Protein AF-0000000082938444 (afdb_homodimer)

Solvent-accessible surface area (backbone atoms only — not comparable to full-atom values): 24622 Å² total; per-residue (Å²): 134,83,79,78,76,77,77,76,76,79,71,76,79,73,73,72,62,58,59,56,51,54,49,46,49,49,45,46,48,47,46,48,50,47,48,46,50,49,50,48,47,54,47,48,39,51,45,26,29,50,48,66,69,72,59,74,76,60,42,53,52,40,51,51,46,29,44,51,50,33,33,39,66,51,30,68,32,62,43,72,35,31,8,36,41,35,36,38,30,54,64,65,81,63,79,48,90,90,54,75,77,53,67,71,51,32,65,60,50,54,49,49,54,33,51,38,19,65,51,51,37,66,44,44,20,51,72,72,38,40,60,42,65,44,51,21,61,37,70,55,95,90,36,28,23,50,70,84,39,70,62,75,69,62,66,38,49,31,43,34,29,23,92,49,27,61,58,30,46,56,53,55,76,63,37,57,68,62,52,48,58,36,43,76,52,41,27,38,78,44,72,47,68,64,35,72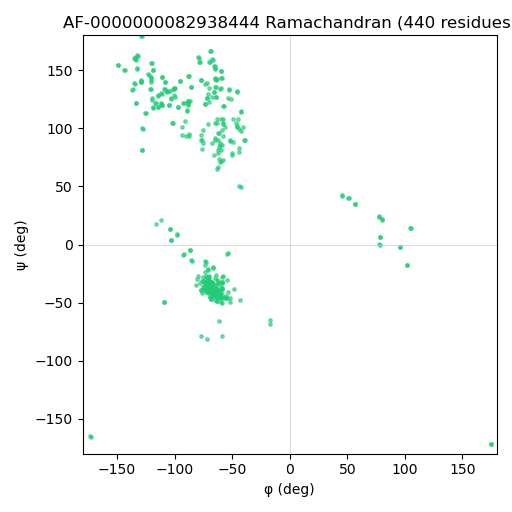,79,41,78,38,54,27,39,86,62,86,75,83,64,90,65,71,48,24,63,65,78,82,78,79,84,125,135,84,78,78,76,79,76,78,76,78,72,78,78,74,73,70,57,58,58,54,49,50,48,46,49,49,44,48,48,48,47,48,49,47,48,46,50,48,49,48,47,53,47,38,26,45,46,13,7,49,43,60,69,67,49,76,76,56,34,52,50,42,49,49,50,39,43,52,49,33,34,39,67,51,31,68,31,60,43,72,36,31,10,34,42,35,35,37,30,56,65,66,79,64,80,49,90,92,55,75,77,54,67,72,51,33,65,61,50,54,49,50,52,34,53,39,18,65,51,51,35,65,45,44,21,54,71,72,39,38,60,44,64,45,51,18,62,37,71,54,96,90,37,27,22,51,70,84,39,71,60,74,70,63,66,37,48,31,43,34,29,24,92,50,28,61,58,33,47,54,52,56,76,64,37,56,68,62,53,49,58,36,43,75,51,41,26,40,78,45,72,47,70,65,35,72,79,40,76,39,55,28,38,83,61,84,73,82,64,89,54,76,56,48,80,75,78,82,77,78,86,123

Sequence (444 aa):
MLAIQFQTTNEPVVRDTRDAWELREAIDKELEEQSKLIQEIRKYEETIEKYESEIEQSKELALKNTLQELREEAGLTDISGQGITITIESIFTEPVIGQSTPQVSAEVLRRLINELNINGAKHISIAEQRYINTTAIRDVNGFTTINNFRLPRVPIEVKVLADDPQRLYNRMIASESIEFEFEIEGLMLVFSSPINHLTIPAYDQPIRLKHTQPVETEKGGSMLAIQFQTTNEPVVRDTRDAWELREAIDKELEEQSKLIQEIRKYEETIEKYESEIEQSKELALKNTLQELREEAGLTDISGQGITITIESIFTEPVIGQSTPQVSAEVLRRLINELNINGAKHISIAEQRYINTTAIRDVNGFTTINNFRLPRVPIEVKVLADDPQRLYNRMIASESIEFEFEIEGLMLVFSSPINHLTIPAYDQPIRLKHTQPVETEKGGS

Radius of gyration: 29.32 Å; Cα contacts (8 Å, |Δi|>4): 677; chains: 2; bounding box: 68×108×128 Å

Nearest PDB structures (foldseek):
  3gmg-assembly1_B  TM=8.330E-01  e=2.002E-09  Mycobacterium tuberculosis
  2xzw-assembly3_G  TM=4.950E-01  e=2.370E-01  Synechococcus elongatus PCC 7942 = FACHB-805
  1ysj-assembly1_B  TM=3.891E-01  e=1.642E-01  Bacillus subtilis
  1ysj-assembly1_A  TM=4.075E-01  e=3.420E-01  Bacillus subtilis
  3tx8-assembly1_A-2  TM=2.824E-01  e=1.209E-01  Corynebacterium glutamicum

Organism: NCBI:txid1808955

pLDDT: mean 73.2, std 26.04, range [24.98, 98.81]

InterPro domains:
  IPR010273 Protein of unknown function DUF881 [PF05949] (67-212)
  IPR010273 Protein of unknown function DUF881 [PTHR37313] (1-216)

Foldseek 3Di:
DDPPPPPVPPPPPPDPCVVVVVVVVVVVVVVVVVVVVVVVVVVVVVVVVVVVPDDPVVVVVVVVVVVVVVCVQQLNFKDKFKAKKKWKAFLDPDPPPPDDQFADALVLVVVVVVLLVVQFWRWKDKQLATDGPPWDWHDDPNFIDIVNHTHDGDGIMMITHGPCRQSSVVSVVVCVPSQVVSVVRRIGMDMDDMDGIDMRGGHPDDPPDPDDDDPDDDPPPD/DDPPPPPPPPPPPPPPCVVVVVVVVVVVVVVVVVVVVVVVVVVVVVVLVVQVPPDPVSVVVVVVVVVVVVCVQQLQFKDKFKAKKKWKAFLDPDPPPPDDQFADALVLVVVVVVLLVVQFWRWKDKQLATDGPPWDWHDDPNFIDIVNHTHDGDGIMMITHGPCRQSSQVSVVVCVPSQVVSVVRRIGMDMDDMDGIDMRGGHPDPPPDPDDDDPDDDPPPD

Secondary structure (DSSP, 8-state):
----------------THHHHHHHHHHHHHHHHHHHHHHHHHHHHHHHHHHHHS-HHHHHHHHHHHHHHHHHHTT-S-EEEEEEEEEEEES-SS--TT-------HHHHHHHHHHHHHTTEEEEEETTEEP-TT--EEEETTEEEETTEEPPSSPEEEEEEES-HHHHHHHHHH-HHHHHHHHHTTEEEEEPPPEEEEEEPPPSS----TT-----------/----------------THHHHHHHHHHHHHHHHHHHHHHHHHHHHHHHHHHHHH-HHHHHHHHHHHHHHHHHHTT-S-EEEEEEEEEEEES--S--TTPPPP---HHHHHHHHHHHHHTTEEEEEETTEEP-TT--EEEETTEEEETTEEPPSSPEEEEEEES-HHHHHHHHHH-HHHHHHHHHTTEEEEEPPPEEEEEEPPPSS----SS-----------

Structure (mmCIF, N/CA/C/O backbone):
data_AF-0000000082938444-model_v1
#
loop_
_entity.id
_entity.type
_entity.pdbx_description
1 polymer 'DUF881 domain-containing protein'
#
loop_
_atom_site.group_PDB
_atom_site.id
_atom_site.type_symbol
_atom_site.label_atom_id
_atom_site.label_alt_id
_atom_site.label_comp_id
_atom_site.label_asym_id
_atom_site.label_entity_id
_atom_site.label_seq_id
_atom_site.pdbx_PDB_ins_code
_atom_site.Cartn_x
_atom_site.Cartn_y
_atom_site.Cartn_z
_atom_site.occupancy
_atom_site.B_iso_or_equiv
_atom_site.auth_seq_id
_atom_site.auth_comp_id
_atom_site.auth_asym_id
_atom_site.auth_atom_id
_atom_site.pdbx_PDB_model_num
ATOM 1 N N . MET A 1 1 ? 27.531 -61 47.781 1 24.98 1 MET A N 1
ATOM 2 C CA . MET A 1 1 ? 26.906 -60.719 46.5 1 24.98 1 MET A CA 1
ATOM 3 C C . MET A 1 1 ? 25.922 -59.562 46.625 1 24.98 1 MET A C 1
ATOM 5 O O . MET A 1 1 ? 24.859 -59.719 47.219 1 24.98 1 MET A O 1
ATOM 9 N N . LEU A 1 2 ? 26.375 -58.312 46.812 1 27.58 2 LEU A N 1
ATOM 10 C CA . LEU A 1 2 ? 25.75 -57.094 47.312 1 27.58 2 LEU A CA 1
ATOM 11 C C . LEU A 1 2 ? 24.812 -56.469 46.25 1 27.58 2 LEU A C 1
ATOM 13 O O . LEU A 1 2 ? 25.234 -56.219 45.125 1 27.58 2 LEU A O 1
ATOM 17 N N . ALA A 1 3 ? 23.547 -56.938 46.25 1 30.69 3 ALA A N 1
ATOM 18 C CA . ALA A 1 3 ? 22.5 -56.562 45.281 1 30.69 3 ALA A CA 1
ATOM 19 C C . ALA A 1 3 ? 22.172 -55.094 45.344 1 30.69 3 ALA A C 1
ATOM 21 O O . ALA A 1 3 ? 21.828 -54.562 46.406 1 30.69 3 ALA A O 1
ATOM 22 N N . ILE A 1 4 ? 22.984 -54.281 44.688 1 31.64 4 ILE A N 1
ATOM 23 C CA . ILE A 1 4 ? 22.859 -52.812 44.688 1 31.64 4 ILE A CA 1
ATOM 24 C C . ILE A 1 4 ? 21.516 -52.406 44.062 1 31.64 4 ILE A C 1
ATOM 26 O O . ILE A 1 4 ? 21.266 -52.719 42.906 1 31.64 4 ILE A O 1
ATOM 30 N N . GLN A 1 5 ? 20.453 -52.5 44.812 1 32.47 5 GLN A N 1
ATOM 31 C CA . GLN A 1 5 ? 19.094 -52.25 44.375 1 32.47 5 GLN A CA 1
ATOM 32 C C . GLN A 1 5 ? 18.938 -50.812 43.875 1 32.47 5 GLN A C 1
ATOM 34 O O . GLN A 1 5 ? 19.234 -49.875 44.625 1 32.47 5 GLN A O 1
ATOM 39 N N . PHE A 1 6 ? 19.25 -50.531 42.594 1 30.27 6 PHE A N 1
ATOM 40 C CA . PHE A 1 6 ? 19.172 -49.25 41.938 1 30.27 6 PHE A CA 1
ATOM 41 C C . PHE A 1 6 ? 17.75 -48.688 42 1 30.27 6 PHE A C 1
ATOM 43 O O . PHE A 1 6 ? 16.812 -49.281 41.5 1 30.27 6 PHE A O 1
ATOM 50 N N . GLN A 1 7 ? 17.281 -48.219 43.156 1 31.11 7 GLN A N 1
ATOM 51 C CA . GLN A 1 7 ? 15.938 -47.656 43.25 1 31.11 7 GLN A CA 1
ATOM 52 C C . GLN A 1 7 ? 15.789 -46.438 42.344 1 31.11 7 GLN A C 1
ATOM 54 O O . GLN A 1 7 ? 16.5 -45.438 42.5 1 31.11 7 GLN A O 1
ATOM 59 N N . THR A 1 8 ? 15.492 -46.688 41.062 1 3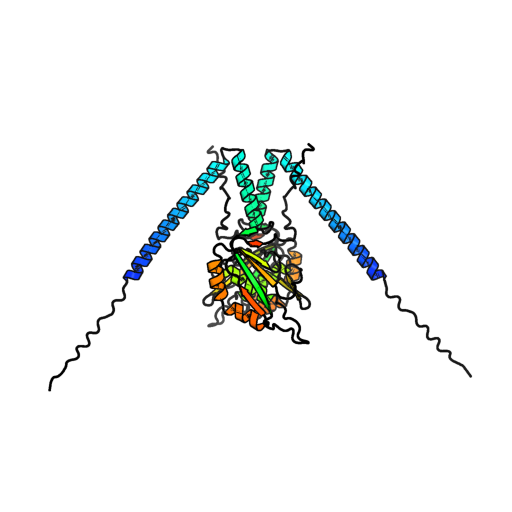1.56 8 THR A N 1
ATOM 60 C CA . THR A 1 8 ? 15.312 -45.656 40.031 1 31.56 8 THR A CA 1
ATOM 61 C C . THR A 1 8 ? 14.125 -44.75 40.406 1 31.56 8 THR A C 1
ATOM 63 O O . THR A 1 8 ? 12.984 -45.188 40.406 1 31.56 8 THR A O 1
ATOM 66 N N . THR A 1 9 ? 14.18 -43.969 41.438 1 31.97 9 THR A N 1
ATOM 67 C CA . THR A 1 9 ? 13.055 -43.125 41.812 1 31.97 9 THR A CA 1
ATOM 68 C C . THR A 1 9 ? 12.75 -42.125 40.719 1 31.97 9 THR A C 1
ATOM 70 O O . THR A 1 9 ? 13.625 -41.344 40.312 1 31.97 9 THR A O 1
ATOM 73 N N . ASN A 1 10 ? 11.883 -42.5 39.781 1 31.11 10 ASN A N 1
ATOM 74 C CA . ASN A 1 10 ? 11.391 -41.688 38.688 1 31.11 10 ASN A CA 1
ATOM 75 C C . ASN A 1 10 ? 10.648 -40.438 39.188 1 31.11 10 ASN A C 1
ATOM 77 O O . ASN A 1 10 ? 9.602 -40.562 39.844 1 31.11 10 ASN A O 1
ATOM 81 N N . GLU A 1 11 ? 11.312 -39.438 39.75 1 33 11 GLU A N 1
ATOM 82 C CA . GLU A 1 11 ? 10.578 -38.281 40.219 1 33 11 GLU A CA 1
ATOM 83 C C . GLU A 1 11 ? 9.883 -37.562 39.062 1 33 11 GLU A C 1
ATOM 85 O O . GLU A 1 11 ? 10.516 -37.281 38.031 1 33 11 GLU A O 1
ATOM 90 N N . PRO A 1 12 ? 8.586 -37.688 39.031 1 32.44 12 PRO A N 1
ATOM 91 C CA . PRO A 1 12 ? 7.855 -37 37.969 1 32.44 12 PRO A CA 1
ATOM 92 C C . PRO A 1 12 ? 8.086 -35.5 37.969 1 32.44 12 PRO A C 1
ATOM 94 O O . PRO A 1 12 ? 8.203 -34.875 39.031 1 32.44 12 PRO A O 1
ATOM 97 N N . VAL A 1 13 ? 8.875 -35.031 37.062 1 32.09 13 VAL A N 1
ATOM 98 C CA . VAL A 1 13 ? 9.148 -33.625 36.844 1 32.09 13 VAL A CA 1
ATOM 99 C C . VAL A 1 13 ? 7.832 -32.844 36.75 1 32.09 13 VAL A C 1
ATOM 101 O O . VAL A 1 13 ? 7.031 -33.094 35.844 1 32.09 13 VAL A O 1
ATOM 104 N N . VAL A 1 14 ? 7.223 -32.562 37.875 1 30.98 14 VAL A N 1
ATOM 105 C CA . VAL A 1 14 ? 6.062 -31.688 37.938 1 30.98 14 VAL A CA 1
ATOM 106 C C . VAL A 1 14 ? 6.387 -30.375 37.219 1 30.98 14 VAL A C 1
ATOM 108 O O . VAL A 1 14 ? 7.328 -29.672 37.594 1 30.98 14 VAL A O 1
ATOM 111 N N . ARG A 1 15 ? 6.125 -30.375 36 1 31.39 15 ARG A N 1
ATOM 112 C CA . ARG A 1 15 ? 6.203 -29.172 35.188 1 31.39 15 ARG A CA 1
ATOM 113 C C . ARG A 1 15 ? 5.477 -28.016 35.844 1 31.39 15 ARG A C 1
ATOM 115 O O . ARG A 1 15 ? 4.363 -28.172 36.344 1 31.39 15 ARG A O 1
ATOM 122 N N . ASP A 1 16 ? 6.258 -27.062 36.344 1 32.5 16 ASP A N 1
ATOM 123 C CA . ASP A 1 16 ? 5.938 -25.797 37 1 32.5 16 ASP A CA 1
ATOM 124 C C . ASP A 1 16 ? 4.832 -25.047 36.281 1 32.5 16 ASP A C 1
ATOM 126 O O . ASP A 1 16 ? 5.02 -24.641 35.125 1 32.5 16 ASP A O 1
ATOM 130 N N . THR A 1 17 ? 3.645 -25.422 36.594 1 35.5 17 THR A N 1
ATOM 131 C CA . THR A 1 17 ? 2.422 -24.734 36.219 1 35.5 17 THR A CA 1
ATOM 132 C C . THR A 1 17 ? 2.469 -23.266 36.656 1 35.5 17 THR A C 1
ATOM 134 O O . THR A 1 17 ? 1.538 -22.5 36.375 1 35.5 17 THR A O 1
ATOM 137 N N . ARG A 1 18 ? 3.525 -22.953 37.438 1 41.72 18 ARG A N 1
ATOM 138 C CA . ARG A 1 18 ? 3.557 -21.594 37.969 1 41.72 18 ARG A CA 1
ATOM 139 C C . ARG A 1 18 ? 3.672 -20.578 36.844 1 41.72 18 ARG A C 1
ATOM 141 O O . ARG A 1 18 ? 3.193 -19.453 36.969 1 41.72 18 ARG A O 1
ATOM 148 N N . ASP A 1 19 ? 4.277 -21.266 35.844 1 41.53 19 ASP A N 1
ATOM 149 C CA . ASP A 1 19 ? 4.605 -20.297 34.812 1 41.53 19 ASP A CA 1
ATOM 150 C C . ASP A 1 19 ? 3.35 -19.844 34.062 1 41.53 19 ASP A C 1
ATOM 152 O O . ASP A 1 19 ? 3.254 -18.688 33.625 1 41.53 19 ASP A O 1
ATOM 156 N N . ALA A 1 20 ? 2.332 -20.688 34.25 1 42.97 20 ALA A N 1
ATOM 157 C CA . ALA A 1 20 ? 1.138 -20.312 33.5 1 42.97 20 ALA A CA 1
ATOM 158 C C . ALA A 1 20 ? 0.348 -19.219 34.25 1 42.97 20 ALA A C 1
ATOM 160 O O . ALA A 1 20 ? -0.146 -18.281 33.625 1 42.97 20 ALA A O 1
ATOM 161 N N . TRP A 1 21 ? 0.382 -19.344 35.625 1 47.12 21 TRP A N 1
ATOM 162 C CA . TRP A 1 21 ? -0.401 -18.391 36.406 1 47.12 21 TRP A CA 1
ATOM 163 C C . TRP A 1 21 ? 0.271 -17.016 36.406 1 47.12 21 TRP A C 1
ATOM 165 O O . TRP A 1 21 ? -0.395 -15.992 36.281 1 47.12 21 TRP A O 1
ATOM 175 N N . GLU A 1 22 ? 1.58 -17.141 36.5 1 47.69 22 GLU A N 1
ATOM 176 C CA . GLU A 1 22 ? 2.299 -15.867 36.469 1 47.69 22 GLU A CA 1
ATOM 177 C C . GLU A 1 22 ? 2.098 -15.133 35.156 1 47.69 22 GLU A C 1
ATOM 179 O O . GLU A 1 22 ? 1.937 -13.914 35.125 1 47.69 22 GLU A O 1
ATOM 184 N N . LEU A 1 23 ? 1.982 -16.016 34.188 1 43.66 23 LEU A N 1
ATOM 185 C CA . LEU A 1 23 ? 1.804 -15.414 32.875 1 43.66 23 LEU A CA 1
ATOM 186 C C . LEU A 1 23 ? 0.386 -14.883 32.719 1 43.66 23 LEU A C 1
ATOM 188 O O . LEU A 1 23 ? 0.188 -13.797 32.156 1 43.66 23 LEU A O 1
ATOM 192 N N . ARG A 1 24 ? -0.49 -15.531 33.438 1 45.22 24 ARG A N 1
ATOM 193 C CA . ARG A 1 24 ? -1.868 -15.047 33.406 1 45.22 24 ARG A CA 1
ATOM 194 C C . ARG A 1 24 ? -2.025 -13.773 34.219 1 45.22 24 ARG A C 1
ATOM 196 O O . ARG A 1 24 ? -2.707 -12.836 33.812 1 45.22 24 ARG A O 1
ATOM 203 N N . GLU A 1 25 ? -1.273 -13.812 35.344 1 51.72 25 GLU A N 1
ATOM 204 C CA . GLU A 1 25 ? -1.337 -12.617 36.156 1 51.72 25 GLU A CA 1
ATOM 205 C C . GLU A 1 25 ? -0.662 -11.43 35.469 1 51.72 25 GLU A C 1
ATOM 207 O O . GLU A 1 25 ? -1.158 -10.305 35.531 1 51.72 25 GLU A O 1
ATOM 212 N N . ALA A 1 26 ? 0.357 -11.773 34.781 1 47.06 26 ALA A N 1
ATOM 213 C CA . ALA A 1 26 ? 1.022 -10.711 34.031 1 47.06 26 ALA A CA 1
ATOM 214 C C . ALA A 1 26 ? 0.144 -10.211 32.906 1 47.06 26 ALA A C 1
ATOM 216 O O . ALA A 1 26 ? 0.074 -9.008 32.625 1 47.06 26 ALA A O 1
ATOM 217 N N . ILE A 1 27 ? -0.601 -11.156 32.438 1 44.75 27 ILE A N 1
ATOM 218 C CA . ILE A 1 27 ? -1.527 -10.797 31.375 1 44.75 27 ILE A CA 1
ATOM 219 C C . ILE A 1 27 ? -2.676 -9.969 31.938 1 44.75 27 ILE A C 1
ATOM 221 O O . ILE A 1 27 ? -3.064 -8.953 31.359 1 44.75 27 ILE A O 1
ATOM 225 N N . ASP A 1 28 ? -3.018 -10.359 33.062 1 51.94 28 ASP A N 1
ATOM 226 C CA . ASP A 1 28 ? -4.121 -9.625 33.688 1 51.94 28 ASP A CA 1
ATOM 227 C C . ASP A 1 28 ? -3.68 -8.227 34.125 1 51.94 28 ASP A C 1
ATOM 229 O O . ASP A 1 28 ? -4.418 -7.254 33.938 1 51.94 28 ASP A O 1
ATOM 233 N N . LYS A 1 29 ? -2.477 -8.219 34.562 1 54.03 29 LYS A N 1
ATOM 234 C CA . LYS A 1 29 ? -1.938 -6.91 34.906 1 54.03 29 LYS A CA 1
ATOM 235 C C . LYS A 1 29 ? -1.762 -6.031 33.656 1 54.03 29 LYS A C 1
ATOM 237 O O . LYS A 1 29 ? -2.068 -4.84 33.688 1 54.03 29 LYS A O 1
ATOM 242 N N . GLU A 1 30 ? -1.358 -6.777 32.688 1 45.69 30 GLU A N 1
ATOM 243 C CA . GLU A 1 30 ? -1.164 -6.035 31.438 1 45.69 30 GLU A CA 1
ATOM 244 C C . GLU A 1 30 ? -2.5 -5.641 30.812 1 45.69 30 GLU A C 1
ATOM 246 O O . GLU A 1 30 ? -2.652 -4.523 30.312 1 45.69 30 GLU A O 1
ATOM 251 N N . LEU A 1 31 ? -3.467 -6.422 31.109 1 45.03 31 LEU A N 1
ATOM 252 C CA . LEU A 1 31 ? -4.832 -6.094 30.703 1 45.03 31 LEU A CA 1
ATOM 253 C C . LEU A 1 31 ? -5.379 -4.941 31.547 1 45.03 31 LEU A C 1
ATOM 255 O O . LEU A 1 31 ? -6.051 -4.051 31.016 1 45.03 31 LEU A O 1
ATOM 259 N N . GLU A 1 32 ? -4.992 -4.988 32.781 1 51.47 32 GLU A N 1
ATOM 260 C CA . GLU A 1 32 ? -5.418 -3.9 33.656 1 51.47 32 GLU A CA 1
ATOM 261 C C . GLU A 1 32 ? -4.699 -2.6 33.312 1 51.47 32 GLU A C 1
ATOM 263 O O . GLU A 1 32 ? -5.312 -1.531 33.281 1 51.47 32 GLU A O 1
ATOM 268 N N . GLU A 1 33 ? -3.465 -2.812 32.969 1 45.75 33 GLU A N 1
ATOM 269 C CA . GLU A 1 33 ? -2.736 -1.62 32.531 1 45.75 33 GLU A CA 1
ATOM 270 C C . GLU A 1 33 ? -3.252 -1.1 31.203 1 45.75 33 GLU A C 1
ATOM 272 O O . GLU A 1 33 ? -3.387 0.111 31.016 1 45.75 33 GLU A O 1
ATOM 277 N N . GLN A 1 34 ? -3.697 -2.076 30.422 1 40.75 34 GLN A N 1
ATOM 278 C CA . GLN A 1 34 ? -4.289 -1.727 29.125 1 40.75 34 GLN A CA 1
ATOM 279 C C . GLN A 1 34 ? -5.652 -1.068 29.312 1 40.75 34 GLN A C 1
ATOM 281 O O . GLN A 1 34 ? -5.965 -0.078 28.641 1 40.75 34 GLN A O 1
ATOM 286 N N . SER A 1 35 ? -6.316 -1.523 30.219 1 44.78 35 SER A N 1
ATOM 287 C CA . SER A 1 35 ? -7.605 -0.935 30.562 1 44.78 35 SER A CA 1
ATOM 288 C C . SER A 1 35 ? -7.43 0.446 31.188 1 44.78 35 SER A C 1
ATOM 290 O O . SER A 1 35 ? -8.18 1.373 30.875 1 44.78 35 SER A O 1
ATOM 292 N N . LYS A 1 36 ? -6.355 0.522 31.938 1 45.53 36 LYS A N 1
ATOM 293 C CA . LYS A 1 36 ? -6.043 1.813 32.531 1 45.53 36 LYS A CA 1
ATOM 294 C C . LYS A 1 36 ? -5.609 2.826 31.484 1 45.53 36 LYS A C 1
ATOM 296 O O . LYS A 1 36 ? -6.02 3.988 31.531 1 45.53 36 LYS A O 1
ATOM 301 N N . LEU A 1 37 ? -4.891 2.279 30.609 1 39.19 37 LEU A N 1
ATOM 302 C CA . LEU A 1 37 ? -4.426 3.145 29.531 1 39.19 37 LEU A CA 1
ATOM 303 C C . LEU A 1 37 ? -5.574 3.523 28.609 1 39.19 37 LEU A C 1
ATOM 305 O O . LEU A 1 37 ? -5.68 4.676 28.172 1 39.19 37 LEU A O 1
ATOM 309 N N . ILE A 1 38 ? -6.543 2.656 28.516 1 38.59 38 ILE A N 1
ATOM 310 C CA . ILE A 1 38 ? -7.785 2.91 27.797 1 38.59 38 ILE A CA 1
ATOM 311 C C . ILE A 1 38 ? -8.617 3.947 28.547 1 38.59 38 ILE A C 1
ATOM 313 O O . ILE A 1 38 ? -9.156 4.875 27.938 1 38.59 38 ILE A O 1
ATOM 317 N N . GLN A 1 39 ? -8.508 3.783 29.766 1 44.22 39 GLN A N 1
ATOM 318 C CA . GLN A 1 39 ? -9.242 4.723 30.609 1 44.22 39 GLN A CA 1
ATOM 319 C C . GLN A 1 39 ? -8.562 6.086 30.625 1 44.22 39 GLN A C 1
ATOM 321 O O . GLN A 1 39 ? -9.234 7.121 30.609 1 44.22 39 GLN A O 1
ATOM 326 N N . GLU A 1 40 ? -7.336 6.016 30.516 1 40.56 40 GLU A N 1
ATOM 327 C CA . GLU A 1 40 ? -6.582 7.266 30.469 1 40.56 40 GLU A CA 1
ATOM 328 C C . GLU A 1 40 ? -6.762 7.977 29.141 1 40.56 40 GLU A C 1
ATOM 330 O O . GLU A 1 40 ? -6.934 9.195 29.094 1 40.56 40 GLU A O 1
ATOM 335 N N . ILE A 1 41 ? -6.84 7.273 28.125 1 37.94 41 ILE A N 1
ATOM 336 C CA . ILE A 1 41 ? -7.07 7.816 26.797 1 37.94 41 ILE A CA 1
ATOM 337 C C . ILE A 1 41 ? -8.492 8.359 26.703 1 37.94 41 ILE A C 1
ATOM 339 O O . ILE A 1 41 ? -8.719 9.453 26.188 1 37.94 41 ILE A O 1
ATOM 343 N N . ARG A 1 42 ? -9.469 7.688 27.156 1 39.25 42 ARG A N 1
ATOM 344 C CA . ARG A 1 42 ? -10.836 8.188 27.266 1 39.25 42 ARG A CA 1
ATOM 345 C C . ARG A 1 42 ? -10.875 9.484 28.062 1 39.25 42 ARG A C 1
ATOM 347 O O . ARG A 1 42 ? -11.609 10.414 27.719 1 39.25 42 ARG A O 1
ATOM 354 N N . LYS A 1 43 ? -9.938 9.523 28.938 1 42.19 43 LYS A N 1
ATOM 355 C CA . LYS A 1 43 ? -9.805 10.734 29.75 1 42.19 43 LYS A CA 1
ATOM 356 C C . LYS A 1 43 ? -9.219 11.883 28.938 1 42.19 43 LYS A C 1
ATOM 358 O O . LYS A 1 43 ? -9.68 13.016 29.031 1 42.19 43 LYS A O 1
ATOM 363 N N . TYR A 1 44 ? -8.344 11.57 28.109 1 36.06 44 TYR A N 1
ATOM 364 C CA . TYR A 1 44 ? -7.758 12.594 27.266 1 36.06 44 TYR A CA 1
ATOM 365 C C . TYR A 1 44 ? -8.742 13.031 26.188 1 36.06 44 TYR A C 1
ATOM 367 O O . TYR A 1 44 ? -8.852 14.219 25.875 1 36.06 44 TYR A O 1
ATOM 375 N N . GLU A 1 45 ? -9.539 12.203 25.625 1 38.44 45 GLU A N 1
ATOM 376 C CA . GLU A 1 45 ? -10.633 12.5 24.703 1 38.44 45 GLU A CA 1
ATOM 377 C C . GLU A 1 45 ? -11.68 13.391 25.359 1 38.44 45 GLU A C 1
ATOM 379 O O . GLU A 1 45 ? -12.156 14.344 24.75 1 38.44 45 GLU A O 1
ATOM 384 N N . GLU A 1 46 ? -11.867 13.062 26.5 1 39.5 46 GLU A N 1
ATOM 385 C CA . GLU A 1 46 ? -12.773 13.883 27.281 1 39.5 46 GLU A CA 1
ATOM 386 C C . GLU A 1 46 ? -12.18 15.266 27.531 1 39.5 46 GLU A C 1
ATOM 388 O O . GLU A 1 46 ? -12.891 16.281 27.469 1 39.5 46 GLU A O 1
ATOM 393 N N . THR A 1 47 ? -10.867 15.203 27.625 1 37.5 47 THR A N 1
ATOM 394 C CA . THR A 1 47 ? -10.188 16.484 27.844 1 37.5 47 THR A CA 1
ATOM 395 C C . THR A 1 47 ? -10.133 17.281 26.547 1 37.5 47 THR A C 1
ATOM 397 O O . THR A 1 47 ? -10.336 18.5 26.547 1 37.5 47 THR A O 1
ATOM 400 N N . ILE A 1 48 ? -9.859 16.703 25.438 1 36.88 48 ILE A N 1
ATOM 401 C CA . ILE A 1 48 ? -9.852 17.391 24.141 1 36.88 48 ILE A CA 1
ATOM 402 C C . ILE A 1 48 ? -11.258 17.891 23.812 1 36.88 48 ILE A C 1
ATOM 404 O O . ILE A 1 48 ? -11.43 19.016 23.344 1 36.88 48 ILE A O 1
ATOM 408 N N . GLU A 1 49 ? -12.328 17.141 23.969 1 37.72 49 GLU A N 1
ATOM 409 C CA . GLU A 1 49 ? -13.719 17.578 23.922 1 37.72 49 GLU A CA 1
ATOM 410 C C . GLU A 1 49 ? -13.945 18.812 24.781 1 37.72 49 GLU A C 1
ATOM 412 O O . GLU A 1 49 ? -14.633 19.75 24.359 1 37.72 49 GLU A O 1
ATOM 417 N N . LYS A 1 50 ? -13.258 18.766 25.875 1 37.78 50 LYS A N 1
ATOM 418 C CA . LYS A 1 50 ? -13.312 19.891 26.797 1 37.78 50 LYS A CA 1
ATOM 419 C C . LYS A 1 50 ? -12.578 21.094 26.219 1 37.78 50 LYS A C 1
ATOM 421 O O . LYS A 1 50 ? -13.047 22.234 26.344 1 37.78 50 LYS A O 1
ATOM 426 N N . TYR A 1 51 ? -11.43 20.844 25.609 1 33.03 51 TYR A N 1
ATOM 427 C CA . TYR A 1 51 ? -10.672 21.953 25.062 1 33.03 51 TYR A CA 1
ATOM 428 C C . TYR A 1 51 ? -11.328 22.484 23.797 1 33.03 51 TYR A C 1
ATOM 430 O O . TYR A 1 51 ? -11.102 23.641 23.422 1 33.03 51 TYR A O 1
ATOM 438 N N . GLU A 1 52 ? -12.125 21.906 22.781 1 37.97 52 GLU A N 1
ATOM 439 C CA . GLU A 1 52 ? -13.047 22.5 21.828 1 37.97 52 GLU A CA 1
ATOM 440 C C . GLU A 1 52 ? -13.922 23.547 22.484 1 37.97 52 GLU A C 1
ATOM 442 O O . GLU A 1 52 ? -14.359 24.5 21.828 1 37.97 52 GLU A O 1
ATOM 447 N N . SER A 1 53 ? -14.484 23.453 23.438 1 37.41 53 SER A N 1
ATOM 448 C CA . SER A 1 53 ? -15.359 24.469 24.016 1 37.41 53 SER A CA 1
ATOM 449 C C . SER A 1 53 ? -14.617 25.766 24.266 1 37.41 53 SER A C 1
ATOM 451 O O . SER A 1 53 ? -15.148 26.859 24.016 1 37.41 53 SER A O 1
ATOM 453 N N . GLU A 1 54 ? -13.773 26.031 25.312 1 35.31 54 GLU A N 1
ATOM 454 C CA . GLU A 1 54 ? -13.414 27.312 25.906 1 35.31 54 GLU A CA 1
ATOM 455 C C . GLU A 1 54 ? -12.398 28.062 25.031 1 35.31 54 GLU A C 1
ATOM 457 O O . GLU A 1 54 ? -12.492 29.281 24.859 1 35.31 54 GLU A O 1
ATOM 462 N N . ILE A 1 55 ? -10.906 27.859 24.891 1 39.22 55 ILE A N 1
ATOM 463 C CA . ILE A 1 55 ? -9.914 28.906 24.672 1 39.22 55 ILE A CA 1
ATOM 464 C C . ILE A 1 55 ? -9.648 29.062 23.188 1 39.22 55 ILE A C 1
ATOM 466 O O . ILE A 1 55 ? -9.188 28.125 22.531 1 39.22 55 ILE A O 1
ATOM 470 N N . GLU A 1 56 ? -10.195 29.922 22.266 1 45.34 56 GLU A N 1
ATOM 471 C CA . GLU A 1 56 ? -10.195 30.469 20.906 1 45.34 56 GLU A CA 1
ATOM 472 C C . GLU A 1 56 ? -8.875 30.172 20.188 1 45.34 56 GLU A C 1
ATOM 474 O O . GLU A 1 56 ? -8.875 29.734 19.047 1 45.34 56 GLU A O 1
ATOM 479 N N . GLN A 1 57 ? -7.691 30.734 20.656 1 49.06 57 GLN A N 1
ATOM 480 C CA . GLN A 1 57 ? -6.352 30.672 20.078 1 49.06 57 GLN A CA 1
ATOM 481 C C . GLN A 1 57 ? -5.82 29.234 20.094 1 49.06 57 GLN A C 1
ATOM 483 O O . GLN A 1 57 ? -5.184 28.797 19.141 1 49.06 57 GLN A O 1
ATOM 488 N N . SER A 1 58 ? -6.148 28.375 21.141 1 54.19 58 SER A N 1
ATOM 489 C CA . SER A 1 58 ? -5.59 27.031 21.344 1 54.19 58 SER A CA 1
ATOM 490 C C . SER A 1 58 ? -6.266 26 20.453 1 54.19 58 SER A C 1
ATOM 492 O O . SER A 1 58 ? -5.605 25.109 19.922 1 54.19 58 SER A O 1
ATOM 494 N N . LYS A 1 59 ? -7.5 26.266 20.094 1 56.69 59 LYS A N 1
ATOM 495 C CA . LYS A 1 59 ? -8.234 25.312 19.25 1 56.69 59 LYS A CA 1
ATOM 496 C C . LYS A 1 59 ? -7.75 25.375 17.797 1 56.69 59 LYS A C 1
ATOM 498 O O . LYS A 1 59 ? -7.633 24.344 17.141 1 56.69 59 LYS A O 1
ATOM 503 N N . GLU A 1 60 ? -7.473 26.578 17.469 1 62.16 60 GLU A N 1
ATOM 504 C CA . GLU A 1 60 ? -6.977 26.734 16.094 1 62.16 60 GLU A CA 1
ATOM 505 C C . GLU A 1 60 ? -5.637 26.031 15.906 1 62.16 60 GLU A C 1
ATOM 507 O O . GLU A 1 60 ? -5.41 25.391 14.875 1 62.16 60 GLU A O 1
ATOM 512 N N . LEU A 1 61 ? -4.805 26.172 16.953 1 65.75 61 LEU A N 1
ATOM 513 C CA . LEU A 1 61 ? -3.494 25.547 16.859 1 65.75 61 LEU A CA 1
ATOM 514 C C . LEU A 1 61 ? -3.625 24.016 16.859 1 65.75 61 LEU A C 1
ATOM 516 O O . LEU A 1 61 ? -2.922 23.344 16.109 1 65.75 61 LEU A O 1
ATOM 520 N N . ALA A 1 62 ? -4.559 23.484 17.594 1 67.38 62 ALA A N 1
ATOM 521 C CA . ALA A 1 62 ? -4.781 22.047 17.625 1 67.38 62 ALA A CA 1
ATOM 522 C C . ALA A 1 62 ? -5.289 21.547 16.281 1 67.38 62 ALA A C 1
ATOM 524 O O . ALA A 1 62 ? -4.871 20.484 15.805 1 67.38 62 ALA A O 1
ATOM 525 N N . LEU A 1 63 ? -6.195 22.344 15.727 1 70.5 63 LEU A N 1
ATOM 526 C CA . LEU A 1 63 ? -6.742 21.953 14.422 1 70.5 63 LEU A CA 1
ATOM 527 C C . LEU A 1 63 ? -5.66 21.984 13.352 1 70.5 63 LEU A C 1
ATOM 529 O O . LEU A 1 63 ? -5.602 21.078 12.5 1 70.5 63 LEU A O 1
ATOM 533 N N . LYS A 1 64 ? -4.824 22.969 13.477 1 72.31 64 LYS A N 1
ATOM 534 C CA . LYS A 1 64 ? -3.732 23.078 12.516 1 72.31 64 LYS A CA 1
ATOM 535 C C . LYS A 1 64 ? -2.748 21.922 12.664 1 72.31 64 LYS A C 1
ATOM 537 O O . LYS A 1 64 ? -2.258 21.391 11.664 1 72.31 64 LYS A O 1
ATOM 542 N N . ASN A 1 65 ? -2.531 21.547 13.875 1 76 65 ASN A N 1
ATOM 543 C CA . ASN A 1 65 ? -1.634 20.438 14.133 1 76 65 ASN A CA 1
ATOM 544 C C . ASN A 1 65 ? -2.217 19.109 13.625 1 76 65 ASN A C 1
ATOM 546 O O . ASN A 1 65 ? -1.499 18.297 13.047 1 76 65 ASN A O 1
ATOM 550 N N . THR A 1 66 ? -3.504 18.984 13.828 1 74.56 66 THR A N 1
ATOM 551 C CA . THR A 1 66 ? -4.176 17.781 13.344 1 74.56 66 THR A CA 1
ATOM 552 C C . THR A 1 66 ? -4.145 17.719 11.812 1 74.56 66 THR A C 1
ATOM 554 O O . THR A 1 66 ? -3.92 16.656 11.234 1 74.56 66 THR A O 1
ATOM 557 N N . LEU A 1 67 ? -4.363 18.859 11.281 1 76.12 67 LEU A N 1
ATOM 558 C CA . LEU A 1 67 ? -4.328 18.953 9.82 1 76.12 67 LEU A CA 1
ATOM 559 C C . LEU A 1 67 ? -2.949 18.562 9.289 1 76.12 67 LEU A C 1
ATOM 561 O O . LEU A 1 67 ? -2.842 17.828 8.312 1 76.12 67 LEU A O 1
ATOM 565 N N . GLN A 1 68 ? -1.976 19.062 9.93 1 77.06 68 GLN A N 1
ATOM 566 C CA . GLN A 1 68 ? -0.611 18.766 9.508 1 77.06 68 GLN A CA 1
ATOM 567 C C . GLN A 1 68 ? -0.298 17.281 9.656 1 77.06 68 GLN A C 1
ATOM 569 O O . GLN A 1 68 ? 0.319 16.672 8.773 1 77.06 68 GLN A O 1
ATOM 574 N N . GLU A 1 69 ? -0.785 16.719 10.672 1 79.88 69 GLU A N 1
ATOM 575 C CA . GLU A 1 69 ? -0.562 15.297 10.906 1 79.88 69 GLU A CA 1
ATOM 576 C C . GLU A 1 69 ? -1.252 14.445 9.844 1 79.88 69 GLU A C 1
ATOM 578 O O . GLU A 1 69 ? -0.68 13.469 9.359 1 79.88 69 GLU A O 1
ATOM 583 N N . LEU A 1 70 ? -2.424 14.867 9.547 1 78.69 70 LEU A N 1
ATOM 584 C CA . LEU A 1 70 ? -3.18 14.117 8.547 1 78.69 70 LEU A CA 1
ATOM 585 C C . LEU A 1 70 ? -2.545 14.25 7.168 1 78.69 70 LEU A C 1
ATOM 587 O O . LEU A 1 70 ? -2.539 13.297 6.387 1 78.69 70 LEU A O 1
ATOM 591 N N . ARG A 1 71 ? -1.994 15.398 6.883 1 80.19 71 ARG A N 1
ATOM 592 C CA . ARG A 1 71 ? -1.288 15.602 5.621 1 80.19 71 ARG A CA 1
ATOM 593 C C . ARG A 1 71 ? -0.043 14.719 5.547 1 80.19 71 ARG A C 1
ATOM 595 O O . ARG A 1 71 ? 0.267 14.164 4.488 1 80.19 71 ARG A O 1
ATOM 602 N N . GLU A 1 72 ? 0.586 14.617 6.641 1 81.12 72 GLU A N 1
ATOM 603 C CA . GLU A 1 72 ? 1.762 13.75 6.723 1 81.12 72 GLU A CA 1
ATOM 604 C C . GLU A 1 72 ? 1.387 12.289 6.52 1 81.12 72 GLU A C 1
ATOM 606 O O . GLU A 1 72 ? 2.037 11.578 5.75 1 81.12 72 GLU A O 1
ATOM 611 N N . GLU A 1 73 ? 0.279 11.938 7.078 1 79.56 73 GLU A N 1
ATOM 612 C CA . GLU A 1 73 ? -0.165 10.547 6.988 1 79.56 73 GLU A CA 1
ATOM 613 C C . GLU A 1 73 ? -0.608 10.203 5.57 1 79.56 73 GLU A C 1
ATOM 615 O O . GLU A 1 73 ? -0.421 9.07 5.117 1 79.56 73 GLU A O 1
ATOM 620 N N . ALA A 1 74 ? -1.069 11.188 4.918 1 78.19 74 ALA A N 1
ATOM 621 C CA . ALA A 1 74 ? -1.557 10.992 3.555 1 78.19 74 ALA A CA 1
ATOM 622 C C . ALA A 1 74 ? -0.419 11.102 2.543 1 78.19 74 ALA A C 1
ATOM 624 O O . ALA A 1 7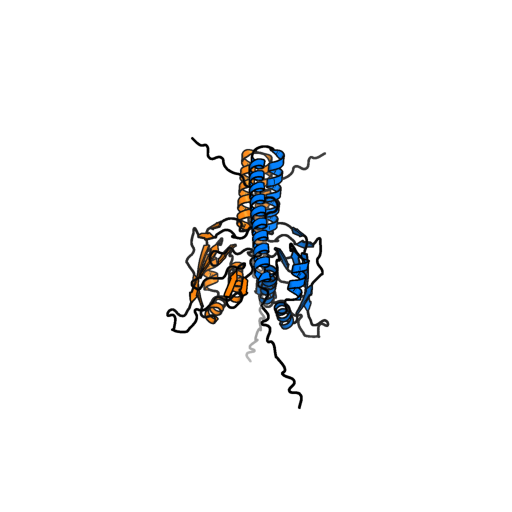4 ? -0.622 10.883 1.347 1 78.19 74 ALA A O 1
ATOM 625 N N . GLY A 1 75 ? 0.752 11.445 3.027 1 83.19 75 GLY A N 1
ATOM 626 C CA . GLY A 1 75 ? 1.912 11.562 2.158 1 83.19 75 GLY A CA 1
ATOM 627 C C . GLY A 1 75 ? 1.955 12.875 1.398 1 83.19 75 GLY A C 1
ATOM 628 O O . GLY A 1 75 ? 2.648 12.992 0.385 1 83.19 75 GLY A O 1
ATOM 629 N N . LEU A 1 76 ? 1.239 13.875 1.932 1 79.88 76 LEU A N 1
ATOM 630 C CA . LEU A 1 76 ? 1.098 15.133 1.205 1 79.88 76 LEU A CA 1
ATOM 631 C C . LEU A 1 76 ? 2.189 16.125 1.607 1 79.88 76 LEU A C 1
ATOM 633 O O . LEU A 1 76 ? 2.312 17.188 1.013 1 79.88 76 LEU A O 1
ATOM 637 N N . THR A 1 77 ? 2.928 15.789 2.602 1 83.69 77 THR A N 1
ATOM 638 C CA . THR A 1 77 ? 4.055 16.594 3.057 1 83.69 77 THR A CA 1
ATOM 639 C C . THR A 1 77 ? 5.293 15.727 3.266 1 83.69 77 THR A C 1
ATOM 641 O O . THR A 1 77 ? 5.195 14.5 3.312 1 83.69 77 THR A O 1
ATOM 644 N N . ASP A 1 78 ? 6.406 16.484 3.316 1 91 78 ASP A N 1
ATOM 645 C CA . ASP A 1 78 ? 7.566 15.766 3.836 1 91 78 ASP A CA 1
ATOM 646 C C . ASP A 1 78 ? 7.316 15.266 5.254 1 91 78 ASP A C 1
ATOM 648 O O . ASP A 1 78 ? 6.473 15.805 5.973 1 91 78 ASP A O 1
ATOM 652 N N . ILE A 1 79 ? 7.934 14.195 5.516 1 90.62 79 ILE A N 1
ATOM 653 C CA . ILE A 1 79 ? 7.812 13.68 6.875 1 90.62 79 ILE A CA 1
ATOM 654 C C . ILE A 1 79 ? 9.18 13.227 7.379 1 90.62 79 ILE A C 1
ATOM 656 O O . ILE A 1 79 ? 9.961 12.633 6.629 1 90.62 79 ILE A O 1
ATOM 660 N N . SER A 1 80 ? 9.438 13.656 8.609 1 95.25 80 SER A N 1
ATOM 661 C CA . SER A 1 80 ? 10.703 13.297 9.227 1 95.25 80 SER A CA 1
ATOM 662 C C . SER A 1 80 ? 10.492 12.484 10.5 1 95.25 80 SER A C 1
ATOM 664 O O . SER A 1 80 ? 9.445 12.602 11.148 1 95.25 80 SER A O 1
ATOM 666 N N . GLY A 1 81 ? 11.461 11.633 10.758 1 96.31 81 GLY A N 1
ATOM 667 C CA . GLY A 1 81 ? 11.43 10.789 11.945 1 96.31 81 GLY A CA 1
ATOM 668 C C . GLY A 1 81 ? 12.57 9.789 12 1 96.31 81 GLY A C 1
ATOM 669 O O . GLY A 1 81 ? 13.539 9.906 11.25 1 96.31 81 GLY A O 1
ATOM 670 N N . GLN A 1 82 ? 12.414 8.945 12.969 1 98.12 82 GLN A N 1
ATOM 671 C CA . GLN A 1 82 ? 13.406 7.883 13.094 1 98.12 82 GLN A CA 1
ATOM 672 C C . GLN A 1 82 ? 13.172 6.789 12.055 1 98.12 82 GLN A C 1
ATOM 674 O O . GLN A 1 82 ? 12.023 6.496 11.703 1 98.12 82 GLN A O 1
ATOM 679 N N . GLY A 1 83 ? 14.195 6.316 11.578 1 98.62 83 GLY A N 1
ATOM 680 C CA . GLY A 1 83 ? 14.031 5.266 10.586 1 98.62 83 GLY A CA 1
ATOM 681 C C . GLY A 1 83 ? 15.344 4.629 10.164 1 98.62 83 GLY A C 1
ATOM 682 O O . GLY A 1 83 ? 16.312 4.641 10.922 1 98.62 83 GLY A O 1
ATOM 683 N N . ILE A 1 84 ? 15.312 3.922 9.102 1 98.81 84 ILE A N 1
ATOM 684 C CA . ILE A 1 84 ? 16.5 3.311 8.5 1 98.81 84 ILE A CA 1
ATOM 685 C C . ILE A 1 84 ? 16.484 3.559 6.988 1 98.81 84 ILE A C 1
ATOM 687 O O . ILE A 1 84 ? 15.461 3.924 6.414 1 98.81 84 ILE A O 1
ATOM 691 N N . THR A 1 85 ? 17.609 3.451 6.453 1 98.81 85 THR A N 1
ATOM 692 C CA . THR A 1 85 ? 17.734 3.43 5 1 98.81 85 THR A CA 1
ATOM 693 C C . THR A 1 85 ? 18.172 2.051 4.512 1 98.81 85 THR A C 1
ATOM 695 O O . THR A 1 85 ? 18.891 1.338 5.215 1 98.81 85 THR A O 1
ATOM 698 N N . ILE A 1 86 ? 17.656 1.686 3.406 1 98.81 86 ILE A N 1
ATOM 699 C CA . ILE A 1 86 ? 18.016 0.451 2.721 1 98.81 86 ILE A CA 1
ATOM 700 C C . ILE A 1 86 ? 18.578 0.774 1.337 1 98.81 86 ILE A C 1
ATOM 702 O O . ILE A 1 86 ? 17.938 1.484 0.554 1 98.81 86 ILE A O 1
ATOM 706 N N . THR A 1 87 ? 19.75 0.294 1.091 1 98.56 87 THR A N 1
ATOM 707 C CA . THR A 1 87 ? 20.328 0.469 -0.235 1 98.56 87 THR A CA 1
ATOM 708 C C . THR A 1 87 ? 20.266 -0.833 -1.028 1 98.56 87 THR A C 1
ATOM 710 O O . THR A 1 87 ? 20.719 -1.879 -0.552 1 98.56 87 THR A O 1
ATOM 713 N N . ILE A 1 88 ? 19.578 -0.739 -2.145 1 97.94 88 ILE A N 1
ATOM 714 C CA . ILE A 1 88 ? 19.562 -1.857 -3.08 1 97.94 88 ILE A CA 1
ATOM 715 C C . ILE A 1 88 ? 20.734 -1.735 -4.051 1 97.94 88 ILE A C 1
ATOM 717 O O . ILE A 1 88 ? 20.859 -0.732 -4.758 1 97.94 88 ILE A O 1
ATOM 721 N N . GLU A 1 89 ? 21.578 -2.699 -4.059 1 95.88 89 GLU A N 1
ATOM 722 C CA . GLU A 1 89 ? 22.766 -2.639 -4.91 1 95.88 89 GLU A CA 1
ATOM 723 C C . GLU A 1 89 ? 22.969 -3.951 -5.66 1 95.88 89 GLU A C 1
ATOM 725 O O . GLU A 1 89 ? 22.406 -4.98 -5.293 1 95.88 89 GLU A O 1
ATOM 730 N N . SER A 1 90 ? 23.75 -3.854 -6.699 1 94.25 90 SER A N 1
ATOM 731 C CA . SER A 1 90 ? 24.109 -5.051 -7.453 1 94.25 90 SER A CA 1
ATOM 732 C C . SER A 1 90 ? 25.109 -5.902 -6.684 1 94.25 90 SER A C 1
ATOM 734 O O . SER A 1 90 ? 26.016 -5.375 -6.035 1 94.25 90 SER A O 1
ATOM 736 N N . ILE A 1 91 ? 24.859 -7.16 -6.754 1 90.81 91 ILE A N 1
ATOM 737 C CA . ILE A 1 91 ? 25.812 -8.07 -6.117 1 90.81 91 ILE A CA 1
ATOM 738 C C . ILE A 1 91 ? 27.125 -8.086 -6.898 1 90.81 91 ILE A C 1
ATOM 740 O O . ILE A 1 91 ? 28.188 -8.344 -6.332 1 90.81 91 ILE A O 1
ATOM 744 N N . PHE A 1 92 ? 26.984 -7.793 -8.227 1 83.06 92 PHE A N 1
ATOM 745 C CA . PHE A 1 92 ? 28.156 -7.867 -9.086 1 83.06 92 PHE A CA 1
ATOM 746 C C . PHE A 1 92 ? 28.906 -6.539 -9.094 1 83.06 92 PHE A C 1
ATOM 748 O O . PHE A 1 92 ? 28.297 -5.477 -9.211 1 83.06 92 PHE A O 1
ATOM 755 N N . THR A 1 93 ? 29.953 -6.285 -8.289 1 67.19 93 THR A N 1
ATOM 756 C CA . THR A 1 93 ? 30.734 -5.062 -8.125 1 67.19 93 THR A CA 1
ATOM 757 C C . THR A 1 93 ? 31.297 -4.594 -9.469 1 67.19 93 THR A C 1
ATOM 759 O O . THR A 1 93 ? 31.453 -3.393 -9.695 1 67.19 93 THR A O 1
ATOM 762 N N . GLU A 1 94 ? 31.859 -5.418 -10.266 1 63.28 94 GLU A N 1
ATOM 763 C CA . GLU A 1 94 ? 32.5 -4.988 -11.5 1 63.28 94 GLU A CA 1
ATOM 764 C C . GLU A 1 94 ? 31.625 -5.266 -12.719 1 63.28 94 GLU A C 1
ATOM 766 O O . GLU A 1 94 ? 31.109 -6.371 -12.867 1 63.28 94 GLU A O 1
ATOM 771 N N . PRO A 1 95 ? 31.031 -4.031 -13.195 1 57.62 95 PRO A N 1
ATOM 772 C CA . PRO A 1 95 ? 30.297 -4.289 -14.438 1 57.62 95 PRO A CA 1
ATOM 773 C C . PRO A 1 95 ? 31.031 -5.266 -15.359 1 57.62 95 PRO A C 1
ATOM 775 O O . PRO A 1 95 ? 32.25 -5.141 -15.562 1 57.62 95 PRO A O 1
ATOM 778 N N . VAL A 1 96 ? 30.719 -6.477 -15.156 1 55.28 96 VAL A N 1
ATOM 779 C CA . VAL A 1 96 ? 31.312 -7.359 -16.156 1 55.28 96 VAL A CA 1
ATOM 780 C C . VAL A 1 96 ? 31 -6.848 -17.562 1 55.28 96 VAL A C 1
ATOM 782 O O . VAL A 1 96 ? 29.859 -6.453 -17.844 1 55.28 96 VAL A O 1
ATOM 785 N N . ILE A 1 97 ? 31.906 -6.645 -18.328 1 57.81 97 ILE A N 1
ATOM 786 C CA . ILE A 1 97 ? 31.766 -6.23 -19.719 1 57.81 97 ILE A CA 1
ATOM 787 C C . ILE A 1 97 ? 30.641 -7.027 -20.375 1 57.81 97 ILE A C 1
ATOM 789 O O . ILE A 1 97 ? 30.641 -8.258 -20.344 1 57.81 97 ILE A O 1
ATOM 793 N N . GLY A 1 98 ? 29.484 -6.426 -20.812 1 61.53 98 GLY A N 1
ATOM 794 C CA . GLY A 1 98 ? 28.391 -7.012 -21.562 1 61.53 98 GLY A CA 1
ATOM 795 C C . GLY A 1 98 ? 27.172 -7.34 -20.703 1 61.53 98 GLY A C 1
ATOM 796 O O . GLY A 1 98 ? 26.125 -7.715 -21.203 1 61.53 98 GLY A O 1
ATOM 797 N N . GLN A 1 99 ? 27.516 -7.375 -19.344 1 63.47 99 GLN A N 1
ATOM 798 C CA . GLN A 1 99 ? 26.359 -7.777 -18.562 1 63.47 99 GLN A CA 1
ATOM 799 C C . GLN A 1 99 ? 25.578 -6.559 -18.078 1 63.47 99 GLN A C 1
ATOM 801 O O . GLN A 1 99 ? 26.156 -5.582 -17.609 1 63.47 99 GLN A O 1
ATOM 806 N N . SER A 1 100 ? 24.375 -6.492 -18.422 1 72.19 100 SER A N 1
ATOM 807 C CA . SER A 1 100 ? 23.484 -5.406 -18.031 1 72.19 100 SER A CA 1
ATOM 808 C C . SER A 1 100 ? 23.266 -5.375 -16.531 1 72.19 100 SER A C 1
ATOM 810 O O . SER A 1 100 ? 23.312 -6.418 -15.867 1 72.19 100 SER A O 1
ATOM 812 N N . THR A 1 101 ? 23.5 -4.234 -15.961 1 81.69 101 THR A N 1
ATOM 813 C CA . THR A 1 101 ? 23.219 -4.02 -14.547 1 81.69 101 THR A CA 1
ATOM 814 C C . THR A 1 101 ? 21.844 -4.566 -14.18 1 81.69 101 THR A C 1
ATOM 816 O O . THR A 1 101 ? 20.875 -4.363 -14.914 1 81.69 101 THR A O 1
ATOM 819 N N . PRO A 1 102 ? 21.859 -5.332 -13.094 1 88.25 102 PRO A N 1
ATOM 820 C CA . PRO A 1 102 ? 20.562 -5.879 -12.688 1 88.25 102 PRO A CA 1
ATOM 821 C C . PRO A 1 102 ? 19.531 -4.793 -12.391 1 88.25 102 PRO A C 1
ATOM 823 O O . PRO A 1 102 ? 19.891 -3.689 -11.969 1 88.25 102 PRO A O 1
ATOM 826 N N . GLN A 1 103 ? 18.359 -5.098 -12.758 1 91.69 103 GLN A N 1
ATOM 827 C CA . GLN A 1 103 ? 17.25 -4.195 -12.508 1 91.69 103 GLN A CA 1
ATOM 828 C C . GLN A 1 103 ? 16.328 -4.738 -11.414 1 91.69 103 GLN A C 1
ATOM 830 O O . GLN A 1 103 ? 16.094 -5.945 -11.328 1 91.69 103 GLN A O 1
ATOM 835 N N . VAL A 1 104 ? 15.883 -3.826 -10.578 1 96.19 104 VAL A N 1
ATOM 836 C CA . VAL A 1 104 ? 14.938 -4.207 -9.531 1 96.19 104 VAL A CA 1
ATOM 837 C C . VAL A 1 104 ? 13.562 -4.457 -10.141 1 96.19 104 VAL A C 1
ATOM 839 O O . VAL A 1 104 ? 12.992 -3.576 -10.789 1 96.19 104 VAL A O 1
ATOM 842 N N . SER A 1 105 ? 13.062 -5.637 -9.961 1 96.5 105 SER A N 1
ATOM 843 C CA . SER A 1 105 ? 11.75 -5.934 -10.523 1 96.5 105 SER A CA 1
ATOM 844 C C . SER A 1 105 ? 10.641 -5.348 -9.656 1 96.5 105 SER A C 1
ATOM 846 O O . SER A 1 105 ? 10.836 -5.094 -8.469 1 96.5 105 SER A O 1
ATOM 848 N N . ALA A 1 106 ? 9.469 -5.129 -10.297 1 96.81 106 ALA A N 1
ATOM 849 C CA . ALA A 1 106 ? 8.297 -4.66 -9.562 1 96.81 106 ALA A CA 1
ATOM 850 C C . ALA A 1 106 ? 7.91 -5.641 -8.453 1 96.81 106 ALA A C 1
ATOM 852 O O . ALA A 1 106 ? 7.539 -5.23 -7.355 1 96.81 106 ALA A O 1
ATOM 853 N N . GLU A 1 107 ? 8.047 -6.852 -8.719 1 95 107 GLU A N 1
ATOM 854 C CA . GLU A 1 107 ? 7.648 -7.906 -7.793 1 95 107 GLU A CA 1
ATOM 855 C C . GLU A 1 107 ? 8.461 -7.84 -6.5 1 95 107 GLU A C 1
ATOM 857 O O . GLU A 1 107 ? 7.895 -7.863 -5.406 1 95 107 GLU A O 1
ATOM 862 N N . VAL A 1 108 ? 9.742 -7.742 -6.613 1 96.5 108 VAL A N 1
ATOM 863 C CA . VAL A 1 108 ? 10.57 -7.773 -5.418 1 96.5 108 VAL A CA 1
ATOM 864 C C . VAL A 1 108 ? 10.383 -6.484 -4.621 1 96.5 108 VAL A C 1
ATOM 866 O O . VAL A 1 108 ? 10.469 -6.492 -3.391 1 96.5 108 VAL A O 1
ATOM 869 N N . LEU A 1 109 ? 10.055 -5.398 -5.277 1 97.44 109 LEU A N 1
ATOM 870 C CA . LEU A 1 109 ? 9.781 -4.148 -4.574 1 97.44 109 LEU A CA 1
ATOM 871 C C . LEU A 1 109 ? 8.484 -4.254 -3.771 1 97.44 109 LEU A C 1
ATOM 873 O O . LEU A 1 109 ? 8.43 -3.82 -2.619 1 97.44 109 LEU A O 1
ATOM 877 N N . ARG A 1 110 ? 7.516 -4.758 -4.41 1 96.62 110 ARG A N 1
ATOM 878 C CA . ARG A 1 110 ? 6.254 -4.949 -3.703 1 96.62 110 ARG A CA 1
ATOM 879 C C . ARG A 1 110 ? 6.438 -5.855 -2.49 1 96.62 110 ARG A C 1
ATOM 881 O O . ARG A 1 110 ? 5.855 -5.613 -1.432 1 96.62 110 ARG A O 1
ATOM 888 N N . ARG A 1 111 ? 7.23 -6.84 -2.625 1 96.31 111 ARG A N 1
ATOM 889 C CA . ARG A 1 111 ? 7.516 -7.742 -1.516 1 96.31 111 ARG A CA 1
ATOM 890 C C . ARG A 1 111 ? 8.266 -7.023 -0.4 1 96.31 111 ARG A C 1
ATOM 892 O O . ARG A 1 111 ? 7.973 -7.223 0.781 1 96.31 111 ARG A O 1
ATOM 899 N N . LEU A 1 112 ? 9.203 -6.25 -0.825 1 97.94 112 LEU A N 1
ATOM 900 C CA . LEU A 1 112 ? 9.969 -5.488 0.157 1 97.94 112 LEU A CA 1
ATOM 901 C C . LEU A 1 112 ? 9.055 -4.566 0.961 1 97.94 112 LEU A C 1
ATOM 903 O O . LEU A 1 112 ? 9.141 -4.52 2.191 1 97.94 112 LEU A O 1
ATOM 907 N N . ILE A 1 113 ? 8.156 -3.855 0.255 1 97.75 113 ILE A N 1
ATOM 908 C CA . ILE A 1 113 ? 7.246 -2.922 0.914 1 97.75 113 ILE A CA 1
ATOM 909 C C . ILE A 1 113 ? 6.359 -3.674 1.904 1 97.75 113 ILE A C 1
ATOM 911 O O . ILE A 1 113 ? 6.172 -3.23 3.039 1 97.75 113 ILE A O 1
ATOM 915 N N . ASN A 1 114 ? 5.863 -4.77 1.469 1 97 114 ASN A N 1
ATOM 916 C CA . ASN A 1 114 ? 5.02 -5.57 2.348 1 97 114 ASN A CA 1
ATOM 917 C C . ASN A 1 114 ? 5.789 -6.062 3.57 1 97 114 ASN A C 1
ATOM 919 O O . ASN A 1 114 ? 5.27 -6.043 4.688 1 97 114 ASN A O 1
ATOM 923 N N . GLU A 1 115 ? 7.039 -6.539 3.357 1 97.06 115 GLU A N 1
ATOM 924 C CA . GLU A 1 115 ? 7.867 -6.988 4.469 1 97.06 115 GLU A CA 1
ATOM 925 C C . GLU A 1 115 ? 8.117 -5.859 5.465 1 97.06 115 GLU A C 1
ATOM 927 O O . GLU A 1 115 ? 8.078 -6.074 6.676 1 97.06 115 GLU A O 1
ATOM 932 N N . LEU A 1 116 ? 8.375 -4.754 4.941 1 98.19 116 LEU A N 1
ATOM 933 C CA . LEU A 1 116 ? 8.578 -3.578 5.781 1 98.19 116 LEU A CA 1
ATOM 934 C C . LEU A 1 116 ? 7.316 -3.268 6.59 1 98.19 116 LEU A C 1
ATOM 936 O O . LEU A 1 116 ? 7.398 -2.975 7.785 1 98.19 116 LEU A O 1
ATOM 940 N N . ASN A 1 117 ? 6.188 -3.35 5.918 1 96.25 117 ASN A N 1
ATOM 941 C CA . ASN A 1 117 ? 4.918 -3.127 6.605 1 96.25 117 ASN A CA 1
ATOM 942 C C . ASN A 1 117 ? 4.695 -4.152 7.711 1 96.25 117 ASN A C 1
ATOM 944 O O . ASN A 1 117 ? 4.273 -3.799 8.812 1 96.25 117 ASN A O 1
ATOM 948 N N . ILE A 1 118 ? 5.035 -5.363 7.406 1 95.5 118 ILE A N 1
ATOM 949 C CA . ILE A 1 118 ? 4.906 -6.438 8.383 1 95.5 118 ILE A CA 1
ATOM 950 C C . ILE A 1 118 ? 5.746 -6.113 9.617 1 95.5 118 ILE A C 1
ATOM 952 O O . ILE A 1 118 ? 5.344 -6.41 10.742 1 95.5 118 ILE A O 1
ATOM 956 N N . ASN A 1 119 ? 6.844 -5.445 9.398 1 96.5 119 ASN A N 1
ATOM 957 C CA . ASN A 1 119 ? 7.809 -5.262 10.477 1 96.5 119 ASN A CA 1
ATOM 958 C C . ASN A 1 119 ? 7.75 -3.85 11.047 1 96.5 119 ASN A C 1
ATOM 960 O O . ASN A 1 119 ? 8.688 -3.404 11.711 1 96.5 119 ASN A O 1
ATOM 964 N N . GLY A 1 120 ? 6.715 -3.129 10.711 1 95 120 GLY A N 1
ATOM 965 C CA . GLY A 1 120 ? 6.422 -1.934 11.484 1 95 120 GLY A CA 1
ATOM 966 C C . GLY A 1 120 ? 6.797 -0.651 10.766 1 95 120 GLY A C 1
ATOM 967 O O . GLY A 1 120 ? 6.867 0.414 11.383 1 95 120 GLY A O 1
ATOM 968 N N . ALA A 1 121 ? 7.062 -0.732 9.43 1 97.31 121 ALA A N 1
ATOM 969 C CA . ALA A 1 121 ? 7.309 0.49 8.672 1 97.31 121 ALA A CA 1
ATOM 970 C C . ALA A 1 121 ? 6.07 1.386 8.664 1 97.31 121 ALA A C 1
ATOM 972 O O . ALA A 1 121 ? 4.945 0.9 8.531 1 97.31 121 ALA A O 1
ATOM 973 N N . LYS A 1 122 ? 6.316 2.697 8.75 1 95.12 122 LYS A N 1
ATOM 974 C CA . LYS A 1 122 ? 5.207 3.646 8.75 1 95.12 122 LYS A CA 1
ATOM 975 C C . LYS A 1 122 ? 5.16 4.434 7.445 1 95.12 122 LYS A C 1
ATOM 977 O O . LYS A 1 122 ? 4.082 4.648 6.883 1 95.12 122 LYS A O 1
ATOM 982 N N . HIS A 1 123 ? 6.281 4.957 7.098 1 96.19 123 HIS A N 1
ATOM 983 C CA . HIS A 1 123 ? 6.418 5.699 5.852 1 96.19 123 HIS A CA 1
ATOM 984 C C . HIS A 1 123 ? 7.605 5.195 5.035 1 96.19 123 HIS A C 1
ATOM 986 O O . HIS A 1 123 ? 8.656 4.867 5.598 1 96.19 123 HIS A O 1
ATOM 992 N N . ILE A 1 124 ? 7.387 5.117 3.742 1 97.94 124 ILE A N 1
ATOM 993 C CA . ILE A 1 124 ? 8.406 4.551 2.869 1 97.94 124 ILE A CA 1
ATOM 994 C C . ILE A 1 124 ? 8.578 5.43 1.631 1 97.94 124 ILE A C 1
ATOM 996 O O . ILE A 1 124 ? 7.598 5.969 1.106 1 97.94 124 ILE A O 1
ATOM 1000 N N . SER A 1 125 ? 9.758 5.625 1.246 1 97.62 125 SER A N 1
ATOM 1001 C CA . SER A 1 125 ? 10.039 6.16 -0.083 1 97.62 125 SER A CA 1
ATOM 1002 C C . SER A 1 125 ? 11.062 5.301 -0.817 1 97.62 125 SER A C 1
ATOM 1004 O O . SER A 1 125 ? 11.977 4.75 -0.198 1 97.62 125 SER A O 1
ATOM 1006 N N . ILE A 1 126 ? 10.844 5.137 -2.055 1 97.75 126 ILE A N 1
ATOM 1007 C CA . ILE A 1 126 ? 11.75 4.395 -2.928 1 97.75 126 ILE A CA 1
ATOM 1008 C C . ILE A 1 126 ? 12.289 5.316 -4.02 1 97.75 126 ILE A C 1
ATOM 1010 O O . ILE A 1 126 ? 11.523 5.828 -4.84 1 97.75 126 ILE A O 1
ATOM 1014 N N . ALA A 1 127 ? 13.625 5.508 -4.02 1 95.88 127 ALA A N 1
ATOM 1015 C CA . ALA A 1 127 ? 14.234 6.418 -4.992 1 95.88 127 ALA A CA 1
ATOM 1016 C C . ALA A 1 127 ? 13.539 7.781 -4.969 1 95.88 127 ALA A C 1
ATOM 1018 O O . ALA A 1 127 ? 13.172 8.312 -6.02 1 95.88 127 ALA A O 1
ATOM 1019 N N . GLU A 1 128 ? 13.195 8.242 -3.766 1 93.69 128 GLU A N 1
ATOM 1020 C CA . GLU A 1 128 ? 12.656 9.578 -3.51 1 93.69 128 GLU A CA 1
ATOM 1021 C C . GLU A 1 128 ? 11.18 9.664 -3.883 1 93.69 128 GLU A C 1
ATOM 1023 O O . GLU A 1 128 ? 10.602 10.75 -3.889 1 93.69 128 GLU A O 1
ATOM 1028 N N . GLN A 1 129 ? 10.641 8.453 -4.234 1 93.75 129 GLN A N 1
ATOM 1029 C CA . GLN A 1 129 ? 9.211 8.398 -4.48 1 93.75 129 GLN A CA 1
ATOM 1030 C C . GLN A 1 129 ? 8.453 7.91 -3.246 1 93.75 129 GLN A C 1
ATOM 1032 O O . GLN A 1 129 ? 8.672 6.789 -2.781 1 93.75 129 GLN A O 1
ATOM 1037 N N . ARG A 1 130 ? 7.594 8.82 -2.777 1 94.81 130 ARG A N 1
ATOM 1038 C CA . ARG A 1 130 ? 6.801 8.469 -1.604 1 94.81 130 ARG A CA 1
ATOM 1039 C C . ARG A 1 130 ? 5.832 7.332 -1.918 1 94.81 130 ARG A C 1
ATOM 1041 O O . ARG A 1 130 ? 5.176 7.344 -2.963 1 94.81 130 ARG A O 1
ATOM 1048 N N . TYR A 1 131 ? 5.82 6.309 -1.054 1 95.31 131 TYR A N 1
ATOM 1049 C CA . TYR A 1 131 ? 4.863 5.215 -1.185 1 95.31 131 TYR A CA 1
ATOM 1050 C C . TYR A 1 131 ? 3.568 5.535 -0.444 1 95.31 131 TYR A C 1
ATOM 1052 O O . TYR A 1 131 ? 3.59 5.836 0.752 1 95.31 131 TYR A O 1
ATOM 1060 N N . ILE A 1 132 ? 2.426 5.535 -1.125 1 91.25 132 ILE A N 1
ATOM 1061 C CA . ILE A 1 132 ? 1.11 5.742 -0.529 1 91.25 132 ILE A CA 1
ATOM 1062 C C . ILE A 1 132 ? 0.167 4.621 -0.956 1 91.25 132 ILE A C 1
ATOM 1064 O O . ILE A 1 132 ? 0.557 3.727 -1.709 1 91.25 132 ILE A O 1
ATOM 1068 N N . ASN A 1 133 ? -1.015 4.613 -0.538 1 89 133 ASN A N 1
ATOM 1069 C CA . ASN A 1 133 ? -1.945 3.504 -0.729 1 89 133 ASN A CA 1
ATOM 1070 C C . ASN A 1 133 ? -2.305 3.322 -2.201 1 89 133 ASN A C 1
ATOM 1072 O O . ASN A 1 133 ? -2.748 2.246 -2.607 1 89 133 ASN A O 1
ATOM 1076 N N . THR A 1 134 ? -2.096 4.391 -3.061 1 91.19 134 THR A N 1
ATOM 1077 C CA . THR A 1 134 ? -2.471 4.305 -4.469 1 91.19 134 THR A CA 1
ATOM 1078 C C . THR A 1 134 ? -1.242 4.082 -5.344 1 91.19 134 THR A C 1
ATOM 1080 O O . THR A 1 134 ? -1.342 4.078 -6.57 1 91.19 134 THR A O 1
ATOM 1083 N N . THR A 1 135 ? -0.119 3.939 -4.656 1 93.81 135 THR A N 1
ATOM 1084 C CA . THR A 1 135 ? 1.108 3.746 -5.418 1 93.81 135 THR A CA 1
ATOM 1085 C C . THR A 1 135 ? 1.021 2.486 -6.273 1 93.81 135 THR A C 1
ATOM 1087 O O . THR A 1 135 ? 0.54 1.449 -5.816 1 93.81 135 THR A O 1
ATOM 1090 N N . ALA A 1 136 ? 1.432 2.623 -7.535 1 95.12 136 ALA A N 1
ATOM 1091 C CA . ALA A 1 136 ? 1.484 1.52 -8.492 1 95.12 136 ALA A CA 1
ATOM 1092 C C . ALA A 1 136 ? 2.924 1.205 -8.891 1 95.12 136 ALA A C 1
ATOM 1094 O O . ALA A 1 136 ? 3.684 2.104 -9.25 1 95.12 136 ALA A O 1
ATOM 1095 N N . ILE A 1 137 ? 3.291 -0.018 -8.773 1 96.81 137 ILE A N 1
ATOM 1096 C CA . ILE A 1 137 ? 4.613 -0.488 -9.172 1 96.81 137 ILE A CA 1
ATOM 1097 C C .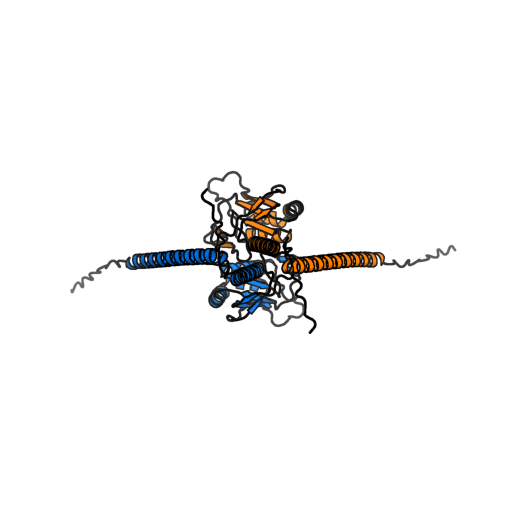 ILE A 1 137 ? 4.484 -1.491 -10.312 1 96.81 137 ILE A C 1
ATOM 1099 O O . ILE A 1 137 ? 3.809 -2.514 -10.18 1 96.81 137 ILE A O 1
ATOM 1103 N N . ARG A 1 138 ? 5.152 -1.16 -11.445 1 94.94 138 ARG A N 1
ATOM 1104 C CA . ARG A 1 138 ? 4.945 -1.999 -12.617 1 94.94 138 ARG A CA 1
ATOM 1105 C C . ARG A 1 138 ? 6.234 -2.152 -13.414 1 94.94 138 ARG A C 1
ATOM 1107 O O . ARG A 1 138 ? 7.129 -1.31 -13.328 1 94.94 138 ARG A O 1
ATOM 1114 N N . ASP A 1 139 ? 6.258 -3.305 -14.031 1 94.25 139 ASP A N 1
ATOM 1115 C CA . ASP A 1 139 ? 7.289 -3.51 -15.047 1 94.25 139 ASP A CA 1
ATOM 1116 C C . ASP A 1 139 ? 6.801 -3.061 -16.422 1 94.25 139 ASP A C 1
ATOM 1118 O O . ASP A 1 139 ? 5.859 -3.635 -16.969 1 94.25 139 ASP A O 1
ATOM 1122 N N . VAL A 1 140 ? 7.445 -2.025 -16.984 1 91.56 140 VAL A N 1
ATOM 1123 C CA . VAL A 1 140 ? 7.055 -1.485 -18.281 1 91.56 140 VAL A CA 1
ATOM 1124 C C . VAL A 1 140 ? 8.266 -1.461 -19.219 1 91.56 140 VAL A C 1
ATOM 1126 O O . VAL A 1 140 ? 9.227 -0.726 -18.984 1 91.56 140 VAL A O 1
ATOM 1129 N N . ASN A 1 141 ? 8.258 -2.271 -20.281 1 91.38 141 ASN A N 1
ATOM 1130 C CA . ASN A 1 141 ? 9.281 -2.311 -21.312 1 91.38 141 ASN A CA 1
ATOM 1131 C C . ASN A 1 141 ? 10.664 -2.588 -20.719 1 91.38 141 ASN A C 1
ATOM 1133 O O . ASN A 1 141 ? 11.633 -1.906 -21.062 1 91.38 141 ASN A O 1
ATOM 1137 N N . GLY A 1 142 ? 10.641 -3.361 -19.734 1 88.44 142 GLY A N 1
ATOM 1138 C CA . GLY A 1 142 ? 11.914 -3.828 -19.203 1 88.44 142 GLY A CA 1
ATOM 1139 C C . GLY A 1 142 ? 12.406 -2.998 -18.031 1 88.44 142 GLY A C 1
ATOM 1140 O O . GLY A 1 142 ? 13.477 -3.271 -17.484 1 88.44 142 GLY A O 1
ATOM 1141 N N . PHE A 1 143 ? 11.641 -1.96 -17.703 1 93.12 143 PHE A N 1
ATOM 1142 C CA . PHE A 1 143 ? 12.008 -1.136 -16.562 1 93.12 143 PHE A CA 1
ATOM 1143 C C . PHE A 1 143 ? 10.883 -1.095 -15.531 1 93.12 143 PHE A C 1
ATOM 1145 O O . PHE A 1 143 ? 9.703 -1.104 -15.898 1 93.12 143 PHE A O 1
ATOM 1152 N N . THR A 1 144 ? 11.383 -1.021 -14.312 1 96.81 144 THR A N 1
ATOM 1153 C CA . THR A 1 144 ? 10.383 -0.887 -13.258 1 96.81 144 THR A CA 1
ATOM 1154 C C . THR A 1 144 ? 10 0.577 -13.055 1 96.81 144 THR A C 1
ATOM 1156 O O . THR A 1 144 ? 10.867 1.454 -13.055 1 96.81 144 THR A O 1
ATOM 1159 N N . THR A 1 145 ? 8.688 0.814 -12.93 1 96.56 145 THR A N 1
ATOM 1160 C CA . THR A 1 145 ? 8.203 2.166 -12.68 1 96.56 145 THR A CA 1
ATOM 1161 C C . THR A 1 145 ? 7.426 2.227 -11.367 1 96.56 145 THR A C 1
ATOM 1163 O O . THR A 1 145 ? 6.801 1.243 -10.969 1 96.56 145 THR A O 1
ATOM 1166 N N . ILE A 1 146 ? 7.566 3.289 -10.672 1 94.56 146 ILE A N 1
ATOM 1167 C CA . ILE A 1 146 ? 6.758 3.643 -9.516 1 94.56 146 ILE A CA 1
ATOM 1168 C C . ILE A 1 146 ? 5.934 4.891 -9.82 1 94.56 146 ILE A C 1
ATOM 1170 O O . ILE A 1 146 ? 6.488 5.969 -10.039 1 94.56 146 ILE A O 1
ATOM 1174 N N . ASN A 1 147 ? 4.672 4.738 -9.781 1 90.12 147 ASN A N 1
ATOM 1175 C CA . ASN A 1 147 ? 3.795 5.832 -10.188 1 90.12 147 ASN A CA 1
ATOM 1176 C C . ASN A 1 147 ? 4.266 6.477 -11.484 1 90.12 147 ASN A C 1
ATOM 1178 O O . ASN A 1 147 ? 4.414 7.695 -11.562 1 90.12 147 ASN A O 1
ATOM 1182 N N . ASN A 1 148 ? 4.668 5.66 -12.445 1 88.06 148 ASN A N 1
ATOM 1183 C CA . ASN A 1 148 ? 5.027 6.066 -13.797 1 88.06 148 ASN A CA 1
ATOM 1184 C C . ASN A 1 148 ? 6.418 6.691 -13.844 1 88.06 148 ASN A C 1
ATOM 1186 O O . ASN A 1 148 ? 6.852 7.168 -14.898 1 88.06 148 ASN A O 1
ATOM 1190 N N . PHE A 1 149 ? 7.07 6.758 -12.703 1 91.38 149 PHE A N 1
ATOM 1191 C CA . PHE A 1 149 ? 8.469 7.152 -12.648 1 91.38 149 PHE A CA 1
ATOM 1192 C C . PHE A 1 149 ? 9.383 5.945 -12.82 1 91.38 149 PHE A C 1
ATOM 1194 O O . PHE A 1 149 ? 9.281 4.969 -12.078 1 91.38 149 PHE A O 1
ATOM 1201 N N . ARG A 1 150 ? 10.227 6.066 -13.812 1 94.44 150 ARG A N 1
ATOM 1202 C CA . ARG A 1 150 ? 11.156 4.965 -14.047 1 94.44 150 ARG A CA 1
ATOM 1203 C C . ARG A 1 150 ? 12.227 4.91 -12.961 1 94.44 150 ARG A C 1
ATOM 1205 O O . ARG A 1 150 ? 12.883 5.91 -12.672 1 94.44 150 ARG A O 1
ATOM 1212 N N . LEU A 1 151 ? 12.312 3.738 -12.375 1 95.81 151 LEU A N 1
ATOM 1213 C CA . LEU A 1 151 ? 13.328 3.568 -11.344 1 95.81 151 LEU A CA 1
ATOM 1214 C C . LEU A 1 151 ? 14.727 3.707 -11.938 1 95.81 151 LEU A C 1
ATOM 1216 O O . LEU A 1 151 ? 15 3.195 -13.023 1 95.81 151 LEU A O 1
ATOM 1220 N N . PRO A 1 152 ? 15.617 4.465 -11.219 1 94.44 152 PRO A N 1
ATOM 1221 C CA . PRO A 1 152 ? 17 4.527 -11.68 1 94.44 152 PRO A CA 1
ATOM 1222 C C . PRO A 1 152 ? 17.75 3.199 -11.508 1 94.44 152 PRO A C 1
ATOM 1224 O O . PRO A 1 152 ? 17.234 2.279 -10.875 1 94.44 152 PRO A O 1
ATOM 1227 N N . ARG A 1 153 ? 18.906 3.162 -12.18 1 92.12 153 ARG A N 1
ATOM 1228 C CA . ARG A 1 153 ? 19.766 2.004 -11.984 1 92.12 153 ARG A CA 1
ATOM 1229 C C . ARG A 1 153 ? 20.281 1.942 -10.547 1 92.12 153 ARG A C 1
ATOM 1231 O O . ARG A 1 153 ? 20.375 2.971 -9.875 1 92.12 153 ARG A O 1
ATOM 1238 N N . VAL A 1 154 ? 20.531 0.737 -10.133 1 93.94 154 VAL A N 1
ATOM 1239 C CA . VAL A 1 154 ? 21.062 0.566 -8.789 1 93.94 154 VAL A CA 1
ATOM 1240 C C . VAL A 1 154 ? 22.453 1.209 -8.703 1 93.94 154 VAL A C 1
ATOM 1242 O O . VAL A 1 154 ? 23.188 1.257 -9.688 1 93.94 154 VAL A O 1
ATOM 1245 N N . PRO A 1 155 ? 22.719 1.792 -7.605 1 96 155 PRO A N 1
ATOM 1246 C CA . PRO A 1 155 ? 22.078 1.612 -6.305 1 96 155 PRO A CA 1
ATOM 1247 C C . PRO A 1 155 ? 20.875 2.523 -6.113 1 96 155 PRO A C 1
ATOM 1249 O O . PRO A 1 155 ? 20.844 3.641 -6.637 1 96 155 PRO A O 1
ATOM 1252 N N . ILE A 1 156 ? 19.875 1.991 -5.41 1 97.25 156 ILE A N 1
ATOM 1253 C CA . ILE A 1 156 ? 18.656 2.701 -5.074 1 97.25 156 ILE A CA 1
ATOM 1254 C C . ILE A 1 156 ? 18.484 2.771 -3.557 1 97.25 156 ILE A C 1
ATOM 1256 O O . ILE A 1 156 ? 18.75 1.79 -2.854 1 97.25 156 ILE A O 1
ATOM 1260 N N . GLU A 1 157 ? 18.031 3.922 -3.137 1 98.44 157 GLU A N 1
ATOM 1261 C CA . GLU A 1 157 ? 17.828 4.086 -1.701 1 98.44 157 GLU A CA 1
ATOM 1262 C C . GLU A 1 157 ? 16.344 4.008 -1.336 1 98.44 157 GLU A C 1
ATOM 1264 O O . GLU A 1 157 ? 15.508 4.637 -1.984 1 98.44 157 GLU A O 1
ATOM 1269 N N . VAL A 1 158 ? 16.078 3.246 -0.36 1 98.75 158 VAL A N 1
ATOM 1270 C CA . VAL A 1 158 ? 14.758 3.16 0.264 1 98.75 158 VAL A CA 1
ATOM 1271 C C . VAL A 1 158 ? 14.82 3.754 1.67 1 98.75 158 VAL A C 1
ATOM 1273 O O . VAL A 1 158 ? 15.617 3.318 2.504 1 98.75 158 VAL A O 1
ATOM 1276 N N . LYS A 1 159 ? 14.047 4.762 1.891 1 98.81 159 LYS A N 1
ATOM 1277 C CA . LYS A 1 159 ? 13.953 5.363 3.219 1 98.81 159 LYS A CA 1
ATOM 1278 C C . LYS A 1 159 ? 12.703 4.891 3.953 1 98.81 159 LYS A C 1
ATOM 1280 O O . LYS A 1 159 ? 11.617 4.852 3.375 1 98.81 159 LYS A O 1
ATOM 1285 N N . VAL A 1 160 ? 12.9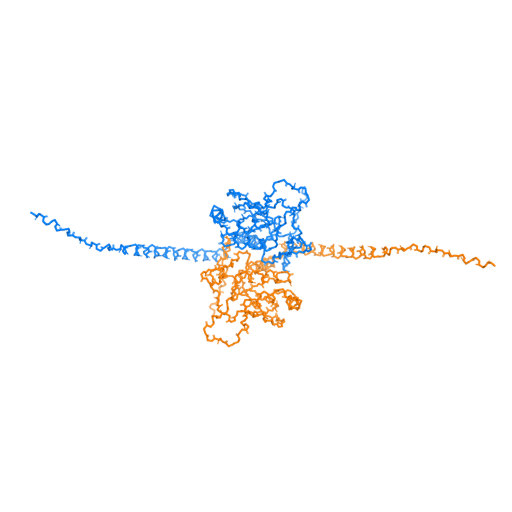3 4.527 5.184 1 98.81 160 VAL A N 1
ATOM 1286 C CA . VAL A 1 160 ? 11.828 3.945 5.949 1 98.81 160 VAL A CA 1
ATOM 1287 C C . VAL A 1 160 ? 11.766 4.59 7.332 1 98.81 160 VAL A C 1
ATOM 1289 O O . VAL A 1 160 ? 12.758 4.59 8.07 1 98.81 160 VAL A O 1
ATOM 1292 N N . LEU A 1 161 ? 10.625 5.156 7.582 1 98.38 161 LEU A N 1
ATOM 1293 C CA . LEU A 1 161 ? 10.391 5.637 8.938 1 98.38 161 LEU A CA 1
ATOM 1294 C C . LEU A 1 161 ? 9.641 4.594 9.766 1 98.38 161 LEU A C 1
ATOM 1296 O O . LEU A 1 161 ? 8.742 3.918 9.258 1 98.38 161 LEU A O 1
ATOM 1300 N N . ALA A 1 162 ? 10.016 4.465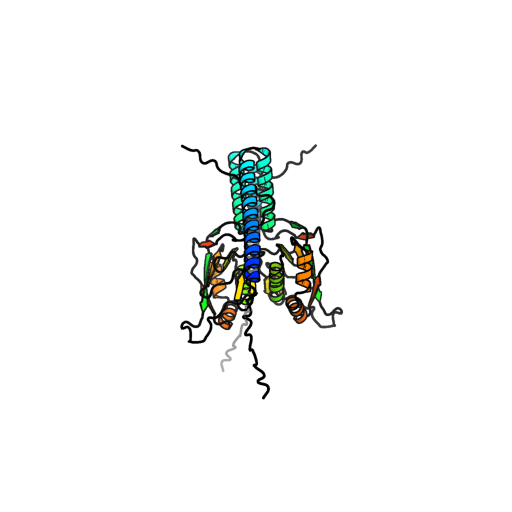 11.023 1 97.69 162 ALA A N 1
ATOM 1301 C CA . ALA A 1 162 ? 9.375 3.537 11.945 1 97.69 162 ALA A CA 1
ATOM 1302 C C . ALA A 1 162 ? 9.414 4.07 13.375 1 97.69 162 ALA A C 1
ATOM 1304 O O . ALA A 1 162 ? 10.32 4.82 13.734 1 97.69 162 ALA A O 1
ATOM 1305 N N . ASP A 1 163 ? 8.477 3.646 14.172 1 93.62 163 ASP A N 1
ATOM 1306 C CA . ASP A 1 163 ? 8.469 4.008 15.586 1 93.62 163 ASP A CA 1
ATOM 1307 C C . ASP A 1 163 ? 9.641 3.35 16.312 1 93.62 163 ASP A C 1
ATOM 1309 O O . ASP A 1 163 ? 10.172 3.912 17.281 1 93.62 163 ASP A O 1
ATOM 1313 N N . ASP A 1 164 ? 10 2.17 15.883 1 97 164 ASP A N 1
ATOM 1314 C CA . ASP A 1 164 ? 11.117 1.414 16.453 1 97 164 ASP A CA 1
ATOM 1315 C C . ASP A 1 164 ? 12.078 0.951 15.359 1 97 164 ASP A C 1
ATOM 1317 O O . ASP A 1 164 ? 12.055 -0.215 14.961 1 97 164 ASP A O 1
ATOM 1321 N N . PRO A 1 165 ? 12.922 1.912 14.992 1 98.12 165 PRO A N 1
ATOM 1322 C CA . PRO A 1 165 ? 13.828 1.584 13.891 1 98.12 165 PRO A CA 1
ATOM 1323 C C . PRO A 1 165 ? 14.773 0.429 14.219 1 98.12 165 PRO A C 1
ATOM 1325 O O . PRO A 1 165 ? 15.172 -0.32 13.328 1 98.12 165 PRO A O 1
ATOM 1328 N N . GLN A 1 166 ? 15.148 0.301 15.5 1 98.19 166 GLN A N 1
ATOM 1329 C CA . GLN A 1 166 ? 16.016 -0.808 15.883 1 98.19 166 GLN A CA 1
ATOM 1330 C C . GLN A 1 166 ? 15.32 -2.15 15.68 1 98.19 166 GLN A C 1
ATOM 1332 O O . GLN A 1 166 ? 15.914 -3.09 15.148 1 98.19 166 GLN A O 1
ATOM 1337 N N . ARG A 1 167 ? 14.102 -2.201 16.078 1 98.06 167 ARG A N 1
ATOM 1338 C CA . ARG A 1 167 ? 13.328 -3.424 15.867 1 98.06 167 ARG A CA 1
ATOM 1339 C C . ARG A 1 167 ? 13.172 -3.723 14.383 1 98.06 167 ARG A C 1
ATOM 1341 O O . ARG A 1 167 ? 13.328 -4.867 13.953 1 98.06 167 ARG A O 1
ATOM 1348 N N . LEU A 1 168 ? 12.844 -2.699 13.617 1 98.31 168 LEU A N 1
ATOM 1349 C CA . LEU A 1 168 ? 12.719 -2.85 12.172 1 98.31 168 LEU A CA 1
ATOM 1350 C C . LEU A 1 168 ? 14.016 -3.377 11.57 1 98.31 168 LEU A C 1
ATOM 1352 O O . LEU A 1 168 ? 14 -4.328 10.789 1 98.31 168 LEU A O 1
ATOM 1356 N N . TYR A 1 169 ? 15.078 -2.818 11.984 1 98.19 169 TYR A N 1
ATOM 1357 C CA . TYR A 1 169 ? 16.391 -3.232 11.508 1 98.19 169 TYR A CA 1
ATOM 1358 C C . TYR A 1 169 ? 16.656 -4.703 11.82 1 98.19 169 TYR A C 1
ATOM 1360 O O . TYR A 1 169 ? 16.984 -5.484 10.93 1 98.19 169 TYR A O 1
ATOM 1368 N N . ASN A 1 170 ? 16.406 -5.051 13.07 1 98.12 170 ASN A N 1
ATOM 1369 C CA . ASN A 1 170 ? 16.672 -6.414 13.516 1 98.12 170 ASN A CA 1
ATOM 1370 C C . ASN A 1 170 ? 15.805 -7.426 12.773 1 98.12 170 ASN A C 1
ATOM 1372 O O . ASN A 1 170 ? 16.281 -8.492 12.383 1 98.12 170 ASN A O 1
ATOM 1376 N N . ARG A 1 171 ? 14.562 -7.051 12.562 1 97.44 171 ARG A N 1
ATOM 1377 C CA . ARG A 1 171 ? 13.633 -7.957 11.891 1 97.44 171 ARG A CA 1
ATOM 1378 C C . ARG A 1 171 ? 13.961 -8.086 10.406 1 97.44 171 ARG A C 1
ATOM 1380 O O . ARG A 1 171 ? 13.875 -9.172 9.844 1 97.44 171 ARG A O 1
ATOM 1387 N N . MET A 1 172 ? 14.352 -6.992 9.82 1 97.38 172 MET A N 1
ATOM 1388 C CA . MET A 1 172 ? 14.641 -6.996 8.391 1 97.38 172 MET A CA 1
ATOM 1389 C C . MET A 1 172 ? 15.898 -7.797 8.094 1 97.38 172 MET A C 1
ATOM 1391 O O . MET A 1 172 ? 15.945 -8.555 7.117 1 97.38 172 MET A O 1
ATOM 1395 N N . ILE A 1 173 ? 16.922 -7.648 8.914 1 95.56 173 ILE A N 1
ATOM 1396 C CA . ILE A 1 173 ? 18.172 -8.359 8.648 1 95.56 173 ILE A CA 1
ATOM 1397 C C . ILE A 1 173 ? 17.984 -9.852 8.914 1 95.56 173 ILE A C 1
ATOM 1399 O O . ILE A 1 173 ? 18.719 -10.68 8.375 1 95.56 173 ILE A O 1
ATOM 1403 N N . ALA A 1 174 ? 16.969 -10.148 9.711 1 94.69 174 ALA A N 1
ATOM 1404 C CA . ALA A 1 174 ? 16.688 -11.539 10.031 1 94.69 174 ALA A CA 1
ATOM 1405 C C . ALA A 1 174 ? 15.805 -12.18 8.969 1 94.69 174 ALA A C 1
ATOM 1407 O O . ALA A 1 174 ? 15.625 -13.398 8.953 1 94.69 174 ALA A O 1
ATOM 1408 N N . SER A 1 175 ? 15.234 -11.352 8.133 1 92.12 175 SER A N 1
ATOM 1409 C CA . SER A 1 175 ? 14.328 -11.859 7.105 1 92.12 175 SER A CA 1
ATOM 1410 C C . SER A 1 175 ? 15.102 -12.484 5.949 1 92.12 175 SER A C 1
ATOM 1412 O O . SER A 1 175 ? 15.336 -11.836 4.93 1 92.12 175 SER A O 1
ATOM 1414 N N . GLU A 1 176 ? 15.391 -13.688 5.957 1 92.12 176 GLU A N 1
ATOM 1415 C CA . GLU A 1 176 ? 16.188 -14.398 4.957 1 92.12 176 GLU A CA 1
ATOM 1416 C C . GLU A 1 176 ? 15.438 -14.492 3.629 1 92.12 176 GLU A C 1
ATOM 1418 O O . GLU A 1 176 ? 16.047 -14.438 2.561 1 92.12 176 GLU A O 1
ATOM 1423 N N . SER A 1 177 ? 14.188 -14.578 3.775 1 92.19 177 SER A N 1
ATOM 1424 C CA . SER A 1 177 ? 13.383 -14.742 2.574 1 92.19 177 SER A CA 1
ATOM 1425 C C . SER A 1 177 ? 13.5 -13.531 1.654 1 92.19 177 SER A C 1
ATOM 1427 O O . SER A 1 177 ? 13.672 -13.68 0.444 1 92.19 177 SER A O 1
ATOM 1429 N N . ILE A 1 178 ? 13.477 -12.383 2.223 1 95.19 178 ILE A N 1
ATOM 1430 C CA . ILE A 1 178 ? 13.539 -11.172 1.407 1 95.19 178 ILE A CA 1
ATOM 1431 C C . ILE A 1 178 ? 14.938 -11.016 0.817 1 95.19 178 ILE A C 1
ATOM 1433 O O . ILE A 1 178 ? 15.086 -10.617 -0.34 1 95.19 178 ILE A O 1
ATOM 1437 N N . GLU A 1 179 ? 15.938 -11.32 1.578 1 95.19 179 GLU A N 1
ATOM 1438 C CA . GLU A 1 179 ? 17.312 -11.25 1.091 1 95.19 179 GLU A CA 1
ATOM 1439 C C . GLU A 1 179 ? 17.516 -12.195 -0.09 1 95.19 179 GLU A C 1
ATOM 1441 O O . GLU A 1 179 ? 18.141 -11.82 -1.09 1 95.19 179 GLU A O 1
ATOM 1446 N N . PHE A 1 180 ? 17.016 -13.344 0.052 1 96.12 180 PHE A N 1
ATOM 1447 C CA . PHE A 1 180 ? 17.156 -14.359 -0.98 1 96.12 180 PHE A CA 1
ATOM 1448 C C . PHE A 1 180 ? 16.484 -13.922 -2.273 1 96.12 180 PHE A C 1
ATOM 1450 O O . PHE A 1 180 ? 17.031 -14.117 -3.363 1 96.12 180 PHE A O 1
ATOM 1457 N N . GLU A 1 181 ? 15.336 -13.328 -2.143 1 96 181 GLU A N 1
ATOM 1458 C CA . GLU A 1 181 ? 14.594 -12.891 -3.318 1 96 181 GLU A CA 1
ATOM 1459 C C . GLU A 1 181 ? 15.375 -11.836 -4.102 1 96 181 GLU A C 1
ATOM 1461 O O . GLU A 1 181 ? 15.383 -11.852 -5.336 1 96 181 GLU A O 1
ATOM 1466 N N . PHE A 1 182 ? 16.016 -10.977 -3.426 1 97.19 182 PHE A N 1
ATOM 1467 C CA . PHE A 1 182 ? 16.828 -9.961 -4.094 1 97.19 182 PHE A CA 1
ATOM 1468 C C . PHE A 1 182 ? 18.094 -10.578 -4.688 1 97.19 182 PHE A C 1
ATOM 1470 O O . PHE A 1 182 ? 18.516 -10.195 -5.777 1 97.19 182 PHE A O 1
ATOM 1477 N N . GLU A 1 183 ? 18.656 -11.57 -4.043 1 95.69 183 GLU A N 1
ATOM 1478 C CA . GLU A 1 183 ? 19.859 -12.234 -4.535 1 95.69 183 GLU A CA 1
ATOM 1479 C C . GLU A 1 183 ? 19.594 -12.953 -5.852 1 95.69 183 GLU A C 1
ATOM 1481 O O . GLU A 1 183 ? 20.453 -12.984 -6.738 1 95.69 183 GLU A O 1
ATOM 1486 N N . ILE A 1 184 ? 18.438 -13.5 -5.898 1 95.44 184 ILE A N 1
ATOM 1487 C CA . ILE A 1 184 ? 18.031 -14.195 -7.117 1 95.44 184 ILE A CA 1
ATOM 1488 C C . ILE A 1 184 ? 18.078 -13.234 -8.305 1 95.44 184 ILE A C 1
ATOM 1490 O O . ILE A 1 184 ? 18.453 -13.633 -9.414 1 95.44 184 ILE A O 1
ATOM 1494 N N . GLU A 1 185 ? 17.906 -11.945 -8.055 1 94.25 185 GLU A N 1
ATOM 1495 C CA . GLU A 1 185 ? 17.875 -10.953 -9.125 1 94.25 185 GLU A CA 1
ATOM 1496 C C . GLU A 1 185 ? 19.234 -10.273 -9.273 1 94.25 185 GLU A C 1
ATOM 1498 O O . GLU A 1 185 ? 19.359 -9.289 -10.008 1 94.25 185 GLU A O 1
ATOM 1503 N N . GLY A 1 186 ? 20.172 -10.82 -8.555 1 94.44 186 GLY A N 1
ATOM 1504 C CA . GLY A 1 186 ? 21.516 -10.242 -8.617 1 94.44 186 GLY A CA 1
ATOM 1505 C C . GLY A 1 186 ? 21.641 -8.969 -7.801 1 94.44 186 GLY A C 1
ATOM 1506 O O . GLY A 1 186 ? 22.484 -8.117 -8.102 1 94.44 186 GLY A O 1
ATOM 1507 N N . LEU A 1 187 ? 20.781 -8.82 -6.805 1 96.75 187 LEU A N 1
ATOM 1508 C CA . LEU A 1 187 ? 20.75 -7.621 -5.977 1 96.75 187 LEU A CA 1
ATOM 1509 C C . LEU A 1 187 ? 21.016 -7.961 -4.516 1 96.75 187 LEU A C 1
ATOM 1511 O O . LEU A 1 187 ? 20.844 -9.109 -4.098 1 96.75 187 LEU A O 1
ATOM 1515 N N . MET A 1 188 ? 21.469 -6.988 -3.814 1 96.44 188 MET A N 1
ATOM 1516 C CA . MET A 1 188 ? 21.625 -7.129 -2.369 1 96.44 188 MET A CA 1
ATOM 1517 C C . MET A 1 188 ? 21.047 -5.922 -1.639 1 96.44 188 MET A C 1
ATOM 1519 O O . MET A 1 188 ? 20.984 -4.828 -2.199 1 96.44 188 MET A O 1
ATOM 1523 N N . LEU A 1 189 ? 20.594 -6.148 -0.441 1 98 189 LEU A N 1
ATOM 1524 C CA . LEU A 1 189 ? 20.078 -5.098 0.434 1 98 189 LEU A CA 1
ATOM 1525 C C . LEU A 1 189 ? 21.109 -4.73 1.503 1 98 189 LEU A C 1
ATOM 1527 O O . LEU A 1 189 ? 21.641 -5.609 2.18 1 98 189 LEU A O 1
ATOM 1531 N N . VAL A 1 190 ? 21.422 -3.492 1.585 1 97.62 190 VAL A N 1
ATOM 1532 C CA . VAL A 1 190 ? 22.297 -2.986 2.639 1 97.62 190 VAL A CA 1
ATOM 1533 C C . VAL A 1 190 ? 21.5 -2.09 3.584 1 97.62 190 VAL A C 1
ATOM 1535 O O . VAL A 1 190 ? 20.969 -1.064 3.168 1 97.62 190 VAL A O 1
ATOM 1538 N N . PHE A 1 191 ? 21.484 -2.463 4.836 1 98.19 191 PHE A N 1
ATOM 1539 C CA . PHE A 1 191 ? 20.688 -1.751 5.824 1 98.19 191 PHE A CA 1
ATOM 1540 C C . PHE A 1 191 ? 21.562 -0.792 6.629 1 98.19 191 PHE A C 1
ATOM 1542 O O . PHE A 1 191 ? 22.656 -1.144 7.043 1 98.19 191 PHE A O 1
ATOM 1549 N N . SER A 1 192 ? 21.078 0.359 6.797 1 98.25 192 SER A N 1
ATOM 1550 C CA . SER A 1 192 ? 21.75 1.267 7.719 1 98.25 192 SER A CA 1
ATOM 1551 C C . SER A 1 192 ? 21.406 0.947 9.172 1 98.25 192 SER A C 1
ATOM 1553 O O . SER A 1 192 ? 20.391 0.299 9.438 1 98.25 192 SER A O 1
ATOM 1555 N N . SER A 1 193 ? 22.25 1.432 10.039 1 97.19 193 SER A N 1
ATOM 1556 C CA . SER A 1 193 ? 21.828 1.514 11.43 1 97.19 193 SER A CA 1
ATOM 1557 C C . SER A 1 193 ? 20.688 2.521 11.602 1 97.19 193 SER A C 1
ATOM 1559 O O . SER A 1 193 ? 20.469 3.361 10.727 1 97.19 193 SER A O 1
ATOM 1561 N N . PRO A 1 194 ? 19.969 2.369 12.672 1 98.31 194 PRO A N 1
ATOM 1562 C CA . PRO A 1 194 ? 18.891 3.33 12.906 1 98.31 194 PRO A CA 1
ATOM 1563 C C . PRO A 1 194 ? 19.359 4.781 12.844 1 98.31 194 PRO A C 1
ATOM 1565 O O . PRO A 1 194 ? 20.453 5.098 13.312 1 98.31 194 PRO A O 1
ATOM 1568 N N . ILE A 1 195 ? 18.641 5.551 12.156 1 98.12 195 ILE A N 1
ATOM 1569 C CA . ILE A 1 195 ? 18.891 6.98 11.992 1 98.12 195 ILE A CA 1
ATOM 1570 C C . ILE A 1 195 ? 17.844 7.777 12.766 1 98.12 195 ILE A C 1
ATOM 1572 O O . ILE A 1 195 ? 16.641 7.52 12.656 1 98.12 195 ILE A O 1
ATOM 1576 N N . ASN A 1 196 ? 18.219 8.766 13.508 1 96.69 196 ASN A N 1
ATOM 1577 C CA . ASN A 1 196 ? 17.312 9.523 14.367 1 96.69 196 ASN A CA 1
ATOM 1578 C C . ASN A 1 196 ? 16.469 10.508 13.562 1 96.69 196 ASN A C 1
ATOM 1580 O O . ASN A 1 196 ? 15.305 10.742 13.883 1 96.69 196 ASN A O 1
ATOM 1584 N N . HIS A 1 197 ? 17.125 11.102 12.594 1 97.44 197 HIS A N 1
ATOM 1585 C CA . HIS A 1 197 ? 16.406 12.094 11.797 1 97.44 197 HIS A CA 1
ATOM 1586 C C . HIS A 1 197 ? 16.531 11.797 10.312 1 97.44 197 HIS A C 1
ATOM 1588 O O . HIS A 1 197 ? 17.562 12.102 9.695 1 97.44 197 HIS A O 1
ATOM 1594 N N . LEU A 1 198 ? 15.531 11.203 9.797 1 97.94 198 LEU A N 1
ATOM 1595 C CA . LEU A 1 198 ? 15.422 10.852 8.383 1 97.94 198 LEU A CA 1
ATOM 1596 C C . LEU A 1 198 ? 14.203 11.508 7.754 1 97.94 198 LEU A C 1
ATOM 1598 O O . LEU A 1 198 ? 13.117 11.508 8.344 1 97.94 198 LEU A O 1
ATOM 1602 N N . THR A 1 199 ? 14.375 12.094 6.598 1 97.56 199 THR A N 1
ATOM 1603 C CA . THR A 1 199 ? 13.266 12.781 5.941 1 97.56 199 THR A CA 1
ATOM 1604 C C . THR A 1 199 ? 12.836 12.039 4.68 1 97.56 199 THR A C 1
ATOM 1606 O O . THR A 1 199 ? 13.68 11.625 3.881 1 97.56 199 THR A O 1
ATOM 1609 N N . ILE A 1 200 ? 11.539 11.789 4.547 1 96.31 200 ILE A N 1
ATOM 1610 C CA . ILE A 1 200 ? 10.914 11.227 3.354 1 96.31 200 ILE A CA 1
ATOM 1611 C C . ILE A 1 200 ? 10.125 12.312 2.623 1 96.31 200 ILE A C 1
ATOM 1613 O O . ILE A 1 200 ? 9.375 13.07 3.246 1 96.31 200 ILE A O 1
ATOM 1617 N N . PRO A 1 201 ? 10.352 12.383 1.347 1 92.88 201 PRO A N 1
ATOM 1618 C CA . PRO A 1 201 ? 9.664 13.438 0.604 1 92.88 201 PRO A CA 1
ATOM 1619 C C . PRO A 1 201 ? 8.164 13.203 0.491 1 92.88 201 PRO A C 1
ATOM 1621 O O . PRO A 1 201 ? 7.699 12.07 0.653 1 92.88 201 PRO A O 1
ATOM 1624 N N . ALA A 1 202 ? 7.406 14.32 0.27 1 89.44 202 ALA A N 1
ATOM 1625 C CA . ALA A 1 202 ? 5.977 14.242 -0.019 1 89.44 202 ALA A CA 1
ATOM 1626 C C . ALA A 1 202 ? 5.723 13.547 -1.354 1 89.44 202 ALA A C 1
ATOM 1628 O O . ALA A 1 202 ? 6.637 13.414 -2.176 1 89.44 202 ALA A O 1
ATOM 1629 N N . TYR A 1 203 ? 4.562 12.953 -1.444 1 86.88 203 TYR A N 1
ATOM 1630 C CA . TYR A 1 203 ? 4.113 12.414 -2.723 1 86.88 203 TYR A CA 1
ATOM 1631 C C . TYR A 1 203 ? 4.086 13.5 -3.795 1 86.88 203 TYR A C 1
ATOM 1633 O O . TYR A 1 203 ? 3.594 14.602 -3.557 1 86.88 203 TYR A O 1
ATOM 1641 N N . ASP A 1 204 ? 4.801 13.32 -4.75 1 71.12 204 ASP A N 1
ATOM 1642 C CA . ASP A 1 204 ? 5.047 14.344 -5.754 1 71.12 204 ASP A CA 1
ATOM 1643 C C . ASP A 1 204 ? 3.828 14.539 -6.652 1 71.12 204 ASP A C 1
ATOM 1645 O O . ASP A 1 204 ? 3.746 15.523 -7.391 1 71.12 204 ASP A O 1
ATOM 1649 N N . GLN A 1 205 ? 2.863 13.586 -6.598 1 61.94 205 GLN A N 1
ATOM 1650 C CA . GLN A 1 205 ? 1.723 13.781 -7.488 1 61.94 205 GLN A CA 1
ATOM 1651 C C . GLN A 1 205 ? 0.531 14.367 -6.734 1 61.94 205 GLN A C 1
ATOM 1653 O O . GLN A 1 205 ? 0.381 14.148 -5.531 1 61.94 205 GLN A O 1
ATOM 1658 N N . PRO A 1 206 ? -0.107 15.5 -7.246 1 46.38 206 PRO A N 1
ATOM 1659 C CA . PRO A 1 206 ? -1.212 16.172 -6.551 1 46.38 206 PRO A CA 1
ATOM 1660 C C . PRO A 1 206 ? -2.262 15.188 -6.039 1 46.38 206 PRO A C 1
ATOM 1662 O O . PRO A 1 206 ? -2.682 14.289 -6.773 1 46.38 206 PRO A O 1
ATOM 1665 N N . ILE A 1 207 ? -2.238 14.898 -4.738 1 47.81 207 ILE A N 1
ATOM 1666 C CA . ILE A 1 207 ? -3.432 14.281 -4.172 1 47.81 207 ILE A CA 1
ATOM 1667 C C . ILE A 1 207 ? -4.617 15.234 -4.297 1 47.81 207 ILE A C 1
ATOM 1669 O O . ILE A 1 207 ? -4.547 16.375 -3.84 1 47.81 207 ILE A O 1
ATOM 1673 N N . ARG A 1 208 ? -5.461 15.188 -5.254 1 43.25 208 ARG A N 1
ATOM 1674 C CA . ARG A 1 208 ? -6.574 16.109 -5.465 1 43.25 208 ARG A CA 1
ATOM 1675 C C . ARG A 1 208 ? -7.523 16.109 -4.27 1 43.25 208 ARG A C 1
ATOM 1677 O O . ARG A 1 208 ? -8.25 15.133 -4.055 1 43.25 208 ARG A O 1
ATOM 1684 N N . LEU A 1 209 ? -7.133 17 -3.221 1 44.81 209 LEU A N 1
ATOM 1685 C CA . LEU A 1 209 ? -8.141 17.188 -2.186 1 44.81 209 LEU A CA 1
ATOM 1686 C C . LEU A 1 209 ? -9.32 17.984 -2.721 1 44.81 209 LEU A C 1
ATOM 1688 O O . LEU A 1 209 ? -9.141 18.953 -3.473 1 44.81 209 LEU A O 1
ATOM 1692 N N . LYS A 1 210 ? -10.438 17.531 -2.691 1 42.09 210 LYS A N 1
ATOM 1693 C CA . LYS A 1 210 ? -11.617 18.203 -3.246 1 42.09 210 LYS A CA 1
ATOM 1694 C C . LYS A 1 210 ? -11.734 19.625 -2.725 1 42.09 210 LYS A C 1
ATOM 1696 O O . LYS A 1 210 ? -12.078 20.547 -3.477 1 42.09 210 LYS A O 1
ATOM 1701 N N . HIS A 1 211 ? -11.57 19.953 -1.381 1 39.31 211 HIS A N 1
ATOM 1702 C CA . HIS A 1 211 ? -12.008 21.219 -0.813 1 39.31 211 HIS A CA 1
ATOM 1703 C C . HIS A 1 211 ? -10.82 22.078 -0.386 1 39.31 211 HIS A C 1
ATOM 1705 O O . HIS A 1 211 ? -10.953 22.969 0.46 1 39.31 211 HIS A O 1
ATOM 1711 N N . THR A 1 212 ? -9.586 22.031 -0.767 1 40.53 212 THR A N 1
ATOM 1712 C CA . THR A 1 212 ? -8.547 22.844 -0.145 1 40.53 212 THR A CA 1
ATOM 1713 C C . THR A 1 212 ? -8.352 24.156 -0.909 1 40.53 212 THR A C 1
ATOM 1715 O O . THR A 1 212 ? -8.008 24.141 -2.092 1 40.53 212 THR A O 1
ATOM 1718 N N . GLN A 1 213 ? -8.938 25.453 -0.435 1 33.91 213 GLN A N 1
ATOM 1719 C CA . GLN A 1 213 ? -8.68 26.828 -0.856 1 33.91 213 GLN A CA 1
ATOM 1720 C C . GLN A 1 213 ? -7.293 27.281 -0.422 1 33.91 213 GLN A C 1
ATOM 1722 O O . GLN A 1 213 ? -6.887 27.062 0.719 1 33.91 213 GLN A O 1
ATOM 1727 N N . PRO A 1 214 ? -6.324 27.922 -1.053 1 33.88 214 PRO A N 1
ATOM 1728 C CA . PRO A 1 214 ? -4.965 28.422 -0.82 1 33.88 214 PRO A CA 1
ATOM 1729 C C . PRO A 1 214 ? -4.922 29.625 0.114 1 33.88 214 PRO A C 1
ATOM 1731 O O . PRO A 1 214 ? -5.68 30.578 -0.073 1 33.88 214 PRO A O 1
ATOM 1734 N N . VAL A 1 215 ? -4.566 29.844 1.475 1 34.12 215 VAL A N 1
ATOM 1735 C CA . VAL A 1 215 ? -4.477 31.062 2.26 1 34.12 215 VAL A CA 1
ATOM 1736 C C . VAL A 1 215 ? -3.209 31.828 1.881 1 34.12 215 VAL A C 1
ATOM 1738 O O . VAL A 1 215 ? -2.098 31.312 2.031 1 34.12 215 VAL A O 1
ATOM 1741 N N . GLU A 1 216 ? -3.088 32.969 0.964 1 30.67 216 GLU A N 1
ATOM 1742 C CA . GLU A 1 216 ? -2.084 33.969 0.599 1 30.67 216 GLU A CA 1
ATOM 1743 C C . GLU A 1 216 ? -1.675 34.781 1.807 1 30.67 216 GLU A C 1
ATOM 1745 O O . GLU A 1 216 ? -2.521 35.406 2.459 1 30.67 216 GLU A O 1
ATOM 1750 N N . THR A 1 217 ? -0.739 34.688 2.535 1 32.09 217 THR A N 1
ATOM 1751 C CA . THR A 1 217 ? -0.138 35.594 3.49 1 32.09 217 THR A CA 1
ATOM 1752 C C . THR A 1 217 ? 0.324 36.875 2.791 1 32.09 217 THR A C 1
ATOM 1754 O O . THR A 1 217 ? 1.05 36.812 1.796 1 32.09 217 THR A O 1
ATOM 1757 N N . GLU A 1 218 ? -0.248 38.094 2.893 1 29.86 218 GLU A N 1
ATOM 1758 C CA . GLU A 1 218 ? 0.271 39.469 2.684 1 29.86 218 GLU A CA 1
ATOM 1759 C C . GLU A 1 218 ? 1.626 39.625 3.359 1 29.86 218 GLU A C 1
ATOM 1761 O O . GLU A 1 218 ? 1.764 39.406 4.562 1 29.86 218 GLU A O 1
ATOM 1766 N N . LYS A 1 219 ? 2.688 39.562 2.588 1 37.62 219 LYS A N 1
ATOM 1767 C CA . LYS A 1 219 ? 3.936 40.281 2.852 1 37.62 219 LYS A CA 1
ATOM 1768 C C . LYS A 1 219 ? 3.682 41.781 3.09 1 37.62 219 LYS A C 1
ATOM 1770 O O . LYS A 1 219 ? 3.08 42.438 2.25 1 37.62 219 LYS A O 1
ATOM 1775 N N . GLY A 1 220 ? 3.439 42.344 4.301 1 30.92 220 GLY A N 1
ATOM 1776 C CA . GLY A 1 220 ? 3.635 43.75 4.617 1 30.92 220 GLY A CA 1
ATOM 1777 C C . GLY A 1 220 ? 4.949 44.281 4.098 1 30.92 220 GLY A C 1
ATOM 1778 O O . GLY A 1 220 ? 5.98 43.625 4.156 1 30.92 220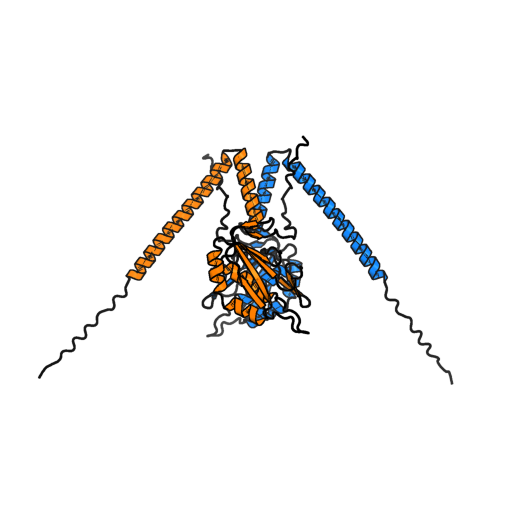 GLY A O 1
ATOM 1779 N N . GLY A 1 221 ? 4.938 45.125 3.035 1 29.33 221 GLY A N 1
ATOM 1780 C CA . GLY A 1 221 ? 5.836 46.156 2.561 1 29.33 221 GLY A CA 1
ATOM 1781 C C . GLY A 1 221 ? 6.367 47.031 3.672 1 29.33 221 GLY A C 1
ATOM 1782 O O . GLY A 1 221 ? 5.844 48.125 3.91 1 29.33 221 GLY A O 1
ATOM 1783 N N . SER A 1 222 ? 6.957 46.594 4.891 1 26.52 222 SER A N 1
ATOM 1784 C CA . SER A 1 222 ? 7.855 47.656 5.332 1 26.52 222 SER A CA 1
ATOM 1785 C C . SER A 1 222 ? 9.156 47.625 4.535 1 26.52 222 SER A C 1
ATOM 1787 O O . SER A 1 222 ? 9.594 46.594 4.062 1 26.52 222 SER A O 1
ATOM 1789 N N . MET B 1 1 ? 16.906 0.966 -82.188 1 25.73 1 MET B N 1
ATOM 1790 C CA . MET B 1 1 ? 17.734 0.758 -81.062 1 25.73 1 MET B CA 1
ATOM 1791 C C . MET B 1 1 ? 17.188 1.516 -79.812 1 25.73 1 MET B C 1
ATOM 1793 O O . MET B 1 1 ? 17.25 2.746 -79.812 1 25.73 1 MET B O 1
ATOM 1797 N N . LEU B 1 2 ? 16.047 1.137 -79.25 1 27.91 2 LEU B N 1
ATOM 1798 C CA . LEU B 1 2 ? 15.078 1.806 -78.375 1 27.91 2 LEU B CA 1
ATOM 1799 C C . LEU B 1 2 ? 15.594 1.905 -76.938 1 27.91 2 LEU B C 1
ATOM 1801 O O . LEU B 1 2 ? 15.891 0.887 -76.312 1 27.91 2 LEU B O 1
ATOM 1805 N N . ALA B 1 3 ? 16.438 2.9 -76.625 1 31.67 3 ALA B N 1
ATOM 1806 C CA . ALA B 1 3 ? 17.156 3.082 -75.375 1 31.67 3 ALA B CA 1
ATOM 1807 C C . ALA B 1 3 ? 16.203 3.393 -74.25 1 31.67 3 ALA B C 1
ATOM 1809 O O . ALA B 1 3 ? 15.422 4.336 -74.312 1 31.67 3 ALA B O 1
ATOM 1810 N N . ILE B 1 4 ? 15.641 2.41 -73.562 1 31.81 4 ILE B N 1
ATOM 1811 C CA . ILE B 1 4 ? 14.664 2.504 -72.5 1 31.81 4 ILE B CA 1
ATOM 1812 C C . ILE B 1 4 ? 15.297 3.188 -71.312 1 31.81 4 ILE B C 1
ATOM 1814 O O . ILE B 1 4 ? 16.25 2.664 -70.688 1 31.81 4 ILE B O 1
ATOM 1818 N N . GLN B 1 5 ? 15.461 4.473 -71.312 1 32.88 5 GLN B N 1
ATOM 1819 C CA . GLN B 1 5 ? 16.141 5.258 -70.312 1 32.88 5 GLN B CA 1
ATOM 1820 C C . GLN B 1 5 ? 15.406 5.176 -69 1 32.88 5 GLN B C 1
ATOM 1822 O O . GLN B 1 5 ? 14.203 5.457 -68.875 1 32.88 5 GLN B O 1
ATOM 1827 N N . PHE B 1 6 ? 15.75 4.223 -68.125 1 30.11 6 PHE B N 1
ATOM 1828 C CA . PHE B 1 6 ? 15.211 3.943 -66.812 1 30.11 6 PHE B CA 1
ATOM 1829 C C . PHE B 1 6 ? 15.375 5.148 -65.875 1 30.11 6 PHE B C 1
ATOM 1831 O O . PHE B 1 6 ? 16.5 5.586 -65.625 1 30.11 6 PHE B O 1
ATOM 1838 N N . GLN B 1 7 ? 14.633 6.195 -66.062 1 31.16 7 GLN B N 1
ATOM 1839 C CA . GLN B 1 7 ? 14.742 7.367 -65.188 1 31.16 7 GLN B CA 1
ATOM 1840 C C . GLN B 1 7 ? 14.406 7.02 -63.719 1 31.16 7 GLN B C 1
ATOM 1842 O O . GLN B 1 7 ? 13.312 6.535 -63.438 1 31.16 7 GLN B O 1
ATOM 1847 N N . THR B 1 8 ? 15.383 6.594 -62.969 1 31.73 8 THR B N 1
ATOM 1848 C CA . THR B 1 8 ? 15.312 6.203 -61.594 1 31.73 8 THR B CA 1
ATOM 1849 C C . THR B 1 8 ? 14.898 7.387 -60.719 1 31.73 8 THR B C 1
ATOM 1851 O O . THR B 1 8 ? 15.648 8.359 -60.562 1 31.73 8 THR B O 1
ATOM 1854 N N . THR B 1 9 ? 13.734 7.949 -60.812 1 33.44 9 THR B N 1
ATOM 1855 C CA . THR B 1 9 ? 13.367 9.109 -60 1 33.44 9 THR B CA 1
ATOM 1856 C C . THR B 1 9 ? 13.328 8.742 -58.531 1 33.44 9 THR B C 1
ATOM 1858 O O . THR B 1 9 ? 12.609 7.824 -58.125 1 33.44 9 THR B O 1
ATOM 1861 N N . ASN B 1 10 ? 14.445 8.875 -57.844 1 31.31 10 ASN B N 1
ATOM 1862 C CA . ASN B 1 10 ? 14.609 8.68 -56.438 1 31.31 10 ASN B CA 1
ATOM 1863 C C . ASN B 1 10 ? 13.75 9.656 -55.625 1 31.31 10 ASN B C 1
ATOM 1865 O O . ASN B 1 10 ? 13.953 10.867 -55.688 1 31.31 10 ASN B O 1
ATOM 1869 N N . GLU B 1 11 ? 12.422 9.523 -55.531 1 34.62 11 GLU B N 1
ATOM 1870 C CA . GLU B 1 11 ? 11.594 10.438 -54.75 1 34.62 11 GLU B CA 1
ATOM 1871 C C . GLU B 1 11 ? 11.953 10.375 -53.25 1 34.62 11 GLU B C 1
ATOM 1873 O O . GLU B 1 11 ? 12.023 9.297 -52.688 1 34.62 11 GLU B O 1
ATOM 1878 N N . PRO B 1 12 ? 12.641 11.391 -52.812 1 35.16 12 PRO B N 1
ATOM 1879 C CA . PRO B 1 12 ? 13.023 11.422 -51.406 1 35.16 12 PRO B CA 1
ATOM 1880 C C . PRO B 1 12 ? 11.812 11.352 -50.469 1 35.16 12 PRO B C 1
ATOM 1882 O O . PRO B 1 12 ? 10.75 11.891 -50.781 1 35.16 12 PRO B O 1
ATOM 1885 N N . VAL B 1 13 ? 11.617 10.266 -49.906 1 34.06 13 VAL B N 1
ATOM 1886 C CA . VAL B 1 13 ? 10.578 10.031 -48.906 1 34.06 13 VAL B CA 1
ATOM 1887 C C . VAL B 1 13 ? 10.641 11.109 -47.812 1 34.06 13 VAL B C 1
ATOM 1889 O O . VAL B 1 13 ? 11.633 11.211 -47.094 1 34.06 13 VAL B O 1
ATOM 1892 N N . VAL B 1 14 ? 10.141 12.266 -48.156 1 34.28 14 VAL B N 1
ATOM 1893 C CA . VAL B 1 14 ? 9.953 13.328 -47.156 1 34.28 14 VAL B CA 1
ATOM 1894 C C . VAL B 1 14 ? 9.242 12.766 -45.938 1 34.28 14 VAL B C 1
ATOM 1896 O O . VAL B 1 14 ? 8.125 12.258 -46.031 1 34.28 14 VAL B O 1
ATOM 1899 N N . ARG B 1 15 ? 10.039 12.281 -45.094 1 33.53 15 ARG B N 1
ATOM 1900 C CA . ARG B 1 15 ? 9.57 11.891 -43.781 1 33.53 15 ARG B CA 1
ATOM 1901 C C . ARG B 1 15 ? 8.695 12.977 -43.156 1 33.53 15 ARG B C 1
ATOM 1903 O O . ARG B 1 15 ? 9.047 14.156 -43.188 1 33.53 15 ARG B O 1
ATOM 1910 N N . ASP B 1 16 ? 7.426 12.742 -43.156 1 35.16 16 ASP B N 1
ATOM 1911 C CA . ASP B 1 16 ? 6.309 13.531 -42.656 1 35.16 16 ASP B CA 1
ATOM 1912 C C . ASP B 1 16 ? 6.621 14.109 -41.281 1 35.16 16 ASP B C 1
ATOM 1914 O O . ASP B 1 16 ? 6.711 13.375 -40.312 1 35.16 16 ASP B O 1
ATOM 1918 N N . THR B 1 17 ? 7.371 15.172 -41.281 1 41.31 17 THR B N 1
ATOM 1919 C CA . THR B 1 17 ? 7.648 16.062 -40.156 1 41.31 17 THR B CA 1
ATOM 1920 C C . THR B 1 17 ? 6.348 16.547 -39.531 1 41.31 17 THR B C 1
ATOM 1922 O O . THR B 1 17 ? 6.371 17.25 -38.5 1 41.31 17 THR B O 1
ATOM 1925 N N . ARG B 1 18 ? 5.266 16.203 -40.219 1 44.88 18 ARG B N 1
ATOM 1926 C CA . ARG B 1 18 ? 3.988 16.688 -39.719 1 44.88 18 ARG B CA 1
ATOM 1927 C C . ARG B 1 18 ? 3.682 16.062 -38.344 1 44.88 18 ARG B C 1
ATOM 1929 O O . ARG B 1 18 ? 3.066 16.688 -37.5 1 44.88 18 ARG B O 1
ATOM 1936 N N . ASP B 1 19 ? 4.324 14.875 -38.406 1 44.22 19 ASP B N 1
ATOM 1937 C CA . ASP B 1 19 ? 3.965 14.148 -37.188 1 44.22 19 ASP B CA 1
ATOM 1938 C C . ASP B 1 19 ? 4.668 14.734 -35.969 1 44.22 19 ASP B C 1
ATOM 1940 O O . ASP B 1 19 ? 4.086 14.797 -34.875 1 44.22 19 ASP B O 1
ATOM 1944 N N . ALA B 1 20 ? 5.809 15.406 -36.281 1 47.19 20 ALA B N 1
ATOM 1945 C CA . ALA B 1 20 ? 6.527 15.992 -35.156 1 47.19 20 ALA B CA 1
ATOM 1946 C C . ALA B 1 20 ? 5.863 17.281 -34.688 1 47.19 20 ALA B C 1
ATOM 1948 O O . ALA B 1 20 ? 5.746 17.531 -33.5 1 47.19 20 ALA B O 1
ATOM 1949 N N . TRP B 1 21 ? 5.266 18 -35.75 1 50.41 21 TRP B N 1
ATOM 1950 C CA . TRP B 1 21 ? 4.637 19.266 -35.406 1 50.41 21 TRP B CA 1
ATOM 1951 C C . TRP B 1 21 ? 3.309 19.047 -34.688 1 50.41 21 TRP B C 1
ATOM 1953 O O . TRP B 1 21 ? 3 19.719 -33.719 1 50.41 21 TRP B O 1
ATOM 1963 N N . GLU B 1 22 ? 2.684 17.984 -35.188 1 50.53 22 GLU B N 1
ATOM 1964 C CA . GLU B 1 22 ? 1.409 17.672 -34.531 1 50.53 22 GLU B CA 1
ATOM 1965 C C . GLU B 1 22 ? 1.617 17.234 -33.094 1 50.53 22 GLU B C 1
ATOM 1967 O O . GLU B 1 22 ? 0.853 17.609 -32.188 1 50.53 22 GLU B O 1
ATOM 1972 N N . LEU B 1 23 ? 2.721 16.594 -33 1 44.97 23 LEU B N 1
ATOM 1973 C CA . LEU B 1 23 ? 3.023 16.109 -31.656 1 44.97 23 LEU B CA 1
ATOM 1974 C C . LEU B 1 23 ? 3.502 17.266 -30.766 1 44.97 23 LEU B C 1
ATOM 1976 O O . LEU B 1 23 ? 3.117 17.344 -29.594 1 44.97 23 LEU B O 1
ATOM 1980 N N . ARG B 1 24 ? 4.145 18.188 -31.438 1 48.12 24 ARG B N 1
ATOM 1981 C CA . ARG B 1 24 ? 4.578 19.359 -30.672 1 48.12 24 ARG B CA 1
ATOM 1982 C C . ARG B 1 24 ? 3.4 20.266 -30.328 1 48.12 24 ARG B C 1
ATOM 1984 O O . ARG B 1 24 ? 3.312 20.781 -29.219 1 48.12 24 ARG B O 1
ATOM 1991 N N . GLU B 1 25 ? 2.516 20.266 -31.328 1 54.53 25 GLU B N 1
ATOM 1992 C CA . GLU B 1 25 ? 1.325 21.078 -31.062 1 54.53 25 GLU B CA 1
ATOM 1993 C C . GLU B 1 25 ? 0.452 20.438 -29.984 1 54.53 25 GLU B C 1
ATOM 1995 O O . GLU B 1 25 ? -0.093 21.141 -29.141 1 54.53 25 GLU B O 1
ATOM 2000 N N . ALA B 1 26 ? 0.469 19.172 -30.047 1 49.06 26 ALA B N 1
ATOM 2001 C CA . ALA B 1 26 ? -0.308 18.484 -29.016 1 49.06 26 ALA B CA 1
ATOM 2002 C C . ALA B 1 26 ? 0.356 18.609 -27.641 1 49.06 26 ALA B C 1
ATOM 2004 O O . ALA B 1 26 ? -0.323 18.797 -26.641 1 49.06 26 ALA B O 1
ATOM 2005 N N . ILE B 1 27 ? 1.629 18.688 -27.734 1 46.25 27 ILE B N 1
ATOM 2006 C CA . ILE B 1 27 ? 2.389 18.891 -26.5 1 46.25 27 ILE B CA 1
ATOM 2007 C C . ILE B 1 27 ? 2.186 20.312 -26 1 46.25 27 ILE B C 1
ATOM 2009 O O . ILE B 1 27 ? 1.967 20.531 -24.812 1 46.25 27 ILE B O 1
ATOM 2013 N N . ASP B 1 28 ? 2.133 21.141 -26.938 1 53.38 28 ASP B N 1
ATOM 2014 C CA . ASP B 1 28 ? 1.965 22.547 -26.547 1 53.38 28 ASP B CA 1
ATOM 2015 C C . ASP B 1 28 ? 0.557 22.797 -26 1 53.38 28 ASP B C 1
ATOM 2017 O O . ASP B 1 28 ? 0.381 23.5 -25.016 1 53.38 28 ASP B O 1
ATOM 2021 N N . LYS B 1 29 ? -0.323 22.047 -26.625 1 55.66 29 LYS B N 1
ATOM 2022 C CA . LYS B 1 29 ? -1.694 22.172 -26.125 1 55.66 29 LYS B CA 1
ATOM 2023 C C . LYS B 1 29 ? -1.836 21.547 -24.75 1 55.66 29 LYS B C 1
ATOM 2025 O O . LYS B 1 29 ? -2.504 22.109 -23.875 1 55.66 29 LYS B O 1
ATOM 2030 N N . GLU B 1 30 ? -1.113 20.516 -24.656 1 47.34 30 GLU B N 1
ATOM 2031 C CA . GLU B 1 30 ? -1.183 19.828 -23.375 1 47.34 30 GLU B CA 1
ATOM 2032 C C . GLU B 1 30 ? -0.397 20.594 -22.312 1 47.34 30 GLU B C 1
ATOM 2034 O O . GLU B 1 30 ? -0.843 20.703 -21.156 1 47.34 30 GLU B O 1
ATOM 2039 N N . LEU B 1 31 ? 0.613 21.25 -22.703 1 46.59 31 LEU B N 1
ATOM 2040 C CA . LEU B 1 31 ? 1.354 22.125 -21.812 1 46.59 31 LEU B CA 1
ATOM 2041 C C . LEU B 1 31 ? 0.528 23.359 -21.453 1 46.59 31 LEU B C 1
ATOM 2043 O O . LEU B 1 31 ? 0.532 23.812 -20.297 1 46.59 31 LEU B O 1
ATOM 2047 N N . GLU B 1 32 ? -0.196 23.797 -22.453 1 53.06 32 GLU B N 1
ATOM 2048 C CA . GLU B 1 32 ? -1.096 24.922 -22.203 1 53.06 32 GLU B CA 1
ATOM 2049 C C . GLU B 1 32 ? -2.24 24.516 -21.281 1 53.06 32 GLU B C 1
ATOM 2051 O O . GLU B 1 32 ? -2.607 25.25 -20.375 1 53.06 32 GLU B O 1
ATOM 2056 N N . GLU B 1 33 ? -2.656 23.281 -21.531 1 48.22 33 GLU B N 1
ATOM 2057 C CA . GLU B 1 33 ? -3.707 22.781 -20.641 1 48.22 33 GLU B CA 1
ATOM 2058 C C . GLU B 1 33 ? -3.168 22.531 -19.234 1 48.22 33 GLU B C 1
ATOM 2060 O O . GLU B 1 33 ? -3.836 22.828 -18.25 1 48.22 33 GLU B O 1
ATOM 2065 N N . GLN B 1 34 ? -1.909 22.141 -19.203 1 41.62 34 GLN B N 1
ATOM 2066 C CA . GLN B 1 34 ? -1.235 21.953 -17.922 1 41.62 34 GLN B CA 1
ATOM 2067 C C . GLN B 1 34 ? -0.974 23.281 -17.234 1 41.62 34 GLN B C 1
ATOM 2069 O O . GLN B 1 34 ? -1.172 23.406 -16.031 1 41.62 34 GLN B O 1
ATOM 2074 N N . SER B 1 35 ? -0.629 24.172 -18 1 45.94 35 SER B N 1
ATOM 2075 C CA . SER B 1 35 ? -0.412 25.516 -17.484 1 45.94 35 SER B CA 1
ATOM 2076 C C . SER B 1 35 ? -1.725 26.156 -17.031 1 45.94 35 SER B C 1
ATOM 2078 O O . SER B 1 35 ? -1.782 26.812 -15.992 1 45.94 35 SER B O 1
ATOM 2080 N N . LYS B 1 36 ? -2.715 25.797 -17.75 1 48.56 36 LYS B N 1
ATOM 2081 C CA . LYS B 1 36 ? -4.043 26.266 -17.375 1 48.56 36 LYS B CA 1
ATOM 2082 C C . LYS B 1 36 ? -4.52 25.609 -16.094 1 48.56 36 LYS B C 1
ATOM 2084 O O . LYS B 1 36 ? -5.086 26.266 -15.219 1 48.56 36 LYS B O 1
ATOM 2089 N N . LEU B 1 37 ? -4.188 24.391 -16.062 1 41.84 37 LEU B N 1
ATOM 2090 C CA . LEU B 1 37 ? -4.578 23.641 -14.867 1 41.84 37 LEU B CA 1
ATOM 2091 C C . LEU B 1 37 ? -3.744 24.062 -13.664 1 41.84 37 LEU B C 1
ATOM 2093 O O . LEU B 1 37 ? -4.273 24.219 -12.562 1 41.84 37 LEU B O 1
ATOM 2097 N N . ILE B 1 38 ? -2.537 24.453 -13.883 1 39.78 38 ILE B N 1
ATOM 2098 C CA . ILE B 1 38 ? -1.662 25.016 -12.859 1 39.78 38 ILE B CA 1
ATOM 2099 C C . ILE B 1 38 ? -2.154 26.406 -12.461 1 39.78 38 ILE B C 1
ATOM 2101 O O . ILE B 1 38 ? -2.205 26.734 -11.273 1 39.78 38 ILE B O 1
ATOM 2105 N N . GLN B 1 39 ? -2.592 27.031 -13.453 1 45.22 39 GLN B N 1
ATOM 2106 C CA . GLN B 1 39 ? -3.117 28.375 -13.195 1 45.22 39 GLN B CA 1
ATOM 2107 C C . GLN B 1 39 ? -4.461 28.297 -12.477 1 45.22 39 GLN B C 1
ATOM 2109 O O . GLN B 1 39 ? -4.734 29.109 -11.586 1 45.22 39 GLN B O 1
ATOM 2114 N N . GLU B 1 40 ? -5.141 27.312 -12.789 1 43.72 40 GLU B N 1
ATOM 2115 C CA . GLU B 1 40 ? -6.414 27.109 -12.102 1 43.72 40 GLU B CA 1
ATOM 2116 C C . GLU B 1 40 ? -6.195 26.656 -10.656 1 43.72 40 GLU B C 1
ATOM 2118 O O . GLU B 1 40 ? -6.887 27.125 -9.75 1 43.72 40 GLU B O 1
ATOM 2123 N N . ILE B 1 41 ? -5.238 25.906 -10.422 1 38.72 41 ILE B N 1
ATOM 2124 C CA . ILE B 1 41 ? -4.883 25.469 -9.078 1 38.72 41 ILE B CA 1
ATOM 2125 C C . ILE B 1 41 ? -4.336 26.641 -8.273 1 38.72 41 ILE B C 1
ATOM 2127 O O . ILE B 1 41 ? -4.723 26.844 -7.117 1 38.72 41 ILE B O 1
ATOM 2131 N N . ARG B 1 42 ? -3.473 27.406 -8.836 1 40.31 42 ARG B N 1
ATOM 2132 C CA . ARG B 1 42 ? -2.984 28.625 -8.188 1 40.31 42 ARG B CA 1
ATOM 2133 C C . ARG B 1 42 ? -4.133 29.578 -7.879 1 40.31 42 ARG B C 1
ATOM 2135 O O . ARG B 1 42 ? -4.16 30.203 -6.816 1 40.31 42 ARG B O 1
ATOM 2142 N N . LYS B 1 43 ? -5.062 29.484 -8.75 1 44.34 43 LYS B N 1
ATOM 2143 C CA . LYS B 1 43 ? -6.266 30.281 -8.539 1 44.34 43 LYS B CA 1
ATOM 2144 C C . LYS B 1 43 ? -7.09 29.734 -7.375 1 44.34 43 LYS B C 1
ATOM 2146 O O . LYS B 1 43 ? -7.602 30.5 -6.555 1 44.34 43 LYS B O 1
ATOM 2151 N N . TYR B 1 44 ? -7.172 28.484 -7.23 1 38.94 44 TYR B N 1
ATOM 2152 C CA . TYR B 1 44 ? -7.867 27.875 -6.102 1 38.94 44 TYR B CA 1
ATOM 2153 C C . TYR B 1 44 ? -7.09 28.078 -4.809 1 38.94 44 TYR B C 1
ATOM 2155 O O . TYR B 1 44 ? -7.672 28.375 -3.766 1 38.94 44 TYR B O 1
ATOM 2163 N N . GLU B 1 45 ? -5.82 28 -4.773 1 38.91 45 GLU B N 1
ATOM 2164 C CA . GLU B 1 45 ? -4.961 28.312 -3.635 1 38.91 45 GLU B CA 1
ATOM 2165 C C . GLU B 1 45 ? -5.098 29.766 -3.211 1 38.91 45 GLU B C 1
ATOM 2167 O O . GLU B 1 45 ? -5.184 30.062 -2.02 1 38.91 45 GLU B O 1
ATOM 2172 N N . GLU B 1 46 ? -5.148 30.531 -4.199 1 42.03 46 GLU B N 1
ATOM 2173 C CA . GLU B 1 46 ? -5.375 31.953 -3.949 1 42.03 46 GLU B CA 1
ATOM 2174 C C . GLU B 1 46 ? -6.777 32.188 -3.391 1 42.03 46 GLU B C 1
ATOM 2176 O O . GLU B 1 46 ? -6.957 33 -2.486 1 42.03 46 GLU B O 1
ATOM 2181 N N . THR B 1 47 ? -7.672 31.359 -3.893 1 40.06 47 THR B N 1
ATOM 2182 C CA . THR B 1 47 ? -9.031 31.469 -3.377 1 40.06 47 THR B CA 1
ATOM 2183 C C . THR B 1 47 ? -9.109 30.922 -1.953 1 40.06 47 THR B C 1
ATOM 2185 O O . THR B 1 47 ? -9.773 31.5 -1.094 1 40.06 47 THR B O 1
ATOM 2188 N N . ILE B 1 48 ? -8.484 29.859 -1.625 1 38.44 48 ILE B N 1
ATOM 2189 C CA . ILE B 1 48 ? -8.438 29.297 -0.276 1 38.44 48 ILE B CA 1
ATOM 2190 C C . ILE B 1 48 ? -7.703 30.266 0.652 1 38.44 48 ILE B C 1
ATOM 2192 O O . ILE B 1 48 ? -8.141 30.516 1.778 1 38.44 48 ILE B O 1
ATOM 2196 N N . GLU B 1 49 ? -6.559 30.781 0.295 1 38.97 49 GLU B N 1
ATOM 2197 C CA . GLU B 1 49 ? -5.859 31.828 1.044 1 38.97 49 GLU B CA 1
ATOM 2198 C C . GLU B 1 49 ? -6.766 33.031 1.291 1 38.97 49 GLU B C 1
ATOM 2200 O O . GLU B 1 49 ? -6.777 33.594 2.391 1 38.97 49 GLU B O 1
ATOM 2205 N N . LYS B 1 50 ? -7.539 33.375 0.248 1 39.06 50 LYS B N 1
ATOM 2206 C CA . LYS B 1 50 ? -8.508 34.469 0.363 1 39.06 50 LYS B CA 1
ATOM 2207 C C . LYS B 1 50 ? -9.633 34.094 1.323 1 39.06 50 LYS B C 1
ATOM 2209 O O . LYS B 1 50 ? -10.07 34.906 2.125 1 39.06 50 LYS B O 1
ATOM 2214 N N . TYR B 1 51 ? -10.125 32.906 1.197 1 34.62 51 TYR B N 1
ATOM 2215 C CA . TYR B 1 51 ? -11.172 32.5 2.129 1 34.62 51 TYR B CA 1
ATOM 2216 C C . TYR B 1 51 ? -10.617 32.375 3.545 1 34.62 51 TYR B C 1
ATOM 2218 O O . TYR B 1 51 ? -11.305 32.688 4.516 1 34.62 51 TYR B O 1
ATOM 2226 N N . GLU B 1 52 ? -9.375 31.906 3.9 1 38.25 52 GLU B N 1
ATOM 2227 C CA . GLU B 1 52 ? -8.742 31.969 5.215 1 38.25 52 GLU B CA 1
ATOM 2228 C C . GLU B 1 52 ? -8.758 33.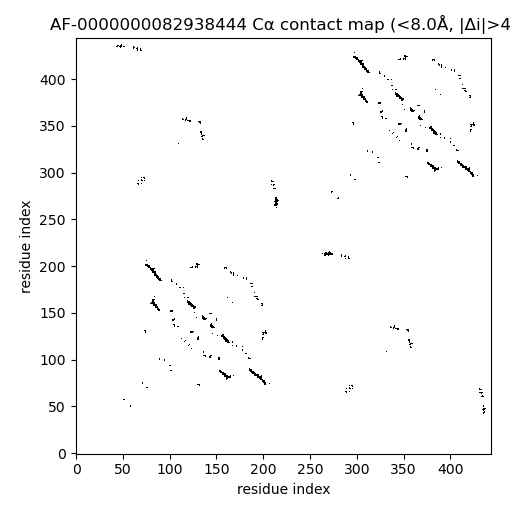375 5.773 1 38.25 52 GLU B C 1
ATOM 2230 O O . GLU B 1 52 ? -8.883 33.562 6.984 1 38.25 52 GLU B O 1
ATOM 2235 N N . SER B 1 53 ? -8.43 34.312 5.207 1 38.25 53 SER B N 1
ATOM 2236 C CA . SER B 1 53 ? -8.445 35.656 5.738 1 38.25 53 SER B CA 1
ATOM 2237 C C . SER B 1 53 ? -9.859 36.094 6.109 1 38.25 53 SER B C 1
ATOM 2239 O O . SER B 1 53 ? -10.055 36.781 7.109 1 38.25 53 SER B O 1
ATOM 2241 N N . GLU B 1 54 ? -10.844 36.281 5.219 1 35.97 54 GLU B N 1
ATOM 2242 C CA . GLU B 1 54 ? -12.07 37.031 5.477 1 35.97 54 GLU B CA 1
ATOM 2243 C C . GLU B 1 54 ? -13 36.281 6.414 1 35.97 54 GLU B C 1
ATOM 2245 O O . GLU B 1 54 ? -13.617 36.875 7.301 1 35.97 54 GLU B O 1
ATOM 2250 N N . ILE B 1 55 ? -13.961 35.188 6.109 1 39.72 55 ILE B N 1
ATOM 2251 C CA . ILE B 1 55 ? -15.219 34.906 6.797 1 39.72 55 ILE B CA 1
ATOM 2252 C C . ILE B 1 55 ? -14.969 33.938 7.961 1 39.72 55 ILE B C 1
ATOM 2254 O O . ILE B 1 55 ? -14.555 32.812 7.754 1 39.72 55 ILE B O 1
ATOM 2258 N N . GLU B 1 56 ? -14.734 34.219 9.211 1 45.25 56 GLU B N 1
ATOM 2259 C CA . GLU B 1 56 ? -14.648 33.594 10.531 1 45.25 56 GLU B CA 1
ATOM 2260 C C . GLU B 1 56 ? -15.32 32.219 10.539 1 45.25 56 GLU B C 1
ATOM 2262 O O . GLU B 1 56 ? -14.742 31.25 11.023 1 45.25 56 GLU B O 1
ATOM 2267 N N . GLN B 1 57 ? -16.672 32.188 10.398 1 48.84 57 GLN B N 1
ATOM 2268 C CA . GLN B 1 57 ? -17.531 31.016 10.375 1 48.84 57 GLN B CA 1
ATOM 2269 C C . GLN B 1 57 ? -17.188 30.109 9.195 1 48.84 57 GLN B C 1
ATOM 2271 O O . GLN B 1 57 ? -17.172 28.891 9.328 1 48.84 57 GLN B O 1
ATOM 2276 N N . SER B 1 58 ? -16.734 30.672 7.961 1 54.41 58 SER B N 1
ATOM 2277 C CA . SER B 1 58 ? -16.5 29.953 6.715 1 54.41 58 SER B CA 1
ATOM 2278 C C . SER B 1 58 ? -15.148 29.25 6.73 1 54.41 58 SER B C 1
ATOM 2280 O O . SER B 1 58 ? -15.023 28.125 6.246 1 54.41 58 SER B O 1
ATOM 2282 N N . LYS B 1 59 ? -14.227 29.812 7.445 1 57.06 59 LYS B N 1
ATOM 2283 C CA . LYS B 1 59 ? -12.898 29.219 7.523 1 57.06 59 LYS B CA 1
ATOM 2284 C C . LYS B 1 59 ? -12.906 27.953 8.359 1 57.06 59 LYS B C 1
ATOM 2286 O O . LYS B 1 59 ? -12.242 26.969 8.016 1 57.06 59 LYS B O 1
ATOM 2291 N N . GLU B 1 60 ? -13.68 28.109 9.336 1 62.06 60 GLU B N 1
ATOM 2292 C CA . GLU B 1 60 ? -13.789 26.938 10.195 1 62.06 60 GLU B CA 1
ATOM 2293 C C . GLU B 1 60 ? -14.391 25.75 9.445 1 62.06 60 GLU B C 1
ATOM 2295 O O . GLU B 1 60 ? -13.938 24.609 9.594 1 62.06 60 GLU B O 1
ATOM 2300 N N . LEU B 1 61 ? -15.43 26.109 8.656 1 65.62 61 LEU B N 1
ATOM 2301 C CA . LEU B 1 61 ? -16.078 25.047 7.895 1 65.62 61 LEU B CA 1
ATOM 2302 C C . LEU B 1 61 ? -15.133 24.469 6.848 1 65.62 61 LEU B C 1
ATOM 2304 O O . LEU B 1 61 ? -15.094 23.25 6.641 1 65.62 61 LEU B O 1
ATOM 2308 N N . ALA B 1 62 ? -14.344 25.297 6.242 1 67.19 62 ALA B N 1
ATOM 2309 C CA . ALA B 1 62 ? -13.383 24.828 5.25 1 67.19 62 ALA B CA 1
ATOM 2310 C C . ALA B 1 62 ? -12.32 23.953 5.891 1 67.19 62 ALA B C 1
ATOM 2312 O O . ALA B 1 62 ? -11.93 22.922 5.32 1 67.19 62 ALA B O 1
ATOM 2313 N N . LEU B 1 63 ? -11.891 24.406 7.066 1 70.25 63 LEU B N 1
ATOM 2314 C CA . LEU B 1 63 ? -10.883 23.625 7.781 1 70.25 63 LEU B CA 1
ATOM 2315 C C . LEU B 1 63 ? -11.438 22.266 8.188 1 70.25 63 LEU B C 1
ATOM 2317 O O . LEU B 1 63 ? -10.75 21.25 8.07 1 70.25 63 LEU B O 1
ATOM 2321 N N . LYS B 1 64 ? -12.68 22.312 8.594 1 71.94 64 LYS B N 1
ATOM 2322 C CA . LYS B 1 64 ? -13.328 21.062 8.992 1 71.94 64 LYS B CA 1
ATOM 2323 C C . LYS B 1 64 ? -13.492 20.125 7.797 1 71.94 64 LYS B C 1
ATOM 2325 O O . LYS B 1 64 ? -13.305 18.922 7.918 1 71.94 64 LYS B O 1
ATOM 2330 N N . ASN B 1 65 ? -13.805 20.719 6.691 1 76.06 65 ASN B N 1
ATOM 2331 C CA . ASN B 1 65 ? -13.953 19.922 5.48 1 76.06 65 ASN B CA 1
ATOM 2332 C C . ASN B 1 65 ? -12.625 19.328 5.031 1 76.06 65 ASN B C 1
ATOM 2334 O O . ASN B 1 65 ? -12.562 18.156 4.617 1 76.06 65 ASN B O 1
ATOM 2338 N N . THR B 1 66 ? -11.609 20.125 5.148 1 74.5 66 THR B N 1
ATOM 2339 C CA . THR B 1 66 ? -10.273 19.641 4.789 1 74.5 66 THR B CA 1
ATOM 2340 C C . THR B 1 66 ? -9.836 18.516 5.723 1 74.5 66 THR B C 1
ATOM 2342 O O . THR B 1 66 ? -9.258 17.531 5.277 1 74.5 66 THR B O 1
ATOM 2345 N N . LEU B 1 67 ? -10.141 18.75 6.918 1 75.88 67 LEU B N 1
ATOM 2346 C CA . LEU B 1 67 ? -9.805 17.734 7.914 1 75.88 67 LEU B CA 1
ATOM 2347 C C . LEU B 1 67 ? -10.523 16.422 7.609 1 75.88 67 LEU B C 1
ATOM 2349 O O . LEU B 1 67 ? -9.914 15.344 7.676 1 75.88 67 LEU B O 1
ATOM 2353 N N . GLN B 1 68 ? -11.742 16.531 7.297 1 76.62 68 GLN B N 1
ATOM 2354 C CA . GLN B 1 68 ? -12.523 15.344 6.98 1 76.62 68 GLN B CA 1
ATOM 2355 C C . GLN B 1 68 ? -11.977 14.641 5.738 1 76.62 68 GLN B C 1
ATOM 2357 O O . GLN B 1 68 ? -11.875 13.414 5.707 1 76.62 68 GLN B O 1
ATOM 2362 N N . GLU B 1 69 ? -11.578 15.398 4.82 1 79.69 69 GLU B N 1
ATOM 2363 C CA . GLU B 1 69 ? -11.023 14.836 3.592 1 79.69 69 GLU B CA 1
ATOM 2364 C C . GLU B 1 69 ? -9.711 14.102 3.863 1 79.69 69 GLU B C 1
ATOM 2366 O O . GLU B 1 69 ? -9.477 13.023 3.328 1 79.69 69 GLU B O 1
ATOM 2371 N N . LEU B 1 70 ? -8.945 14.734 4.688 1 78.31 70 LEU B N 1
ATOM 2372 C CA . LEU B 1 70 ? -7.66 14.125 5.004 1 78.31 70 LEU B CA 1
ATOM 2373 C C . LEU B 1 70 ? -7.844 12.852 5.816 1 78.31 70 LEU B C 1
ATOM 2375 O O . LEU B 1 70 ? -7.094 11.883 5.645 1 78.31 70 LEU B O 1
ATOM 2379 N N . ARG B 1 71 ? -8.812 12.828 6.66 1 79.75 71 ARG B N 1
ATOM 2380 C CA . ARG B 1 71 ? -9.125 11.625 7.422 1 79.75 71 ARG B CA 1
ATOM 2381 C C . ARG B 1 71 ? -9.578 10.492 6.504 1 79.75 71 ARG B C 1
ATOM 2383 O O . ARG B 1 71 ? -9.211 9.336 6.707 1 79.75 71 ARG B O 1
ATOM 2390 N N . GLU B 1 72 ? -10.336 10.875 5.555 1 80.69 72 GLU B N 1
ATOM 2391 C CA . GLU B 1 72 ? -10.789 9.906 4.562 1 80.69 72 GLU B CA 1
ATOM 2392 C C . GLU B 1 72 ? -9.617 9.344 3.758 1 80.69 72 GLU B C 1
ATOM 2394 O O . GLU B 1 72 ? -9.508 8.133 3.574 1 80.69 72 GLU B O 1
ATOM 2399 N N . GLU B 1 73 ? -8.719 10.219 3.453 1 79.38 73 GLU B N 1
ATOM 2400 C CA . GLU B 1 73 ? -7.574 9.812 2.646 1 79.38 73 GLU B CA 1
ATOM 2401 C C . GLU B 1 73 ? -6.633 8.906 3.439 1 79.38 73 GLU B C 1
ATOM 2403 O O . GLU B 1 73 ? -6.016 8 2.881 1 79.38 73 GLU B O 1
ATOM 2408 N N . ALA B 1 74 ? -6.633 9.117 4.699 1 78.06 74 ALA B N 1
ATOM 2409 C CA . ALA B 1 74 ? -5.758 8.344 5.57 1 78.06 74 ALA B CA 1
ATOM 2410 C C . ALA B 1 74 ? -6.418 7.035 5.988 1 78.06 74 ALA B C 1
ATOM 2412 O O . ALA B 1 74 ? -5.801 6.211 6.672 1 78.06 74 ALA B O 1
ATOM 2413 N N . GLY B 1 75 ? -7.664 6.848 5.598 1 83.19 75 GLY B N 1
ATOM 2414 C CA . GLY B 1 75 ? -8.391 5.629 5.922 1 83.19 75 GLY B CA 1
ATOM 2415 C C . GLY B 1 75 ? -8.945 5.625 7.332 1 83.19 75 GLY B C 1
ATOM 2416 O O . GLY B 1 75 ? -9.266 4.566 7.879 1 83.19 75 GLY B O 1
ATOM 2417 N N . LEU B 1 76 ? -9.109 6.824 7.898 1 80 76 LEU B N 1
ATOM 2418 C CA . LEU B 1 76 ? -9.5 6.926 9.305 1 80 76 LEU B CA 1
ATOM 2419 C C . LEU B 1 76 ? -11.023 7.016 9.438 1 80 76 LEU B C 1
ATOM 2421 O O . LEU B 1 76 ? -11.555 6.977 10.547 1 80 76 LEU B O 1
ATOM 2425 N N . THR B 1 77 ? -11.688 7.172 8.352 1 83.62 77 THR B N 1
ATOM 2426 C CA . THR B 1 77 ? -13.148 7.203 8.312 1 83.62 77 THR B CA 1
ATOM 2427 C C . THR B 1 77 ? -13.68 6.289 7.211 1 83.62 77 THR B C 1
ATOM 2429 O O . THR B 1 77 ? -12.922 5.859 6.336 1 83.62 77 THR B O 1
ATOM 2432 N N . ASP B 1 78 ? -14.984 6.004 7.402 1 91.19 78 ASP B N 1
ATOM 2433 C CA . ASP B 1 78 ? -15.633 5.414 6.234 1 91.19 78 ASP B CA 1
ATOM 2434 C C . ASP B 1 78 ? -15.555 6.352 5.031 1 91.19 78 ASP B C 1
ATOM 2436 O O . ASP B 1 78 ? -15.406 7.562 5.191 1 91.19 78 ASP B O 1
ATOM 2440 N N . ILE B 1 79 ? -15.516 5.742 3.928 1 90.62 79 ILE B N 1
ATOM 2441 C CA . ILE B 1 79 ? -15.508 6.555 2.717 1 90.62 79 ILE B CA 1
ATOM 2442 C C . ILE B 1 79 ? -16.453 5.953 1.683 1 90.62 79 ILE B C 1
ATOM 2444 O O . ILE B 1 79 ? -16.516 4.73 1.532 1 90.62 79 ILE B O 1
ATOM 2448 N N . SER B 1 80 ? -17.25 6.863 1.13 1 95.19 80 SER B N 1
ATOM 2449 C CA . SER B 1 80 ? -18.203 6.438 0.113 1 95.19 80 SER B CA 1
ATOM 2450 C C . SER B 1 80 ? -17.938 7.117 -1.225 1 95.19 80 SER B C 1
ATOM 2452 O O . SER B 1 80 ? -17.359 8.211 -1.267 1 95.19 80 SER B O 1
ATOM 2454 N N . GLY B 1 81 ? -18.281 6.391 -2.264 1 96.31 81 GLY B N 1
ATOM 2455 C CA . GLY B 1 81 ? -18.109 6.895 -3.617 1 96.31 81 GLY B CA 1
ATOM 2456 C C . GLY B 1 81 ? -18.453 5.871 -4.684 1 96.31 81 GLY B C 1
ATOM 2457 O O . GLY B 1 81 ? -19.047 4.836 -4.387 1 96.31 81 GLY B O 1
ATOM 2458 N N . GLN B 1 82 ? -18.125 6.285 -5.875 1 98.12 82 GLN B N 1
ATOM 2459 C CA . GLN B 1 82 ? -18.328 5.363 -6.984 1 98.12 82 GLN B CA 1
ATOM 2460 C C . GLN B 1 82 ? -17.25 4.293 -7.023 1 98.12 82 GLN B C 1
ATOM 2462 O O . GLN B 1 82 ? -16.094 4.559 -6.676 1 98.12 82 GLN B O 1
ATOM 2467 N N . GLY B 1 83 ? -17.641 3.168 -7.332 1 98.62 83 GLY B N 1
ATOM 2468 C CA . GLY B 1 83 ? -16.641 2.109 -7.387 1 98.62 83 GLY B CA 1
ATOM 2469 C C . GLY B 1 83 ? -17.188 0.805 -7.938 1 98.62 83 GLY B C 1
ATOM 2470 O O . GLY B 1 83 ? -18.172 0.804 -8.695 1 98.62 83 GLY B O 1
ATOM 2471 N N . ILE B 1 84 ? -16.469 -0.235 -7.75 1 98.81 84 ILE B N 1
ATOM 2472 C CA . ILE B 1 84 ? -16.875 -1.585 -8.125 1 98.81 84 ILE B CA 1
ATOM 2473 C C . ILE B 1 84 ? -16.594 -2.547 -6.973 1 98.81 84 ILE B C 1
ATOM 2475 O O . ILE B 1 84 ? -15.844 -2.219 -6.051 1 98.81 84 ILE B O 1
ATOM 2479 N N . THR B 1 85 ? -17.266 -3.617 -7.016 1 98.81 85 THR B N 1
ATOM 2480 C CA . THR B 1 85 ? -16.938 -4.723 -6.125 1 98.81 85 THR B CA 1
ATOM 2481 C C . THR B 1 85 ? -16.359 -5.898 -6.91 1 98.81 85 THR B C 1
ATOM 2483 O O . THR B 1 85 ? -16.719 -6.105 -8.07 1 98.81 85 THR B O 1
ATOM 2486 N N . ILE B 1 86 ? -15.445 -6.555 -6.309 1 98.81 86 ILE B N 1
ATOM 2487 C CA . ILE B 1 86 ? -14.852 -7.773 -6.844 1 98.81 86 ILE B CA 1
ATOM 2488 C C . ILE B 1 86 ? -15.086 -8.93 -5.875 1 98.81 86 ILE B C 1
ATOM 2490 O O . ILE B 1 86 ? -14.773 -8.82 -4.684 1 98.81 86 ILE B O 1
ATOM 2494 N N . THR B 1 87 ? -15.648 -9.969 -6.383 1 98.5 87 THR B N 1
ATOM 2495 C CA . THR B 1 87 ? -15.836 -11.164 -5.566 1 98.5 87 THR B CA 1
ATOM 2496 C C . THR B 1 87 ? -14.828 -12.25 -5.957 1 98.5 87 THR B C 1
ATOM 2498 O O . THR B 1 87 ? -14.719 -12.602 -7.133 1 98.5 87 THR B O 1
ATOM 2501 N N . ILE B 1 88 ? -14.039 -12.617 -4.969 1 97.94 88 ILE B N 1
ATOM 2502 C CA . ILE B 1 88 ? -13.133 -13.742 -5.152 1 97.94 88 ILE B CA 1
ATOM 2503 C C . ILE B 1 88 ? -13.844 -15.039 -4.766 1 97.94 88 ILE B C 1
ATOM 2505 O O . ILE B 1 88 ? -14.305 -15.188 -3.633 1 97.94 88 ILE B O 1
ATOM 2509 N N . GLU B 1 89 ? -13.945 -15.938 -5.676 1 95.81 89 GLU B N 1
ATOM 2510 C CA . GLU B 1 89 ? -14.664 -17.188 -5.41 1 95.81 89 GLU B CA 1
ATOM 2511 C C . GLU B 1 89 ? -13.891 -18.391 -5.926 1 95.81 89 GLU B C 1
ATOM 2513 O O . GLU B 1 89 ? -12.977 -18.25 -6.746 1 95.81 89 GLU B O 1
ATOM 2518 N N . SER B 1 90 ? -14.242 -19.531 -5.391 1 94.19 90 SER B N 1
ATOM 2519 C CA . SER B 1 90 ? -13.641 -20.781 -5.855 1 94.19 90 SER B CA 1
ATOM 2520 C C . SER B 1 90 ? -14.156 -21.156 -7.242 1 94.19 90 SER B C 1
ATOM 2522 O O . SER B 1 90 ? -15.344 -20.984 -7.539 1 94.19 90 SER B O 1
ATOM 2524 N N . ILE B 1 91 ? -13.227 -21.625 -8.023 1 90.69 91 ILE B N 1
ATOM 2525 C CA . ILE B 1 91 ? -13.633 -22.094 -9.344 1 90.69 91 ILE B CA 1
ATOM 2526 C C . ILE B 1 91 ? -14.422 -23.391 -9.211 1 90.69 91 ILE B C 1
ATOM 2528 O O . ILE B 1 91 ? -15.258 -23.703 -10.07 1 90.69 91 ILE B O 1
ATOM 2532 N N . PHE B 1 92 ? -14.102 -24.156 -8.117 1 82.94 92 PHE B N 1
ATOM 2533 C CA . PHE B 1 92 ? -14.727 -25.453 -7.938 1 82.94 92 PHE B CA 1
ATOM 2534 C C . PHE B 1 92 ? -16.047 -25.328 -7.199 1 82.94 92 PHE B C 1
ATOM 2536 O O . PHE B 1 92 ? -16.141 -24.625 -6.184 1 82.94 92 PHE B O 1
ATOM 2543 N N . THR B 1 93 ? -17.219 -25.219 -7.812 1 66.62 93 THR B N 1
ATOM 2544 C CA . THR B 1 93 ? -18.562 -25.031 -7.266 1 66.62 93 THR B CA 1
ATOM 2545 C C . THR B 1 93 ? -18.891 -26.109 -6.25 1 66.62 93 THR B C 1
ATOM 2547 O O . THR B 1 93 ? -19.625 -25.875 -5.289 1 66.62 93 THR B O 1
ATOM 2550 N N . GLU B 1 94 ? -18.641 -27.344 -6.508 1 62.84 94 GLU B N 1
ATOM 2551 C CA . GLU B 1 94 ? -19.062 -28.406 -5.609 1 62.84 94 GLU B CA 1
ATOM 2552 C C . GLU B 1 94 ? -17.891 -28.891 -4.75 1 62.84 94 GLU B C 1
ATOM 2554 O O . GLU B 1 94 ? -16.797 -29.156 -5.266 1 62.84 94 GLU B O 1
ATOM 2559 N N . PRO B 1 95 ? -18.016 -28.375 -3.398 1 57.41 95 PRO B N 1
ATOM 2560 C CA . PRO B 1 95 ? -16.969 -28.953 -2.555 1 57.41 95 PRO B CA 1
ATOM 2561 C C . PRO B 1 95 ? -16.703 -30.422 -2.854 1 57.41 95 PRO B C 1
ATOM 2563 O O . PRO B 1 95 ? -17.641 -31.203 -3 1 57.41 95 PRO B O 1
ATOM 2566 N N . VAL B 1 96 ? -15.812 -30.609 -3.746 1 54.78 96 VAL B N 1
ATOM 2567 C CA . VAL B 1 96 ? -15.5 -32.031 -3.895 1 54.78 96 VAL B CA 1
ATOM 2568 C C . VAL B 1 96 ? -15.141 -32.625 -2.535 1 54.78 96 VAL B C 1
ATOM 2570 O O . VAL B 1 96 ? -14.414 -32 -1.75 1 54.78 96 VAL B O 1
ATOM 2573 N N . ILE B 1 97 ? -15.727 -33.594 -2.145 1 56.97 97 ILE B N 1
ATOM 2574 C CA . ILE B 1 97 ? -15.461 -34.344 -0.919 1 56.97 97 ILE B CA 1
ATOM 2575 C C . ILE B 1 97 ? -13.953 -34.5 -0.731 1 56.97 97 ILE B C 1
ATOM 2577 O O . ILE B 1 97 ? -13.258 -35 -1.627 1 56.97 97 ILE B O 1
ATOM 2581 N N . GLY B 1 98 ? -13.289 -33.906 0.301 1 60.97 98 GLY B N 1
ATOM 2582 C CA . GLY B 1 98 ? -11.898 -34.062 0.689 1 60.97 98 GLY B CA 1
ATOM 2583 C C . GLY B 1 98 ? -11.023 -32.906 0.244 1 60.97 98 GLY B C 1
ATOM 2584 O O . GLY B 1 98 ? -9.852 -32.812 0.608 1 60.97 98 GLY B O 1
ATOM 2585 N N . GLN B 1 99 ? -11.641 -32.156 -0.766 1 62.97 99 GLN B N 1
ATOM 2586 C CA . GLN B 1 99 ? -10.734 -31.109 -1.233 1 62.97 99 GLN B CA 1
ATOM 2587 C C . GLN B 1 99 ? -10.938 -29.812 -0.456 1 62.97 99 GLN B C 1
ATOM 2589 O O . GLN B 1 99 ? -12.078 -29.391 -0.225 1 62.97 99 GLN B O 1
ATOM 2594 N N . SER B 1 100 ? -9.93 -29.359 0.148 1 71.81 100 SER B N 1
ATOM 2595 C CA . SER B 1 100 ? -9.953 -28.109 0.92 1 71.81 100 SER B CA 1
ATOM 2596 C C . SER B 1 100 ? -10.227 -26.906 0.027 1 71.81 100 SER B C 1
ATOM 2598 O O . SER B 1 100 ? -9.859 -26.906 -1.149 1 71.81 100 SER B O 1
ATOM 2600 N N . THR B 1 101 ? -11.211 -26.156 0.401 1 81.31 101 THR B N 1
ATOM 2601 C CA . THR B 1 101 ? -11.516 -24.906 -0.288 1 81.31 101 THR B CA 1
ATOM 2602 C C . THR B 1 101 ? -10.242 -24.094 -0.525 1 81.31 101 THR B C 1
ATOM 2604 O O . THR B 1 101 ? -9.398 -23.984 0.366 1 81.31 101 THR B O 1
ATOM 2607 N N . PRO B 1 102 ? -10.133 -23.641 -1.781 1 88.06 102 PRO B N 1
ATOM 2608 C CA . PRO B 1 102 ? -8.93 -22.844 -2.066 1 88.06 102 PRO B CA 1
ATOM 2609 C C . PRO B 1 102 ? -8.828 -21.594 -1.202 1 88.06 102 PRO B C 1
ATOM 2611 O O . PRO B 1 102 ? -9.852 -21.047 -0.792 1 88.06 102 PRO B O 1
ATOM 2614 N N . GLN B 1 103 ? -7.652 -21.312 -0.85 1 91.5 103 GLN B N 1
ATOM 2615 C CA . GLN B 1 103 ? -7.367 -20.125 -0.056 1 91.5 103 GLN B CA 1
ATOM 2616 C C . GLN B 1 103 ? -6.66 -19.062 -0.892 1 91.5 103 GLN B C 1
ATOM 2618 O O . GLN B 1 103 ? -5.82 -19.391 -1.737 1 91.5 103 GLN B O 1
ATOM 2623 N N . VAL B 1 104 ? -7.059 -17.828 -0.67 1 96.06 104 VAL B N 1
ATOM 2624 C CA . VAL B 1 104 ? -6.406 -16.719 -1.354 1 96.06 104 VAL B CA 1
ATOM 2625 C C . VAL B 1 104 ? -5.023 -16.484 -0.75 1 96.06 104 VAL B C 1
ATOM 2627 O O . VAL B 1 104 ? -4.898 -16.234 0.454 1 96.06 104 VAL B O 1
ATOM 2630 N N . SER B 1 105 ? -4.02 -16.578 -1.562 1 96.44 105 SER B N 1
ATOM 2631 C CA . SER B 1 105 ? -2.676 -16.359 -1.042 1 96.44 105 SER B CA 1
ATOM 2632 C C . SER B 1 105 ? -2.381 -14.867 -0.869 1 96.44 105 SER B C 1
ATOM 2634 O O . SER B 1 105 ? -3.008 -14.031 -1.516 1 96.44 105 SER B O 1
ATOM 2636 N N . ALA B 1 106 ? -1.417 -14.57 0.024 1 96.75 106 ALA B N 1
ATOM 2637 C CA . ALA B 1 106 ? -0.975 -13.188 0.21 1 96.75 106 ALA B CA 1
ATOM 2638 C C . ALA B 1 106 ? -0.431 -12.609 -1.091 1 96.75 106 ALA B C 1
ATOM 2640 O O . ALA B 1 106 ? -0.68 -11.438 -1.409 1 96.75 106 ALA B O 1
ATOM 2641 N N . GLU B 1 107 ? 0.217 -13.391 -1.821 1 94.94 107 GLU B N 1
ATOM 2642 C CA . GLU B 1 107 ? 0.861 -12.961 -3.057 1 94.94 107 GLU B CA 1
ATOM 2643 C C . GLU B 1 107 ? -0.166 -12.469 -4.074 1 94.94 107 GLU B C 1
ATOM 2645 O O . GLU B 1 107 ? -0.018 -11.383 -4.641 1 94.94 107 GLU B O 1
ATOM 2650 N N . VAL B 1 108 ? -1.185 -13.227 -4.289 1 96.5 108 VAL B N 1
ATOM 2651 C CA . VAL B 1 108 ? -2.146 -12.852 -5.32 1 96.5 108 VAL B CA 1
ATOM 2652 C C . VAL B 1 108 ? -2.945 -11.633 -4.867 1 96.5 108 VAL B C 1
ATOM 2654 O O . VAL B 1 108 ? -3.35 -10.805 -5.688 1 96.5 108 VAL B O 1
ATOM 2657 N N . LEU B 1 109 ? -3.123 -11.461 -3.578 1 97.38 109 LEU B N 1
ATOM 2658 C CA . LEU B 1 109 ? -3.807 -10.273 -3.072 1 97.38 109 LEU B CA 1
ATOM 2659 C C . LEU B 1 109 ? -2.967 -9.023 -3.301 1 97.38 109 LEU B C 1
ATOM 2661 O O . LEU B 1 109 ? -3.488 -7.988 -3.725 1 97.38 109 LEU B O 1
ATOM 2665 N N . ARG B 1 110 ? -1.743 -9.148 -2.967 1 96.56 110 ARG B N 1
ATOM 2666 C CA . ARG B 1 110 ? -0.853 -8.016 -3.207 1 96.56 110 ARG B CA 1
ATOM 2667 C C . ARG B 1 110 ? -0.827 -7.645 -4.688 1 96.56 110 ARG B C 1
ATOM 2669 O O . ARG B 1 110 ? -0.81 -6.461 -5.035 1 96.56 110 ARG B O 1
ATOM 2676 N N . ARG B 1 111 ? -0.849 -8.602 -5.523 1 96.19 111 ARG B N 1
ATOM 2677 C CA . ARG B 1 111 ? -0.874 -8.359 -6.961 1 96.19 111 ARG B CA 1
ATOM 2678 C C . ARG B 1 111 ? -2.176 -7.68 -7.379 1 96.19 111 ARG B C 1
ATOM 2680 O O . ARG B 1 111 ? -2.168 -6.762 -8.203 1 96.19 111 ARG B O 1
ATOM 2687 N N . LEU B 1 112 ? -3.211 -8.172 -6.816 1 97.88 112 LEU B N 1
ATOM 2688 C CA . LEU B 1 112 ? -4.512 -7.582 -7.125 1 97.88 112 LEU B CA 1
ATOM 2689 C C . LEU B 1 112 ? -4.547 -6.105 -6.738 1 97.88 112 LEU B C 1
ATOM 2691 O O . LEU B 1 112 ? -4.984 -5.262 -7.523 1 97.88 112 LEU B O 1
ATOM 2695 N N . ILE B 1 113 ? -4.059 -5.801 -5.52 1 97.69 113 ILE B N 1
ATOM 2696 C CA . ILE B 1 113 ? -4.062 -4.43 -5.031 1 97.69 113 ILE B CA 1
ATOM 2697 C C . ILE B 1 113 ? -3.227 -3.547 -5.957 1 97.69 113 ILE B C 1
ATOM 2699 O O . ILE B 1 113 ? -3.646 -2.447 -6.324 1 97.69 113 ILE B O 1
ATOM 2703 N N . ASN B 1 114 ? -2.098 -4.035 -6.309 1 96.94 114 ASN B N 1
ATOM 2704 C CA . ASN B 1 114 ? -1.236 -3.279 -7.211 1 96.94 114 ASN B CA 1
ATOM 2705 C C . ASN B 1 114 ? -1.902 -3.055 -8.562 1 96.94 114 ASN B C 1
ATOM 2707 O O . ASN B 1 114 ? -1.821 -1.962 -9.125 1 96.94 114 ASN B O 1
ATOM 2711 N N . GLU B 1 115 ? -2.545 -4.109 -9.125 1 97 115 GLU B N 1
ATOM 2712 C CA . GLU B 1 115 ? -3.248 -3.98 -10.398 1 97 115 GLU B CA 1
ATOM 2713 C C . GLU B 1 115 ? -4.359 -2.936 -10.305 1 97 115 GLU B C 1
ATOM 2715 O O . GLU B 1 115 ? -4.547 -2.143 -11.234 1 97 115 GLU B O 1
ATOM 2720 N N . LEU B 1 116 ? -5.031 -2.973 -9.258 1 98.19 116 LEU B N 1
ATOM 2721 C CA . LEU B 1 116 ? -6.082 -1.99 -9.023 1 98.19 116 LEU B CA 1
ATOM 2722 C C . LEU B 1 116 ? -5.504 -0.579 -8.977 1 98.19 116 LEU B C 1
ATOM 2724 O O . LEU B 1 116 ? -6.07 0.348 -9.555 1 98.19 116 LEU B O 1
ATOM 2728 N N . ASN B 1 117 ? -4.395 -0.458 -8.273 1 96.19 117 ASN B N 1
ATOM 2729 C CA . ASN B 1 117 ? -3.729 0.837 -8.211 1 96.19 117 ASN B CA 1
ATOM 2730 C C . ASN B 1 117 ? -3.283 1.312 -9.586 1 96.19 117 ASN B C 1
ATOM 2732 O O . ASN B 1 117 ? -3.463 2.48 -9.938 1 96.19 117 ASN B O 1
ATOM 2736 N N . ILE B 1 118 ? -2.779 0.394 -10.352 1 95.38 118 ILE B N 1
ATOM 2737 C CA . ILE B 1 118 ? -2.35 0.704 -11.711 1 95.38 118 ILE B CA 1
ATOM 2738 C C . ILE B 1 118 ? -3.529 1.244 -12.516 1 95.38 118 ILE B C 1
ATOM 2740 O O . ILE B 1 118 ? -3.363 2.141 -13.344 1 95.38 118 ILE B O 1
ATOM 2744 N N . ASN B 1 119 ? -4.688 0.767 -12.211 1 96.38 119 ASN B N 1
ATOM 2745 C CA . ASN B 1 119 ? -5.84 1.065 -13.047 1 96.38 119 ASN B CA 1
ATOM 2746 C C . ASN B 1 119 ? -6.75 2.104 -12.406 1 96.38 119 ASN B C 1
ATOM 2748 O O . ASN B 1 119 ? -7.914 2.238 -12.789 1 96.38 119 ASN B O 1
ATOM 2752 N N . GLY B 1 120 ? -6.266 2.754 -11.383 1 94.88 120 GLY B N 1
ATOM 2753 C CA . GLY B 1 120 ? -6.93 3.973 -10.961 1 94.88 120 GLY B CA 1
ATOM 2754 C C . GLY B 1 120 ? -7.742 3.797 -9.688 1 94.88 120 GLY B C 1
ATOM 2755 O O . GLY B 1 120 ? -8.57 4.648 -9.352 1 94.88 120 GLY B O 1
ATOM 2756 N N . ALA B 1 121 ? -7.523 2.672 -8.945 1 97.19 121 ALA B N 1
ATOM 2757 C CA . ALA B 1 121 ? -8.188 2.514 -7.652 1 97.19 121 ALA B CA 1
ATOM 2758 C C . ALA B 1 121 ? -7.727 3.584 -6.664 1 97.19 121 ALA B C 1
ATOM 2760 O O . ALA B 1 121 ? -6.539 3.918 -6.609 1 97.19 121 ALA B O 1
ATOM 2761 N N . LYS B 1 122 ? -8.688 4.062 -5.867 1 95.06 122 LYS B N 1
ATOM 2762 C CA . LYS B 1 122 ? -8.359 5.09 -4.887 1 95.06 122 LYS B CA 1
ATOM 2763 C C . LYS B 1 122 ? -8.398 4.531 -3.467 1 95.06 122 LYS B C 1
ATOM 2765 O O . LYS B 1 122 ? -7.531 4.836 -2.648 1 95.06 122 LYS B O 1
ATOM 2770 N N . HIS B 1 123 ? -9.469 3.871 -3.191 1 96.12 123 HIS B N 1
ATOM 2771 C CA . HIS B 1 123 ? -9.648 3.227 -1.895 1 96.12 123 HIS B CA 1
ATOM 2772 C C . HIS B 1 123 ? -10.062 1.768 -2.057 1 96.12 123 HIS B C 1
ATOM 2774 O O . HIS B 1 123 ? -10.852 1.438 -2.941 1 96.12 123 HIS B O 1
ATOM 2780 N N . ILE B 1 124 ? -9.484 0.935 -1.21 1 98 124 ILE B N 1
ATOM 2781 C CA . ILE B 1 124 ? -9.719 -0.5 -1.333 1 98 124 ILE B CA 1
ATOM 2782 C C . ILE B 1 124 ? -10 -1.098 0.044 1 98 124 ILE B C 1
ATOM 2784 O O . ILE B 1 124 ? -9.391 -0.692 1.039 1 98 124 ILE B O 1
ATOM 2788 N N . SER B 1 125 ? -10.922 -1.956 0.11 1 97.62 125 SER B N 1
ATOM 2789 C CA . SER B 1 125 ? -11.07 -2.832 1.268 1 97.62 125 SER B CA 1
ATOM 2790 C C . SER B 1 125 ? -11.18 -4.293 0.844 1 97.62 125 SER B C 1
ATOM 2792 O O . SER B 1 125 ? -11.758 -4.602 -0.204 1 97.62 125 SER B O 1
ATOM 2794 N N . ILE B 1 126 ? -10.586 -5.133 1.584 1 97.81 126 ILE B N 1
ATOM 2795 C CA . ILE B 1 126 ? -10.625 -6.574 1.366 1 97.81 126 ILE B CA 1
ATOM 2796 C C . ILE B 1 126 ? -11.258 -7.262 2.576 1 97.81 126 ILE B C 1
ATOM 2798 O O . ILE B 1 126 ? -10.719 -7.199 3.684 1 97.81 126 ILE B O 1
ATOM 2802 N N . ALA B 1 127 ? -12.406 -7.945 2.34 1 95.94 127 ALA B N 1
ATOM 2803 C CA . ALA B 1 127 ? -13.117 -8.586 3.443 1 95.94 127 ALA B CA 1
ATOM 2804 C C . ALA B 1 127 ? -13.344 -7.609 4.59 1 95.94 127 ALA B C 1
ATOM 2806 O O . ALA B 1 127 ? -13.062 -7.922 5.75 1 95.94 127 ALA B O 1
ATOM 2807 N N . GLU B 1 128 ? -13.672 -6.359 4.238 1 93.81 128 GLU B N 1
ATOM 2808 C CA . GLU B 1 128 ? -14.078 -5.312 5.172 1 93.81 128 GLU B CA 1
ATOM 2809 C C . GLU B 1 128 ? -12.867 -4.711 5.887 1 93.81 128 GLU B C 1
ATOM 2811 O O . GLU B 1 128 ? -13.023 -3.93 6.828 1 93.81 128 GLU B O 1
ATOM 2816 N N . GLN B 1 129 ? -11.672 -5.172 5.402 1 93.88 129 GLN B N 1
ATOM 2817 C CA . GLN B 1 129 ? -10.453 -4.562 5.926 1 93.88 129 GLN B CA 1
ATOM 2818 C C . GLN B 1 129 ? -9.938 -3.471 4.992 1 93.88 129 GLN B C 1
ATOM 2820 O O . GLN B 1 129 ? -9.609 -3.742 3.836 1 93.88 129 GLN B O 1
ATOM 2825 N N . ARG B 1 130 ? -9.914 -2.262 5.574 1 94.94 130 ARG B N 1
ATOM 2826 C CA . ARG B 1 130 ? -9.43 -1.133 4.785 1 94.94 130 ARG B CA 1
ATOM 2827 C C . ARG B 1 130 ? -7.945 -1.292 4.461 1 94.94 130 ARG B C 1
ATOM 2829 O O . ARG B 1 130 ? -7.152 -1.661 5.324 1 94.94 130 ARG B O 1
ATOM 2836 N N . TYR B 1 131 ? -7.594 -1.101 3.176 1 95.44 131 TYR B N 1
ATOM 2837 C CA . TYR B 1 131 ? -6.195 -1.115 2.758 1 95.44 131 TYR B CA 1
ATOM 2838 C C . TYR B 1 131 ? -5.578 0.273 2.869 1 95.44 131 TYR B C 1
ATOM 2840 O O . TYR B 1 131 ? -6.102 1.239 2.309 1 95.44 131 TYR B O 1
ATOM 2848 N N . ILE B 1 132 ? -4.488 0.433 3.623 1 91.31 132 ILE B N 1
ATOM 2849 C CA . ILE B 1 132 ? -3.75 1.684 3.758 1 91.31 132 ILE B CA 1
ATOM 2850 C C . ILE B 1 132 ? -2.266 1.437 3.496 1 91.31 132 ILE B C 1
ATOM 2852 O O . ILE B 1 132 ? -1.855 0.303 3.236 1 91.31 132 ILE B O 1
ATOM 2856 N N . ASN B 1 133 ? -1.468 2.395 3.557 1 89.06 133 ASN B N 1
ATOM 2857 C CA . ASN B 1 133 ? -0.066 2.312 3.158 1 89.06 133 ASN B CA 1
ATOM 2858 C C . ASN B 1 133 ? 0.726 1.39 4.078 1 89.06 133 ASN B C 1
ATOM 2860 O O . ASN B 1 133 ? 1.788 0.891 3.703 1 89.06 133 ASN B O 1
ATOM 2864 N N . THR B 1 134 ? 0.205 1.127 5.336 1 91.44 134 THR B N 1
ATOM 2865 C CA . THR B 1 134 ? 0.942 0.305 6.289 1 91.44 134 THR B CA 1
ATOM 2866 C C . THR B 1 134 ? 0.355 -1.102 6.359 1 91.44 134 THR B C 1
ATOM 2868 O O . THR B 1 134 ? 0.778 -1.917 7.18 1 91.44 134 THR B O 1
ATOM 2871 N N . THR B 1 135 ? -0.632 -1.312 5.508 1 94 135 THR B N 1
ATOM 2872 C CA . THR B 1 135 ? -1.267 -2.625 5.523 1 94 135 THR B CA 1
ATOM 2873 C C . THR B 1 135 ? -0.251 -3.721 5.207 1 94 135 THR B C 1
ATOM 2875 O O . THR B 1 135 ? 0.574 -3.566 4.305 1 94 135 THR B O 1
ATOM 2878 N N . ALA B 1 136 ? -0.296 -4.789 6 1 95.38 136 ALA B N 1
ATOM 2879 C CA . ALA B 1 136 ? 0.551 -5.969 5.82 1 95.38 136 ALA B CA 1
ATOM 2880 C C . ALA B 1 136 ? -0.282 -7.191 5.449 1 95.38 136 ALA B C 1
ATOM 2882 O O . ALA B 1 136 ? -1.28 -7.492 6.105 1 95.38 136 ALA B O 1
ATOM 2883 N N . ILE B 1 137 ? 0.092 -7.844 4.406 1 96.88 137 ILE B N 1
ATOM 2884 C CA . ILE B 1 137 ? -0.563 -9.062 3.957 1 96.88 137 ILE B CA 1
ATOM 2885 C C . ILE B 1 137 ? 0.421 -10.234 4.023 1 96.88 137 ILE B C 1
ATOM 2887 O O . ILE B 1 137 ? 1.483 -10.195 3.398 1 96.88 137 ILE B O 1
ATOM 2891 N N . ARG B 1 138 ? 0.038 -11.273 4.797 1 95 138 ARG B N 1
ATOM 2892 C CA . ARG B 1 138 ? 1 -12.344 5.02 1 95 138 ARG B CA 1
ATOM 2893 C C . ARG B 1 138 ? 0.305 -13.703 5.07 1 95 138 ARG B C 1
ATOM 2895 O O . ARG B 1 138 ? -0.888 -13.781 5.371 1 95 138 ARG B O 1
ATOM 2902 N N . ASP B 1 139 ? 1.101 -14.648 4.641 1 94.25 139 ASP B N 1
ATOM 2903 C CA . ASP B 1 139 ? 0.697 -16.031 4.863 1 94.25 139 ASP B CA 1
ATOM 2904 C C . ASP B 1 139 ? 1.204 -16.547 6.207 1 94.25 139 ASP B C 1
ATOM 2906 O O . ASP B 1 139 ? 2.414 -16.641 6.422 1 94.25 139 ASP B O 1
ATOM 2910 N N . VAL B 1 140 ? 0.284 -16.859 7.125 1 91.56 140 VAL B N 1
ATOM 2911 C CA . VAL B 1 140 ? 0.645 -17.328 8.461 1 91.56 140 VAL B CA 1
ATOM 2912 C C . VAL B 1 140 ? -0.046 -18.672 8.742 1 91.56 140 VAL B C 1
ATOM 2914 O O . VAL B 1 140 ? -1.273 -18.734 8.844 1 91.56 140 VAL B O 1
ATOM 2917 N N . ASN B 1 141 ? 0.711 -19.766 8.867 1 91.19 141 ASN B N 1
ATOM 2918 C CA . ASN B 1 141 ? 0.222 -21.094 9.219 1 91.19 141 ASN B CA 1
ATOM 2919 C C . ASN B 1 141 ? -0.856 -21.562 8.25 1 91.19 141 ASN B C 1
ATOM 2921 O O . ASN B 1 141 ? -1.902 -22.062 8.672 1 91.19 141 ASN B O 1
ATOM 2925 N N . GLY B 1 142 ? -0.675 -21.188 7.066 1 88.31 142 GLY B N 1
ATOM 2926 C CA . GLY B 1 142 ? -1.545 -21.734 6.031 1 88.31 142 GLY B CA 1
ATOM 2927 C C . GLY B 1 142 ? -2.727 -20.828 5.719 1 88.31 142 GLY B C 1
ATOM 2928 O O . GLY B 1 142 ? -3.553 -21.156 4.867 1 88.31 142 GLY B O 1
ATOM 2929 N N . PHE B 1 143 ? -2.816 -19.719 6.453 1 93.06 143 PHE B N 1
ATOM 2930 C CA . PHE B 1 143 ? -3.889 -18.766 6.188 1 93.06 143 PHE B CA 1
ATOM 2931 C C . PHE B 1 143 ? -3.32 -17.375 5.875 1 93.06 143 PHE B C 1
ATOM 2933 O O . PHE B 1 143 ? -2.295 -16.984 6.434 1 93.06 143 PHE B O 1
ATOM 2940 N N . THR B 1 144 ? -4.094 -16.766 5 1 96.81 144 THR B N 1
ATOM 2941 C CA . THR B 1 144 ? -3.684 -15.391 4.691 1 96.81 144 THR B CA 1
ATOM 2942 C C . THR B 1 144 ? -4.266 -14.414 5.703 1 96.81 144 THR B C 1
ATOM 2944 O O . THR B 1 144 ? -5.434 -14.523 6.082 1 96.81 144 THR B O 1
ATOM 2947 N N . THR B 1 145 ? -3.42 -13.469 6.164 1 96.56 145 THR B N 1
ATOM 2948 C CA . THR B 1 145 ? -3.877 -12.445 7.094 1 96.56 145 THR B CA 1
ATOM 2949 C C . THR B 1 145 ? -3.668 -11.055 6.504 1 96.56 145 THR B C 1
ATOM 2951 O O . THR B 1 145 ? -2.738 -10.836 5.727 1 96.56 145 THR B O 1
ATOM 2954 N N . ILE B 1 146 ? -4.57 -10.188 6.777 1 94.75 146 ILE B N 1
ATOM 2955 C CA . ILE B 1 146 ? -4.461 -8.758 6.504 1 94.75 146 ILE B CA 1
ATOM 2956 C C . ILE B 1 146 ? -4.434 -7.98 7.82 1 94.75 146 ILE B C 1
ATOM 2958 O O . ILE B 1 146 ? -5.406 -7.988 8.57 1 94.75 146 ILE B O 1
ATOM 2962 N N . ASN B 1 147 ? -3.377 -7.305 8.039 1 90.44 147 ASN B N 1
ATOM 2963 C CA . ASN B 1 147 ? -3.189 -6.641 9.328 1 90.44 147 ASN B CA 1
ATOM 2964 C C . ASN B 1 147 ? -3.547 -7.559 10.492 1 90.44 147 ASN B C 1
ATOM 2966 O O . ASN B 1 147 ? -4.324 -7.18 11.375 1 90.44 147 ASN B O 1
ATOM 2970 N N . ASN B 1 148 ? -3.146 -8.812 10.414 1 88.44 148 ASN B N 1
ATOM 2971 C CA . ASN B 1 148 ? -3.277 -9.805 11.477 1 88.44 148 ASN B CA 1
ATOM 2972 C C . ASN B 1 148 ? -4.699 -10.352 11.555 1 88.44 148 ASN B C 1
ATOM 2974 O O . ASN B 1 148 ? -5.016 -11.133 12.453 1 88.44 148 ASN B O 1
ATOM 2978 N N . PHE B 1 149 ? -5.57 -9.867 10.688 1 91.62 149 PHE B N 1
ATOM 2979 C CA . PHE B 1 149 ? -6.902 -10.445 10.539 1 91.62 149 PHE B CA 1
ATOM 2980 C C . PHE B 1 149 ? -6.879 -11.602 9.539 1 91.62 149 PHE B C 1
ATOM 2982 O O . PHE B 1 149 ? -6.461 -11.43 8.398 1 91.62 149 PHE B O 1
ATOM 2989 N N . ARG B 1 150 ? -7.328 -12.734 10.039 1 94.56 150 ARG B N 1
ATOM 2990 C CA . ARG B 1 150 ? -7.367 -13.898 9.156 1 94.56 150 ARG B CA 1
ATOM 2991 C C . ARG B 1 150 ? -8.469 -13.75 8.109 1 94.56 150 ARG B C 1
ATOM 2993 O O . ARG B 1 150 ? -9.625 -13.5 8.453 1 94.56 150 ARG B O 1
ATOM 3000 N N . LEU B 1 151 ? -8.039 -13.891 6.879 1 95.81 151 LEU B N 1
ATOM 3001 C CA . LEU B 1 151 ? -9.023 -13.805 5.805 1 95.81 151 LEU B CA 1
ATOM 3002 C C . LEU B 1 151 ? -10.016 -14.953 5.891 1 95.81 151 LEU B C 1
ATOM 3004 O O . LEU B 1 151 ? -9.633 -16.094 6.156 1 95.81 151 LEU B O 1
ATOM 3008 N N . PRO B 1 152 ? -11.32 -14.625 5.723 1 94.44 152 PRO B N 1
ATOM 3009 C CA . PRO B 1 152 ? -12.312 -15.711 5.672 1 94.44 152 PRO B CA 1
ATOM 3010 C C . PRO B 1 152 ? -12.188 -16.562 4.414 1 94.44 152 PRO B C 1
ATOM 3012 O O . PRO B 1 152 ? -11.445 -16.219 3.492 1 94.44 152 PRO B O 1
ATOM 3015 N N . ARG B 1 153 ? -12.883 -17.719 4.5 1 92.06 153 ARG B N 1
ATOM 3016 C CA . ARG B 1 153 ? -12.961 -18.562 3.307 1 92.06 153 ARG B CA 1
ATOM 3017 C C . ARG B 1 153 ? -13.727 -17.859 2.191 1 92.06 153 ARG B C 1
ATOM 3019 O O . ARG B 1 153 ? -14.578 -17 2.459 1 92.06 153 ARG B O 1
ATOM 3026 N N . VAL B 1 154 ? -13.375 -18.219 1.003 1 93.88 154 VAL B N 1
ATOM 3027 C CA . VAL B 1 154 ? -14.07 -17.641 -0.139 1 93.88 154 VAL B CA 1
ATOM 3028 C C . VAL B 1 154 ? -15.531 -18.078 -0.131 1 93.88 154 VAL B C 1
ATOM 3030 O O . VAL B 1 154 ? -15.852 -19.172 0.335 1 93.88 154 VAL B O 1
ATOM 3033 N N . PRO B 1 155 ? -16.375 -17.188 -0.518 1 96 155 PRO B N 1
ATOM 3034 C CA . PRO B 1 155 ? -16.141 -15.984 -1.306 1 96 155 PRO B CA 1
ATOM 3035 C C . PRO B 1 155 ? -15.758 -14.781 -0.44 1 96 155 PRO B C 1
ATOM 3037 O O . PRO B 1 155 ? -16.219 -14.664 0.696 1 96 155 PRO B O 1
ATOM 3040 N N . ILE B 1 156 ? -14.883 -13.953 -0.996 1 97.12 156 ILE B N 1
ATOM 3041 C CA . ILE B 1 156 ? -14.422 -12.719 -0.367 1 97.12 156 ILE B CA 1
ATOM 3042 C C . ILE B 1 156 ? -14.766 -11.523 -1.255 1 97.12 156 ILE B C 1
ATOM 3044 O O . ILE B 1 156 ? -14.609 -11.586 -2.477 1 97.12 156 ILE B O 1
ATOM 3048 N N . GLU B 1 157 ? -15.156 -10.461 -0.587 1 98.38 157 GLU B N 1
ATOM 3049 C CA . GLU B 1 157 ? -15.5 -9.266 -1.345 1 98.38 157 GLU B CA 1
ATOM 3050 C C . GLU B 1 157 ? -14.406 -8.203 -1.221 1 98.38 157 GLU B C 1
ATOM 3052 O O . GLU B 1 157 ? -13.93 -7.926 -0.12 1 98.38 157 GLU B O 1
ATOM 3057 N N . VAL B 1 158 ? -14.047 -7.684 -2.311 1 98.75 158 VAL B N 1
ATOM 3058 C CA . VAL B 1 158 ? -13.148 -6.535 -2.406 1 98.75 158 VAL B CA 1
ATOM 3059 C C . VAL B 1 158 ? -13.922 -5.316 -2.91 1 98.75 158 VAL B C 1
ATOM 3061 O O . VAL B 1 158 ? -14.531 -5.363 -3.979 1 98.75 158 VAL B O 1
ATOM 3064 N N . LYS B 1 159 ? -13.945 -4.293 -2.133 1 98.81 159 LYS B N 1
ATOM 3065 C CA . LYS B 1 159 ? -14.578 -3.045 -2.541 1 98.81 159 LYS B CA 1
ATOM 3066 C C . LYS B 1 159 ? -13.547 -2.02 -2.998 1 98.81 159 LYS B C 1
ATOM 3068 O O . LYS B 1 159 ? -12.523 -1.83 -2.34 1 98.81 159 LYS B O 1
ATOM 3073 N N . VAL B 1 160 ? -13.859 -1.428 -4.113 1 98.81 160 VAL B N 1
ATOM 3074 C CA . VAL B 1 160 ? -12.891 -0.515 -4.711 1 98.81 160 VAL B CA 1
ATOM 3075 C C . VAL B 1 160 ? -13.594 0.775 -5.133 1 98.81 160 VAL B C 1
ATOM 3077 O O . VAL B 1 160 ? -14.562 0.742 -5.891 1 98.81 160 VAL B O 1
ATOM 3080 N N . LEU B 1 161 ? -13.086 1.849 -4.57 1 98.38 161 LEU B N 1
ATOM 3081 C CA . LEU B 1 161 ? -13.555 3.148 -5.039 1 98.38 161 LEU B CA 1
ATOM 3082 C C . LEU B 1 161 ? -12.617 3.711 -6.105 1 98.38 161 LEU B C 1
ATOM 3084 O O . LEU B 1 161 ? -11.398 3.566 -6.004 1 98.38 161 LEU B O 1
ATOM 3088 N N . ALA B 1 162 ? -13.188 4.332 -7.117 1 97.69 162 ALA B N 1
ATOM 3089 C CA . ALA B 1 162 ? -12.422 4.961 -8.188 1 97.69 162 ALA B CA 1
ATOM 3090 C C . ALA B 1 162 ? -13.156 6.176 -8.75 1 97.69 162 ALA B C 1
ATOM 3092 O O . ALA B 1 162 ? -14.383 6.242 -8.695 1 97.69 162 ALA B O 1
ATOM 3093 N N . ASP B 1 163 ? -12.398 7.09 -9.297 1 93.62 163 ASP B N 1
ATOM 3094 C CA . ASP B 1 163 ? -13 8.25 -9.953 1 93.62 163 ASP B CA 1
ATOM 3095 C C . ASP B 1 163 ? -13.742 7.836 -11.227 1 93.62 163 ASP B C 1
ATOM 3097 O O . ASP B 1 163 ? -14.742 8.453 -11.594 1 93.62 163 ASP B O 1
ATOM 3101 N N . ASP B 1 164 ? -13.242 6.828 -11.891 1 97 164 ASP B N 1
ATOM 3102 C CA . ASP B 1 164 ? -13.844 6.285 -13.102 1 97 164 ASP B CA 1
ATOM 3103 C C . ASP B 1 164 ? -14.023 4.773 -13 1 97 164 ASP B C 1
ATOM 3105 O O . ASP B 1 164 ? -13.242 4.004 -13.562 1 97 164 ASP B O 1
ATOM 3109 N N . PRO B 1 165 ? -15.125 4.441 -12.32 1 98.06 165 PRO B N 1
ATOM 3110 C CA . PRO B 1 165 ? -15.336 3.01 -12.086 1 98.06 165 PRO B CA 1
ATOM 3111 C C . PRO B 1 165 ? -15.516 2.223 -13.383 1 98.06 165 PRO B C 1
ATOM 3113 O O . PRO B 1 165 ? -15.156 1.044 -13.445 1 98.06 165 PRO B O 1
ATOM 3116 N N . GLN B 1 166 ? -16.078 2.859 -14.406 1 98.12 166 GLN B N 1
ATOM 3117 C CA . GLN B 1 166 ? -16.234 2.174 -15.688 1 98.12 166 GLN B CA 1
ATOM 3118 C C . GLN B 1 166 ? -14.883 1.848 -16.312 1 98.12 166 GLN B C 1
ATOM 3120 O O . GLN B 1 166 ? -14.672 0.738 -16.797 1 98.12 166 GLN B O 1
ATOM 3125 N N . ARG B 1 167 ? -14.016 2.793 -16.266 1 98 167 ARG B N 1
ATOM 3126 C CA . ARG B 1 167 ? -12.672 2.559 -16.781 1 98 167 ARG B CA 1
ATOM 3127 C C . ARG B 1 167 ? -11.961 1.467 -15.992 1 98 167 ARG B C 1
ATOM 3129 O O . ARG B 1 167 ? -11.32 0.588 -16.562 1 98 167 ARG B O 1
ATOM 3136 N N . LEU B 1 168 ? -12.078 1.546 -14.672 1 98.25 168 LEU B N 1
ATOM 3137 C CA . LEU B 1 168 ? -11.5 0.525 -13.805 1 98.25 168 LEU B CA 1
ATOM 3138 C C . LEU B 1 168 ? -12.039 -0.856 -14.156 1 98.25 168 LEU B C 1
ATOM 3140 O O . LEU B 1 168 ? -11.273 -1.808 -14.32 1 98.25 168 LEU B O 1
ATOM 3144 N N . TYR B 1 169 ? -13.297 -0.938 -14.32 1 98.19 169 TYR B N 1
ATOM 3145 C CA . TYR B 1 169 ? -13.953 -2.191 -14.672 1 98.19 169 TYR B CA 1
ATOM 3146 C C . TYR B 1 169 ? -13.406 -2.736 -15.992 1 98.19 169 TYR B C 1
ATOM 3148 O O . TYR B 1 169 ? -12.992 -3.893 -16.062 1 98.19 169 TYR B O 1
ATOM 3156 N N . ASN B 1 170 ? -13.375 -1.86 -16.984 1 98.06 170 ASN B N 1
ATOM 3157 C CA . ASN B 1 170 ? -12.938 -2.268 -18.312 1 98.06 170 ASN B CA 1
ATOM 3158 C C . ASN B 1 170 ? -11.484 -2.736 -18.297 1 98.06 170 ASN B C 1
ATOM 3160 O O . ASN B 1 170 ? -11.148 -3.736 -18.938 1 98.06 170 ASN B O 1
ATOM 3164 N N . ARG B 1 171 ? -10.672 -2.031 -17.562 1 97.31 171 ARG B N 1
ATOM 3165 C CA . ARG B 1 171 ? -9.25 -2.365 -17.5 1 97.31 171 ARG B CA 1
ATOM 3166 C C . ARG B 1 171 ? -9.023 -3.656 -16.734 1 97.31 171 ARG B C 1
ATOM 3168 O O . ARG B 1 171 ? -8.18 -4.477 -17.109 1 97.31 171 ARG B O 1
ATOM 3175 N N . MET B 1 172 ? -9.781 -3.82 -15.68 1 97.31 172 MET B N 1
ATOM 3176 C CA . MET B 1 172 ? -9.602 -5 -14.836 1 97.31 172 MET B CA 1
ATOM 3177 C C . MET B 1 172 ? -10.047 -6.262 -15.562 1 97.31 172 MET B C 1
ATOM 3179 O O . MET B 1 172 ? -9.383 -7.297 -15.484 1 97.31 172 MET B O 1
ATOM 3183 N N . ILE B 1 173 ? -11.156 -6.195 -16.281 1 95.56 173 ILE B N 1
ATOM 3184 C CA . ILE B 1 173 ? -11.656 -7.391 -16.969 1 95.56 173 ILE B CA 1
ATOM 3185 C C . ILE B 1 173 ? -10.742 -7.727 -18.141 1 95.56 173 ILE B C 1
ATOM 3187 O O . ILE B 1 173 ? -10.695 -8.875 -18.594 1 95.56 173 ILE B O 1
ATOM 3191 N N . ALA B 1 174 ? -10.008 -6.73 -18.594 1 94.62 174 ALA B N 1
ATOM 3192 C CA . ALA B 1 174 ? -9.086 -6.934 -19.703 1 94.62 174 ALA B CA 1
ATOM 3193 C C . ALA B 1 174 ? -7.742 -7.465 -19.219 1 94.62 174 ALA B C 1
ATOM 3195 O O . ALA B 1 174 ? -6.91 -7.891 -20.016 1 94.62 174 ALA B O 1
ATOM 3196 N N . SER B 1 175 ? -7.535 -7.375 -17.922 1 92.12 175 SER B N 1
ATOM 3197 C CA . SER B 1 175 ? -6.262 -7.812 -17.359 1 92.12 175 SER B CA 1
ATOM 3198 C C . SER B 1 175 ? -6.188 -9.336 -17.281 1 92.12 175 SER B C 1
ATOM 3200 O O . SER B 1 175 ? -6.434 -9.906 -16.219 1 92.12 175 SER B O 1
ATOM 3202 N N . GLU B 1 176 ? -5.734 -10 -18.234 1 92.06 176 GLU B N 1
ATOM 3203 C CA . GLU B 1 176 ? -5.672 -11.453 -18.312 1 92.06 176 GLU B CA 1
ATOM 3204 C C . GLU B 1 176 ? -4.668 -12.023 -17.312 1 92.06 176 GLU B C 1
ATOM 3206 O O . GLU B 1 176 ? -4.875 -13.102 -16.75 1 92.06 176 GLU B O 1
ATOM 3211 N N . SER B 1 177 ? -3.701 -11.258 -17.109 1 92.19 177 SER B N 1
ATOM 3212 C CA . SER B 1 177 ? -2.639 -11.727 -16.219 1 92.19 177 SER B CA 1
ATOM 3213 C C . SER B 1 177 ? -3.15 -11.93 -14.797 1 92.19 177 SER B C 1
ATOM 3215 O O . SER B 1 177 ? -2.859 -12.953 -14.172 1 92.19 177 SER B O 1
ATOM 3217 N N . ILE B 1 178 ? -3.945 -11.031 -14.344 1 95.19 178 ILE B N 1
ATOM 3218 C CA . ILE B 1 178 ? -4.438 -11.133 -12.977 1 95.19 178 ILE B CA 1
ATOM 3219 C C . ILE B 1 178 ? -5.449 -12.273 -12.875 1 95.19 178 ILE B C 1
ATOM 3221 O O . ILE B 1 178 ? -5.465 -13.008 -11.883 1 95.19 178 ILE B O 1
ATOM 3225 N N . GLU B 1 179 ? -6.266 -12.422 -13.859 1 95.12 179 GLU B N 1
ATOM 3226 C CA . GLU B 1 179 ? -7.238 -13.516 -13.875 1 95.12 179 GLU B CA 1
ATOM 3227 C C . GLU B 1 179 ? -6.543 -14.875 -13.844 1 95.12 179 GLU B C 1
ATOM 3229 O O . GLU B 1 179 ? -6.949 -15.766 -13.102 1 95.12 179 GLU B O 1
ATOM 3234 N N . PHE B 1 180 ? -5.539 -14.961 -14.617 1 96.06 180 PHE B N 1
ATOM 3235 C CA . PHE B 1 180 ? -4.793 -16.203 -14.711 1 96.06 180 PHE B CA 1
ATOM 3236 C C . PHE B 1 180 ? -4.152 -16.562 -13.375 1 96.06 180 PHE B C 1
ATOM 3238 O O . PHE B 1 180 ? -4.164 -17.734 -12.969 1 96.06 180 PHE B O 1
ATOM 3245 N N . GLU B 1 181 ? -3.648 -15.578 -12.711 1 95.94 181 GLU B N 1
ATOM 3246 C CA . GLU B 1 181 ? -2.986 -15.812 -11.438 1 95.94 181 GLU B CA 1
ATOM 3247 C C . GLU B 1 181 ? -3.967 -16.359 -10.398 1 95.94 181 GLU B C 1
ATOM 3249 O O . GLU B 1 181 ? -3.617 -17.25 -9.609 1 95.94 181 GLU B O 1
ATOM 3254 N N . PHE B 1 182 ? -5.133 -15.875 -10.398 1 97.19 182 PHE B N 1
ATOM 3255 C CA . PHE B 1 182 ? -6.145 -16.375 -9.477 1 97.19 182 PHE B CA 1
ATOM 3256 C C . PHE B 1 182 ? -6.609 -17.766 -9.883 1 97.19 182 PHE B C 1
ATOM 3258 O O . PHE B 1 182 ? -6.859 -18.609 -9.023 1 97.19 182 PHE B O 1
ATOM 3265 N N . GLU B 1 183 ? -6.684 -18.047 -11.164 1 95.62 183 GLU B N 1
ATOM 3266 C CA . GLU B 1 183 ? -7.105 -19.359 -11.656 1 95.62 183 GLU B CA 1
ATOM 3267 C C . GLU B 1 183 ? -6.117 -20.453 -11.242 1 95.62 183 GLU B C 1
ATOM 3269 O O . GLU B 1 183 ? -6.52 -21.578 -10.93 1 95.62 183 GLU B O 1
ATOM 3274 N N . ILE B 1 184 ? -4.887 -20.062 -11.273 1 95.25 184 ILE B N 1
ATOM 3275 C CA . ILE B 1 184 ? -3.842 -21 -10.867 1 95.25 184 ILE B CA 1
ATOM 3276 C C . ILE B 1 184 ? -4.102 -21.453 -9.43 1 95.25 184 ILE B C 1
ATOM 3278 O O . ILE B 1 184 ? -3.85 -22.625 -9.094 1 95.25 184 ILE B O 1
ATOM 3282 N N . GLU B 1 185 ? -4.746 -20.656 -8.617 1 94.12 185 GLU B N 1
ATOM 3283 C CA . GLU B 1 185 ? -4.992 -20.984 -7.211 1 94.12 185 GLU B CA 1
ATOM 3284 C C . GLU B 1 185 ? -6.391 -21.562 -7.016 1 94.12 185 GLU B C 1
ATOM 3286 O O . GLU B 1 185 ? -6.844 -21.719 -5.883 1 94.12 185 GLU B O 1
ATOM 3291 N N . GLY B 1 186 ? -7.004 -21.812 -8.133 1 94.31 186 GLY B N 1
ATOM 3292 C CA . GLY B 1 186 ? -8.352 -22.359 -8.055 1 94.31 186 GLY B CA 1
ATOM 3293 C C . GLY B 1 186 ? -9.398 -21.328 -7.723 1 94.31 186 GLY B C 1
ATOM 3294 O O . GLY B 1 186 ? -10.453 -21.656 -7.164 1 94.31 186 GLY B O 1
ATOM 3295 N N . LEU B 1 187 ? -9.094 -20.062 -8.023 1 96.69 187 LEU B N 1
ATOM 3296 C CA . LEU B 1 187 ? -9.977 -18.953 -7.695 1 96.69 187 LEU B CA 1
ATOM 3297 C C . LEU B 1 187 ? -10.398 -18.203 -8.961 1 96.69 187 LEU B C 1
ATOM 3299 O O . LEU B 1 187 ? -9.742 -18.312 -9.992 1 96.69 187 LEU B O 1
ATOM 3303 N N . MET B 1 188 ? -11.492 -17.547 -8.859 1 96.31 188 MET B N 1
ATOM 3304 C CA . MET B 1 188 ? -11.93 -16.672 -9.938 1 96.31 188 MET B CA 1
ATOM 3305 C C . MET B 1 188 ? -12.367 -15.312 -9.391 1 96.31 188 MET B C 1
ATOM 3307 O O . MET B 1 188 ? -12.773 -15.203 -8.234 1 96.31 188 MET B O 1
ATOM 3311 N N . LEU B 1 189 ? -12.234 -14.297 -10.188 1 97.94 189 LEU B N 1
ATOM 3312 C CA . LEU B 1 189 ? -12.672 -12.938 -9.867 1 97.94 189 LEU B CA 1
ATOM 3313 C C . LEU B 1 189 ? -13.969 -12.594 -10.586 1 97.94 189 LEU B C 1
ATOM 3315 O O . LEU B 1 189 ? -14.086 -12.789 -11.797 1 97.94 189 LEU B O 1
ATOM 3319 N N . VAL B 1 190 ? -14.938 -12.195 -9.859 1 97.62 190 VAL B N 1
ATOM 3320 C CA . VAL B 1 190 ? -16.188 -11.727 -10.43 1 97.62 190 VAL B CA 1
ATOM 3321 C C . VAL B 1 190 ? -16.344 -10.227 -10.18 1 97.62 190 VAL B C 1
ATOM 3323 O O . VAL B 1 190 ? -16.391 -9.781 -9.031 1 97.62 190 VAL B O 1
ATOM 3326 N N . PHE B 1 191 ? -16.484 -9.484 -11.242 1 98.12 191 PHE B N 1
ATOM 3327 C CA . PHE B 1 191 ? -16.531 -8.031 -11.156 1 98.12 191 PHE B CA 1
ATOM 3328 C C . PHE B 1 191 ? -17.969 -7.535 -11.242 1 98.12 191 PHE B C 1
ATOM 3330 O O . PHE B 1 191 ? -18.75 -8.016 -12.062 1 98.12 191 PHE B O 1
ATOM 3337 N N . SER B 1 192 ? -18.297 -6.648 -10.406 1 98.25 192 SER B N 1
ATOM 3338 C CA . SER B 1 192 ? -19.594 -5.988 -10.547 1 98.25 192 SER B CA 1
ATOM 3339 C C . SER B 1 192 ? -19.547 -4.898 -11.617 1 98.25 192 SER B C 1
ATOM 3341 O O . SER B 1 192 ? -18.469 -4.422 -11.969 1 98.25 192 SER B O 1
ATOM 3343 N N . SER B 1 193 ? -20.719 -4.539 -12.07 1 97.19 193 SER B N 1
ATOM 3344 C CA . SER B 1 193 ? -20.812 -3.273 -12.797 1 97.19 193 SER B CA 1
ATOM 3345 C C . SER B 1 193 ? -20.547 -2.09 -11.867 1 97.19 193 SER B C 1
ATOM 3347 O O . SER B 1 193 ? -20.594 -2.227 -10.648 1 97.19 193 SER B O 1
ATOM 3349 N N . PRO B 1 194 ? -20.203 -0.993 -12.469 1 98.25 194 PRO B N 1
ATOM 3350 C CA . PRO B 1 194 ? -19.969 0.19 -11.633 1 98.25 194 PRO B CA 1
ATOM 3351 C C . PRO B 1 194 ? -21.125 0.493 -10.695 1 98.25 194 PRO B C 1
ATOM 3353 O O . PRO B 1 194 ? -22.297 0.347 -11.086 1 98.25 194 PRO B O 1
ATOM 3356 N N . ILE B 1 195 ? -20.812 0.758 -9.508 1 98.12 195 ILE B N 1
ATOM 3357 C CA . ILE B 1 195 ? -21.766 1.11 -8.453 1 98.12 195 ILE B CA 1
ATOM 3358 C C . ILE B 1 195 ? -21.609 2.59 -8.102 1 98.12 195 ILE B C 1
ATOM 3360 O O . ILE B 1 195 ? -20.5 3.074 -7.879 1 98.12 195 ILE B O 1
ATOM 3364 N N . ASN B 1 196 ? -22.672 3.32 -7.996 1 96.69 196 ASN B N 1
ATOM 3365 C CA . ASN B 1 196 ? -22.625 4.762 -7.762 1 96.69 196 ASN B CA 1
ATOM 3366 C C . ASN B 1 196 ? -22.312 5.082 -6.305 1 96.69 196 ASN B C 1
ATOM 3368 O O . ASN B 1 196 ? -21.625 6.066 -6.02 1 96.69 196 ASN B O 1
ATOM 3372 N N . HIS B 1 197 ? -22.891 4.281 -5.449 1 97.44 197 HIS B N 1
ATOM 3373 C CA . HIS B 1 197 ? -22.672 4.543 -4.031 1 97.44 197 HIS B CA 1
ATOM 3374 C C . HIS B 1 197 ? -22.203 3.287 -3.309 1 97.44 197 HIS B C 1
ATOM 3376 O O . HIS B 1 197 ? -23 2.406 -2.986 1 97.44 197 HIS B O 1
ATOM 3382 N N . LEU B 1 198 ? -20.922 3.242 -3.107 1 97.94 198 LEU B N 1
ATOM 3383 C CA . LEU B 1 198 ? -20.25 2.148 -2.414 1 97.94 198 LEU B CA 1
ATOM 3384 C C . LEU B 1 198 ? -19.5 2.666 -1.195 1 97.94 198 LEU B C 1
ATOM 3386 O O . LEU B 1 198 ? -18.812 3.691 -1.271 1 97.94 198 LEU B O 1
ATOM 3390 N N . THR B 1 199 ? -19.641 1.996 -0.066 1 97.56 199 THR B N 1
ATOM 3391 C CA . THR B 1 199 ? -18.984 2.441 1.158 1 97.56 199 THR B CA 1
ATOM 3392 C C . THR B 1 199 ? -17.875 1.468 1.568 1 97.56 199 THR B C 1
ATOM 3394 O O . THR B 1 199 ? -18.078 0.252 1.556 1 97.56 199 THR B O 1
ATOM 3397 N N . ILE B 1 200 ? -16.703 1.993 1.836 1 96.38 200 ILE B N 1
ATOM 3398 C CA . ILE B 1 200 ? -15.562 1.255 2.383 1 96.38 200 ILE B CA 1
ATOM 3399 C C . ILE B 1 200 ? -15.352 1.642 3.844 1 96.38 200 ILE B C 1
ATOM 3401 O O . ILE B 1 200 ? -15.367 2.826 4.188 1 96.38 200 ILE B O 1
ATOM 3405 N N . PRO B 1 201 ? -15.203 0.638 4.656 1 93 201 PRO B N 1
ATOM 3406 C CA . PRO B 1 201 ? -15.055 0.946 6.078 1 93 201 PRO B CA 1
ATOM 3407 C C . PRO B 1 201 ? -13.719 1.61 6.402 1 93 201 PRO B C 1
ATOM 3409 O O . PRO B 1 201 ? -12.766 1.503 5.625 1 93 201 PRO B O 1
ATOM 3412 N N . ALA B 1 202 ? -13.695 2.346 7.555 1 89.5 202 ALA B N 1
ATOM 3413 C CA . ALA B 1 202 ? -12.461 2.91 8.086 1 89.5 202 ALA B CA 1
ATOM 3414 C C . ALA B 1 202 ? -11.5 1.809 8.531 1 89.5 202 ALA B C 1
ATOM 3416 O O . ALA B 1 202 ? -11.914 0.661 8.727 1 89.5 202 ALA B O 1
ATOM 3417 N N . TYR B 1 203 ? -10.25 2.139 8.5 1 87.25 203 TYR B N 1
ATOM 3418 C CA . TYR B 1 203 ? -9.242 1.249 9.07 1 87.25 203 TYR B CA 1
ATOM 3419 C C . TYR B 1 203 ? -9.531 0.972 10.539 1 87.25 203 TYR B C 1
ATOM 3421 O O . TYR B 1 203 ? -9.828 1.893 11.305 1 87.25 203 TYR B O 1
ATOM 3429 N N . ASP B 1 204 ? -9.727 -0.19 10.836 1 71.81 204 ASP B N 1
ATOM 3430 C CA . ASP B 1 204 ? -10.211 -0.596 12.156 1 71.81 204 ASP B CA 1
ATOM 3431 C C . ASP B 1 204 ? -9.117 -0.453 13.211 1 71.81 204 ASP B C 1
ATOM 3433 O O . ASP B 1 204 ? -9.406 -0.475 14.414 1 71.81 204 ASP B O 1
ATOM 3437 N N . GLN B 1 205 ? -7.883 -0.304 12.734 1 62 205 GLN B N 1
ATOM 3438 C CA . GLN B 1 205 ? -6.859 -0.203 13.773 1 62 205 GLN B CA 1
ATOM 3439 C C . GLN B 1 205 ? -6.473 1.252 14.023 1 62 205 GLN B C 1
ATOM 3441 O O . GLN B 1 205 ? -6.562 2.088 13.117 1 62 205 GLN B O 1
ATOM 3446 N N . PRO B 1 206 ? -6.508 1.755 15.297 1 46.12 206 PRO B N 1
ATOM 3447 C CA . PRO B 1 206 ? -6.223 3.154 15.625 1 46.12 206 PRO B CA 1
ATOM 3448 C C . PRO B 1 206 ? -5.004 3.695 14.883 1 46.12 206 PRO B C 1
ATOM 3450 O O . PRO B 1 206 ? -3.959 3.043 14.844 1 46.12 206 PRO B O 1
ATOM 3453 N N . ILE B 1 207 ? -5.289 4.457 13.758 1 47.56 207 ILE B N 1
ATOM 3454 C CA . ILE B 1 207 ? -4.176 5.27 13.273 1 47.56 207 ILE B CA 1
ATOM 3455 C C . ILE B 1 207 ? -3.766 6.273 14.352 1 47.56 207 ILE B C 1
ATOM 3457 O O . ILE B 1 207 ? -4.594 7.051 14.828 1 47.56 207 ILE B O 1
ATOM 3461 N N . ARG B 1 208 ? -2.854 6.07 15.141 1 42.34 208 ARG B N 1
ATOM 3462 C CA . ARG B 1 208 ? -2.461 6.949 16.234 1 42.34 208 ARG B CA 1
ATOM 3463 C C . ARG B 1 208 ? -2.055 8.32 15.719 1 42.34 208 ARG B C 1
ATOM 3465 O O . ARG B 1 208 ? -0.993 8.477 15.109 1 42.34 208 ARG B O 1
ATOM 3472 N N . LEU B 1 209 ? -3.217 9.227 15.445 1 44.69 209 LEU B N 1
ATOM 3473 C CA . LEU B 1 209 ? -2.842 10.609 15.172 1 44.69 209 LEU B CA 1
ATOM 3474 C C . LEU B 1 209 ? -2.26 11.266 16.422 1 44.69 209 LEU B C 1
ATOM 3476 O O . LEU B 1 209 ? -2.748 11.039 17.531 1 44.69 209 LEU B O 1
ATOM 3480 N N . LYS B 1 210 ? -1.217 11.781 16.344 1 42.09 210 LYS B N 1
ATOM 3481 C CA . LYS B 1 210 ? -0.59 12.383 17.516 1 42.09 210 LYS B CA 1
ATOM 3482 C C . LYS B 1 210 ? -1.508 13.414 18.156 1 42.09 210 LYS B C 1
ATOM 3484 O O . LYS B 1 210 ? -1.602 13.492 19.391 1 42.09 210 LYS B O 1
ATOM 3489 N N . HIS B 1 211 ? -2.271 14.43 17.344 1 39.28 211 HIS B N 1
ATOM 3490 C CA . HIS B 1 211 ? -2.875 15.617 17.953 1 39.28 211 HIS B CA 1
ATOM 3491 C C . HIS B 1 211 ? -4.395 15.586 17.812 1 39.28 211 HIS B C 1
ATOM 3493 O O . HIS B 1 211 ? -5.047 16.625 17.875 1 39.28 211 HIS B O 1
ATOM 3499 N N . THR B 1 212 ? -5.281 14.633 17.547 1 40.44 212 THR B N 1
ATOM 3500 C CA . THR B 1 212 ? -6.699 14.828 17.266 1 40.44 212 THR B CA 1
ATOM 3501 C C . THR B 1 212 ? -7.52 14.75 18.562 1 40.44 212 THR B C 1
ATOM 3503 O O . THR B 1 212 ? -7.496 13.734 19.25 1 40.44 212 THR B O 1
ATOM 3506 N N . GLN B 1 213 ? -8.141 15.969 19.266 1 34.66 213 GLN B N 1
ATOM 3507 C CA . GLN B 1 213 ? -9.148 16.141 20.312 1 34.66 213 GLN B CA 1
ATOM 3508 C C . GLN B 1 213 ? -10.539 15.797 19.781 1 34.66 213 GLN B C 1
ATOM 3510 O O . GLN B 1 213 ? -10.922 16.234 18.688 1 34.66 213 GLN B O 1
ATOM 3515 N N . PRO B 1 214 ? -11.523 15.023 20.203 1 33.84 214 PRO B N 1
ATOM 3516 C CA . PRO B 1 214 ? -12.898 14.602 19.906 1 33.84 214 PRO B CA 1
ATOM 3517 C C . PRO B 1 214 ? -13.906 15.75 20.031 1 33.84 214 PRO B C 1
ATOM 3519 O O . PRO B 1 214 ? -13.914 16.453 21.047 1 33.84 214 PRO B O 1
ATOM 3522 N N . VAL B 1 215 ? -14.633 16.578 19.125 1 33.97 215 VAL B N 1
ATOM 3523 C CA . VAL B 1 215 ? -15.656 17.594 19.375 1 33.97 215 VAL B CA 1
ATOM 3524 C C . VAL B 1 215 ? -16.984 16.922 19.672 1 33.97 215 VAL B C 1
ATOM 3526 O O . VAL B 1 215 ? -17.531 16.203 18.828 1 33.97 215 VAL B O 1
ATOM 3529 N N . GLU B 1 216 ? -17.578 16.578 21.016 1 31.58 216 GLU B N 1
ATOM 3530 C CA . GLU B 1 216 ? -18.906 16.188 21.5 1 31.58 216 GLU B CA 1
ATOM 3531 C C . GLU B 1 216 ? -19.953 17.219 21.125 1 31.58 216 GLU B C 1
ATOM 3533 O O . GLU B 1 216 ? -19.812 18.406 21.422 1 31.58 216 GLU B O 1
ATOM 3538 N N . THR B 1 217 ? -20.734 17.156 20.234 1 32.09 217 THR B N 1
ATOM 3539 C CA . THR B 1 217 ? -21.984 17.875 20.047 1 32.09 217 THR B CA 1
ATOM 3540 C C . THR B 1 217 ? -22.922 17.625 21.219 1 32.09 217 THR B C 1
ATOM 3542 O O . THR B 1 217 ? -23.188 16.469 21.578 1 32.09 217 THR B O 1
ATOM 3545 N N . GLU B 1 218 ? -23.25 18.547 22.219 1 30.2 218 GLU B N 1
ATOM 3546 C CA . GLU B 1 218 ? -24.406 18.672 23.109 1 30.2 218 GLU B CA 1
ATOM 3547 C C . GLU B 1 218 ? -25.703 18.422 22.375 1 30.2 218 GLU B C 1
ATOM 3549 O O . GLU B 1 218 ? -26 19.094 21.375 1 30.2 218 GLU B O 1
ATOM 3554 N N . LYS B 1 219 ? -26.266 17.25 22.438 1 36.16 219 LYS B N 1
ATOM 3555 C CA . LYS B 1 219 ? -27.703 17.062 22.344 1 36.16 219 LYS B CA 1
ATOM 3556 C C . LYS B 1 219 ? -28.438 17.844 23.438 1 36.16 219 LYS B C 1
ATOM 3558 O O . LYS B 1 219 ? -28.125 17.703 24.625 1 36.16 219 LYS B O 1
ATOM 3563 N N . GLY B 1 220 ? -28.938 19.109 23.266 1 31.47 220 GLY B N 1
ATOM 3564 C CA . GLY B 1 220 ? -30 19.766 24.016 1 31.47 220 GLY B CA 1
ATOM 3565 C C . GLY B 1 220 ? -31.172 18.844 24.344 1 31.47 220 GLY B C 1
ATOM 3566 O O . GLY B 1 220 ? -31.609 18.078 23.484 1 31.47 220 GLY B O 1
ATOM 3567 N N . GLY B 1 221 ? -31.281 18.312 25.562 1 28.27 221 GLY B N 1
ATOM 3568 C CA . GLY B 1 221 ? -32.438 17.844 26.281 1 28.27 221 GLY B CA 1
ATOM 3569 C C . GLY B 1 221 ? -33.625 18.781 26.172 1 28.27 221 GLY B C 1
ATOM 3570 O O . GLY B 1 221 ? -33.781 19.688 27 1 28.27 221 GLY B O 1
ATOM 3571 N N . SER B 1 222 ? -34.156 19.312 24.984 1 25.73 222 SER B N 1
ATOM 3572 C CA . SER B 1 222 ? -35.562 19.594 25.203 1 25.73 222 SER B CA 1
ATOM 3573 C C . SER B 1 222 ? -36.406 18.297 25.188 1 25.73 222 SER B C 1
ATOM 3575 O O . SER B 1 222 ? -36.031 17.328 24.516 1 25.73 222 SER B O 1
#